Protein AF-0000000083140872 (afdb_homodimer)

Secondary structure (DSSP, 8-state):
-EEEEEE--SEETTTTEE-HHHHHHHHHHHHHHHHH---EEEE-SSHHHHHHHHHHHHHHT--EEE-GGGSPP--EE-GGG-GGGGGT-TT--EETTEEPPEETT---HHHHTT-GGGGSTTGGGGSHHHHTBSHHHHHHHHHHHHHHHHHHTTEEEETTEEEESS----EEEEEE-HHHHHHHHHHHHT--HHHHHHHB-PPTT-EEEEEEEEEETTEEEEEEEEEEE-HHHHHHT-PPP--S---SSTT-TTS--/-EEEEEE--SEETTTTEE-HHHHHHHHHHHHHHHHH---EEEE-SSHHHHHHHHHHHHHHT--EEE-GGGSPP--EE-GGG-GGGGGG-TT--EETTEEPPEETT---HHHHTT-GGGGSTTGGGGSHHHHTBSHHHHHHHHHHHHHHHHHHTTEEEETTEEEESS----EEEEEE-HHHHHHHHHHHHT--HHHHHHHB-PPTT-EEEEEEEEEETTEEEEEEEEEEE-HHHHHHT-PPP--S---SSTT-TTS--

InterPro domains:
  IPR013078 Histidine phosphatase superfamily, clade-1 [PF00300] (3-90)
  IPR013078 Histidine phosphatase superfamily, clade-1 [SM00855] (2-184)
  IPR013078 Histidine phosphatase superfamily, clade-1 [cd07067] (2-72)
  IPR029033 Histidine phosphatase superfamily [G3DSA:3.40.50.1240] (1-236)
  IPR029033 Histidine phosphatase superfamily [SSF53254] (1-232)

Solvent-accessible surface area (backbone atoms only — not comparable to full-atom values): 25346 Å² total; per-residue (Å²): 48,36,39,35,44,27,24,22,24,40,63,28,73,91,74,39,26,53,34,74,67,10,47,54,47,18,48,35,40,21,65,43,40,68,78,61,63,52,60,52,36,31,25,14,74,46,40,24,17,45,60,28,41,44,49,31,27,60,76,62,72,50,69,63,51,74,39,74,77,38,30,63,61,74,35,39,24,44,37,73,81,43,64,75,49,41,70,32,35,78,83,66,52,67,59,97,89,35,58,49,76,37,65,58,75,71,54,41,67,82,38,56,52,75,36,66,41,43,57,28,62,65,46,31,64,70,31,72,64,30,73,39,31,52,38,55,61,52,49,50,53,40,54,51,52,48,42,54,55,39,36,77,55,18,34,35,78,50,91,63,36,23,36,47,78,35,83,39,84,52,31,39,24,40,26,22,31,64,61,33,48,28,44,54,48,16,63,56,54,60,40,18,41,53,42,44,56,60,31,41,23,52,28,50,46,9,36,25,34,34,32,28,31,14,64,44,86,52,38,32,41,52,25,33,42,21,41,25,32,50,38,37,33,60,68,66,74,45,80,75,61,92,41,75,62,48,10,43,32,58,82,44,80,91,38,52,102,48,36,38,36,44,29,24,23,22,39,62,30,72,89,73,40,26,52,34,75,66,10,48,52,47,18,50,34,40,21,66,45,41,68,76,59,63,52,61,53,36,31,25,13,72,45,41,24,18,44,59,27,39,44,50,30,26,61,76,62,72,50,70,61,50,72,38,73,76,38,31,64,59,74,36,39,23,43,38,74,81,44,63,75,51,43,71,30,35,77,81,66,52,67,58,95,89,35,58,49,75,37,64,58,74,70,55,40,66,82,38,54,52,75,37,65,42,42,56,29,63,67,47,31,65,70,30,72,63,30,72,39,31,51,39,56,63,52,50,52,52,40,54,50,54,48,41,54,54,39,35,77,56,19,36,36,76,49,90,63,36,23,38,47,78,35,85,36,85,51,32,37,24,38,26,20,30,66,62,33,49,28,44,54,48,16,62,56,56,61,40,18,43,54,44,44,56,61,30,41,23,54,28,50,46,10,35,26,35,34,32,30,31,14,64,43,85,55,39,32,42,51,25,34,43,22,42,26,33,48,38,35,32,60,69,65,75,44,80,75,61,90,43,75,61,51,9,43,35,59,84,43,79,91,40,52,102

Radius of gyration: 22.13 Å; Cα contacts (8 Å, |Δi|>4): 1176; chains: 2; bounding box: 54×68×55 Å

Structure (mmCIF, N/CA/C/O backbone):
data_AF-0000000083140872-model_v1
#
loop_
_entity.id
_entity.type
_entity.pdbx_description
1 polymer 'Histidine phosphatase superfamily (Branch 1)'
#
loop_
_atom_site.group_PDB
_atom_site.id
_atom_site.type_symbol
_atom_site.label_atom_id
_atom_site.label_alt_id
_atom_site.label_comp_id
_atom_site.label_asym_id
_atom_site.label_entity_id
_atom_site.label_seq_id
_atom_site.pdbx_PDB_ins_code
_atom_site.Cartn_x
_atom_site.Cartn_y
_atom_site.Cartn_z
_atom_site.occupancy
_atom_site.B_iso_or_equiv
_atom_site.auth_seq_id
_atom_site.auth_comp_id
_atom_site.auth_asym_id
_atom_site.auth_atom_id
_atom_site.pdbx_PDB_model_num
ATOM 1 N N . MET A 1 1 ? -18.719 1.009 -2.312 1 97.19 1 MET A N 1
ATOM 2 C CA . MET A 1 1 ? -18.281 2.395 -2.184 1 97.19 1 MET A CA 1
ATOM 3 C C . MET A 1 1 ? -16.828 2.543 -2.592 1 97.19 1 MET A C 1
ATOM 5 O O . MET A 1 1 ? -16.016 1.641 -2.363 1 97.19 1 MET A O 1
ATOM 9 N N . ARG A 1 2 ? -16.547 3.682 -3.213 1 97.88 2 ARG A N 1
ATOM 10 C CA . ARG A 1 2 ? -15.203 4.043 -3.66 1 97.88 2 ARG A CA 1
ATOM 11 C C . ARG A 1 2 ? -14.703 5.293 -2.943 1 97.88 2 ARG A C 1
ATOM 13 O O . ARG A 1 2 ? -15.414 6.297 -2.865 1 97.88 2 ARG A O 1
ATOM 20 N N . ILE A 1 3 ? -13.492 5.184 -2.371 1 98.81 3 ILE A N 1
ATOM 21 C CA . ILE A 1 3 ? -12.867 6.32 -1.702 1 98.81 3 ILE A CA 1
ATOM 22 C C . ILE A 1 3 ? -11.578 6.695 -2.424 1 98.81 3 ILE A C 1
ATOM 24 O O . ILE A 1 3 ? -10.734 5.836 -2.688 1 98.81 3 ILE A O 1
ATOM 28 N N . LEU A 1 4 ? -11.461 7.922 -2.797 1 98.81 4 LEU A N 1
ATOM 29 C CA . LEU A 1 4 ? -10.227 8.477 -3.344 1 98.81 4 LEU A CA 1
ATOM 30 C C . LEU A 1 4 ? -9.539 9.383 -2.328 1 98.81 4 LEU A C 1
ATOM 32 O O . LEU A 1 4 ? -10.141 10.352 -1.849 1 98.81 4 LEU A O 1
ATOM 36 N N . LEU A 1 5 ? -8.383 9.016 -1.91 1 98.88 5 LEU A N 1
ATOM 37 C CA . LEU A 1 5 ? -7.523 9.875 -1.095 1 98.88 5 LEU A CA 1
ATOM 38 C C . LEU A 1 5 ? -6.48 10.57 -1.955 1 98.88 5 LEU A C 1
ATOM 40 O O . LEU A 1 5 ? -5.617 9.922 -2.549 1 98.88 5 LEU A O 1
ATOM 44 N N . ILE A 1 6 ? -6.559 11.891 -2.016 1 98.88 6 ILE A N 1
ATOM 45 C CA . ILE A 1 6 ? -5.645 12.664 -2.857 1 98.88 6 ILE A CA 1
ATOM 46 C C . ILE A 1 6 ? -4.75 13.539 -1.984 1 98.88 6 ILE A C 1
ATOM 48 O O . ILE A 1 6 ? -5.238 14.406 -1.258 1 98.88 6 ILE A O 1
ATOM 52 N N . ARG A 1 7 ? -3.48 13.336 -2.076 1 98.81 7 ARG A N 1
ATOM 53 C CA . ARG A 1 7 ? -2.525 14.172 -1.356 1 98.81 7 ARG A CA 1
ATOM 54 C C . ARG A 1 7 ? -2.383 15.539 -2.02 1 98.81 7 ARG A C 1
ATOM 56 O O . ARG A 1 7 ? -2.441 15.641 -3.246 1 98.81 7 ARG A O 1
ATOM 63 N N . HIS A 1 8 ? -2.143 16.5 -1.268 1 98.88 8 HIS A N 1
ATOM 64 C CA . HIS A 1 8 ? -1.922 17.828 -1.833 1 98.88 8 HIS A CA 1
ATOM 65 C C . HIS A 1 8 ? -0.694 17.844 -2.738 1 98.88 8 HIS A C 1
ATOM 67 O O . HIS A 1 8 ? 0.125 16.922 -2.697 1 98.88 8 HIS A O 1
ATOM 73 N N . GLY A 1 9 ? -0.625 18.922 -3.582 1 98.69 9 GLY A N 1
ATOM 74 C CA . GLY A 1 9 ? 0.541 19.141 -4.426 1 98.69 9 GLY A CA 1
ATOM 75 C C . GLY A 1 9 ? 1.763 19.594 -3.652 1 98.69 9 GLY A C 1
ATOM 76 O O . GLY A 1 9 ? 1.697 19.781 -2.436 1 98.69 9 GLY A O 1
ATOM 77 N N . ASP A 1 10 ? 2.912 19.766 -4.375 1 98.5 10 ASP A N 1
ATOM 78 C CA . ASP A 1 10 ? 4.137 20.234 -3.74 1 98.5 10 ASP A CA 1
ATOM 79 C C . ASP A 1 10 ? 3.883 21.516 -2.951 1 98.5 10 ASP A C 1
ATOM 81 O O . ASP A 1 10 ? 3.432 22.516 -3.51 1 98.5 10 ASP A O 1
ATOM 85 N N . PRO A 1 11 ? 4.18 21.484 -1.686 1 97.88 11 PRO A N 1
ATOM 86 C CA . PRO A 1 11 ? 3.676 22.547 -0.801 1 97.88 11 PRO A CA 1
ATOM 87 C C . PRO A 1 11 ? 4.676 23.672 -0.609 1 97.88 11 PRO A C 1
ATOM 89 O O . PRO A 1 11 ? 5.887 23.438 -0.577 1 97.88 11 PRO A O 1
ATOM 92 N N . ASP A 1 12 ? 4.184 24.844 -0.615 1 97.94 12 ASP A N 1
ATOM 93 C CA . ASP A 1 12 ? 4.789 26 0.039 1 97.94 12 ASP A CA 1
ATOM 94 C C . ASP A 1 12 ? 4.293 26.141 1.477 1 97.94 12 ASP A C 1
ATOM 96 O O . ASP A 1 12 ? 3.273 26.781 1.728 1 97.94 12 ASP A O 1
ATOM 100 N N . TYR A 1 13 ? 5 25.594 2.426 1 94.62 13 TYR A N 1
ATOM 101 C CA . TYR A 1 13 ? 4.539 25.484 3.805 1 94.62 13 TYR A CA 1
ATOM 102 C C . TYR A 1 13 ? 4.438 26.859 4.457 1 94.62 13 TYR A C 1
ATOM 104 O O . TYR A 1 13 ? 3.545 27.094 5.277 1 94.62 13 TYR A O 1
ATOM 112 N N . VAL A 1 14 ? 5.312 27.688 4.113 1 96.38 14 VAL A N 1
ATOM 113 C CA . VAL A 1 14 ? 5.367 29.016 4.719 1 96.38 14 VAL A CA 1
ATOM 114 C C . VAL A 1 14 ? 4.07 29.766 4.434 1 96.38 14 VAL A C 1
ATOM 116 O O . VAL A 1 14 ? 3.516 30.422 5.32 1 96.38 14 VAL A O 1
ATOM 119 N N . ASN A 1 15 ? 3.58 29.594 3.277 1 97.88 15 ASN A N 1
ATOM 120 C CA . ASN A 1 15 ? 2.416 30.375 2.863 1 97.88 15 ASN A CA 1
ATOM 121 C C . ASN A 1 15 ? 1.159 29.516 2.803 1 97.88 15 ASN A C 1
ATOM 123 O O . ASN A 1 15 ? 0.102 29.969 2.373 1 97.88 15 ASN A O 1
ATOM 127 N N . ASP A 1 16 ? 1.277 28.234 3.232 1 97.88 16 ASP A N 1
ATOM 128 C CA . ASP A 1 16 ? 0.172 27.281 3.227 1 97.88 16 ASP A CA 1
ATOM 129 C C . ASP A 1 16 ? -0.521 27.25 1.865 1 97.88 16 ASP A C 1
ATOM 131 O O . ASP A 1 16 ? -1.738 27.422 1.779 1 97.88 16 ASP A O 1
ATOM 135 N N . THR A 1 17 ? 0.218 27.109 0.83 1 98.56 17 THR A N 1
ATOM 136 C CA . THR A 1 17 ? -0.211 27 -0.56 1 98.56 17 THR A CA 1
ATOM 137 C C . THR A 1 17 ? 0.708 26.047 -1.329 1 98.56 17 THR A C 1
ATOM 139 O O . THR A 1 17 ? 1.298 25.141 -0.746 1 98.56 17 THR A O 1
ATOM 142 N N . LEU A 1 18 ? 0.699 26.125 -2.654 1 98.75 18 LEU A N 1
ATOM 143 C CA . LEU A 1 18 ? 1.512 25.234 -3.482 1 98.75 18 LEU A CA 1
ATOM 144 C C . LEU A 1 18 ? 2.703 25.984 -4.07 1 98.75 18 LEU A C 1
ATOM 146 O O . LEU A 1 18 ? 2.627 27.188 -4.309 1 98.75 18 LEU A O 1
ATOM 150 N N . THR A 1 19 ? 3.812 25.328 -4.258 1 98.5 19 THR A N 1
ATOM 151 C CA . THR A 1 19 ? 4.887 25.859 -5.094 1 98.5 19 THR A CA 1
ATOM 152 C C . THR A 1 19 ? 4.457 25.906 -6.555 1 98.5 19 THR A C 1
ATOM 154 O O . THR A 1 19 ? 3.361 25.469 -6.906 1 98.5 19 THR A O 1
ATOM 157 N N . GLU A 1 20 ? 5.289 26.484 -7.406 1 98.38 20 GLU A N 1
ATOM 158 C CA . GLU A 1 20 ? 5.02 26.453 -8.844 1 98.38 20 GLU A CA 1
ATOM 159 C C . GLU A 1 20 ? 4.918 25.016 -9.344 1 98.38 20 GLU A C 1
ATOM 161 O O . GLU A 1 20 ? 4.051 24.703 -10.164 1 98.38 20 GLU A O 1
ATOM 166 N N . LYS A 1 21 ? 5.824 24.203 -8.836 1 98.06 21 LYS A N 1
ATOM 167 C CA . LYS A 1 21 ? 5.766 22.781 -9.164 1 98.06 21 LYS A CA 1
ATOM 168 C C . LYS A 1 21 ? 4.441 22.172 -8.727 1 98.06 21 LYS A C 1
ATOM 170 O O . LYS A 1 21 ? 3.814 21.422 -9.492 1 98.06 21 LYS A O 1
ATOM 175 N N . GLY A 1 22 ? 4.027 22.438 -7.523 1 98.5 22 GLY A N 1
ATOM 176 C CA . GLY A 1 22 ? 2.766 21.938 -7.004 1 98.5 22 GLY A CA 1
ATOM 177 C C . GLY A 1 22 ? 1.57 22.359 -7.84 1 98.5 22 GLY A C 1
ATOM 178 O O . GLY A 1 22 ? 0.633 21.578 -8.023 1 98.5 22 GLY A O 1
ATOM 179 N N . ARG A 1 23 ? 1.63 23.547 -8.352 1 98.62 23 ARG A N 1
ATOM 180 C CA . ARG A 1 23 ? 0.546 24.031 -9.203 1 98.62 23 ARG A CA 1
ATOM 181 C C . ARG A 1 23 ? 0.504 23.266 -10.523 1 98.62 23 ARG A C 1
ATOM 183 O O . ARG A 1 23 ? -0.575 22.969 -11.031 1 98.62 23 ARG A O 1
ATOM 190 N N . ARG A 1 24 ? 1.676 23 -11.078 1 98.44 24 ARG A N 1
ATOM 191 C CA . ARG A 1 24 ? 1.732 22.203 -12.297 1 98.44 24 ARG A CA 1
ATOM 192 C C . ARG A 1 24 ? 1.188 20.797 -12.055 1 98.44 24 ARG A C 1
ATOM 194 O O . ARG A 1 24 ? 0.435 20.266 -12.875 1 98.44 24 ARG A O 1
ATOM 201 N N . GLU A 1 25 ? 1.54 20.203 -10.945 1 98.38 25 GLU A N 1
ATOM 202 C CA . GLU A 1 25 ? 1.06 18.875 -10.586 1 98.38 25 GLU A CA 1
ATOM 203 C C . GLU A 1 25 ? -0.459 18.859 -10.43 1 98.38 25 GLU A C 1
ATOM 205 O O . GLU A 1 25 ? -1.128 17.953 -10.922 1 98.38 25 GLU A O 1
ATOM 210 N N . ALA A 1 26 ? -0.953 19.891 -9.75 1 98.75 26 ALA A N 1
ATOM 211 C CA . ALA A 1 26 ? -2.395 19.984 -9.539 1 98.75 26 ALA A CA 1
ATOM 212 C C . ALA A 1 26 ? -3.137 20.156 -10.859 1 98.75 26 ALA A C 1
ATOM 214 O O . ALA A 1 26 ? -4.227 19.609 -11.039 1 98.75 26 ALA A O 1
ATOM 215 N N . ALA A 1 27 ? -2.551 20.922 -11.758 1 98.69 27 ALA A N 1
ATOM 216 C CA . ALA A 1 27 ? -3.158 21.109 -13.07 1 98.69 27 ALA A CA 1
ATOM 217 C C . ALA A 1 27 ? -3.234 19.797 -13.844 1 98.69 27 ALA A C 1
ATOM 219 O O . ALA A 1 27 ? -4.23 19.531 -14.523 1 98.69 27 ALA A O 1
ATOM 220 N N . LEU A 1 28 ? -2.184 19.047 -13.758 1 97.88 28 LEU A N 1
ATOM 221 C CA . LEU A 1 28 ? -2.176 17.75 -14.414 1 97.88 28 LEU A CA 1
ATOM 222 C C . LEU A 1 28 ? -3.195 16.812 -13.781 1 97.88 28 LEU A C 1
ATOM 224 O O . LEU A 1 28 ? -3.848 16.031 -14.469 1 97.88 28 LEU A O 1
ATOM 228 N N . LEU A 1 29 ? -3.309 16.875 -12.484 1 98.38 29 LEU A N 1
ATOM 229 C CA . LEU A 1 29 ? -4.328 16.094 -11.781 1 98.38 29 LEU A CA 1
ATOM 230 C C . LEU A 1 29 ? -5.723 16.453 -12.273 1 98.38 29 LEU A C 1
ATOM 232 O O . LEU A 1 29 ? -6.586 15.586 -12.414 1 98.38 29 LEU A O 1
ATOM 236 N N . ALA A 1 30 ? -5.934 17.703 -12.516 1 98.56 30 ALA A N 1
ATOM 237 C CA . ALA A 1 30 ? -7.23 18.188 -12.992 1 98.56 30 ALA A CA 1
ATOM 238 C C . ALA A 1 30 ? -7.586 17.562 -14.336 1 98.56 30 ALA A C 1
ATOM 240 O O . ALA A 1 30 ? -8.75 17.25 -14.594 1 98.56 30 ALA A O 1
ATOM 241 N N . LYS A 1 31 ? -6.621 17.422 -15.156 1 96.62 31 LYS A N 1
ATOM 242 C CA . LYS A 1 31 ? -6.875 16.75 -16.438 1 96.62 31 LYS A CA 1
ATOM 243 C C . LYS A 1 31 ? -7.383 15.328 -16.219 1 96.62 31 LYS A C 1
ATOM 245 O O . LYS A 1 31 ? -8.289 14.875 -16.938 1 96.62 31 LYS A O 1
ATOM 250 N N . ARG A 1 32 ? -6.812 14.656 -15.281 1 95.5 32 ARG A N 1
ATOM 251 C CA . ARG A 1 32 ? -7.207 13.281 -14.969 1 95.5 32 ARG A CA 1
ATOM 252 C C . ARG A 1 32 ? -8.555 13.25 -14.266 1 95.5 32 ARG A C 1
ATOM 254 O O . ARG A 1 32 ? -9.328 12.305 -14.445 1 95.5 32 ARG A O 1
ATOM 261 N N . ALA A 1 33 ? -8.812 14.266 -13.492 1 96.75 33 ALA A N 1
ATOM 262 C CA . ALA A 1 33 ? -10.023 14.32 -12.664 1 96.75 33 ALA A CA 1
ATOM 263 C C . ALA A 1 33 ? -11.273 14.125 -13.516 1 96.75 33 ALA A C 1
ATOM 265 O O . ALA A 1 33 ? -12.273 13.578 -13.047 1 96.75 33 ALA A O 1
ATOM 266 N N . VAL A 1 34 ? -11.219 14.484 -14.758 1 93.12 34 VAL A N 1
ATOM 267 C CA . VAL A 1 34 ? -12.359 14.43 -15.672 1 93.12 34 VAL A CA 1
ATOM 268 C C . VAL A 1 34 ? -12.805 12.984 -15.852 1 93.12 34 VAL A C 1
ATOM 270 O O . VAL A 1 34 ? -14.008 12.703 -15.93 1 93.12 34 VAL A O 1
ATOM 273 N N . SER A 1 35 ? -11.891 12.102 -15.828 1 91.12 35 SER A N 1
ATOM 274 C CA . SER A 1 35 ? -12.219 10.703 -16.078 1 91.12 35 SER A CA 1
ATOM 275 C C . SER A 1 35 ? -12.227 9.898 -14.781 1 91.12 35 SER A C 1
ATOM 277 O O . SER A 1 35 ? -12.555 8.711 -14.781 1 91.12 35 SER A O 1
ATOM 279 N N . MET A 1 36 ? -11.898 10.477 -13.664 1 92.56 36 MET A N 1
ATOM 280 C CA . MET A 1 36 ? -11.734 9.781 -12.391 1 92.56 36 MET A CA 1
ATOM 281 C C . MET A 1 36 ? -13.078 9.586 -11.703 1 92.56 36 MET A C 1
ATOM 283 O O . MET A 1 36 ? -13.195 8.781 -10.773 1 92.56 36 MET A O 1
ATOM 287 N N . ASN A 1 37 ? -14.164 10.234 -12.133 1 94.25 37 ASN A N 1
ATOM 288 C CA . ASN A 1 37 ? -15.445 10.164 -11.438 1 94.25 37 ASN A CA 1
ATOM 289 C C . ASN A 1 37 ? -15.289 10.391 -9.938 1 94.25 37 ASN A C 1
ATOM 291 O O . ASN A 1 37 ? -15.578 9.5 -9.141 1 94.25 37 ASN A O 1
ATOM 295 N N . MET A 1 38 ? -15.031 11.586 -9.492 1 97.94 38 MET A N 1
ATOM 296 C CA . MET A 1 38 ? -14.602 11.938 -8.141 1 97.94 38 MET A CA 1
ATOM 297 C C . MET A 1 38 ? -15.766 11.859 -7.164 1 97.94 38 MET A C 1
ATOM 299 O O . MET A 1 38 ? -15.562 11.852 -5.949 1 97.94 38 MET A O 1
ATOM 303 N N . GLY A 1 39 ? -17.016 11.797 -7.645 1 98 39 GLY A N 1
ATOM 304 C CA . GLY A 1 39 ? -18.156 11.781 -6.734 1 98 39 GLY A CA 1
ATOM 305 C C . GLY A 1 39 ? -18.188 12.977 -5.805 1 98 39 GLY A C 1
ATOM 306 O O . GLY A 1 39 ? -17.906 14.102 -6.219 1 98 39 GLY A O 1
ATOM 307 N N . GLU A 1 40 ? -18.688 12.805 -4.582 1 98.44 40 GLU A N 1
ATOM 308 C CA . GLU A 1 40 ? -18.688 13.883 -3.598 1 98.44 40 GLU A CA 1
ATOM 309 C C . GLU A 1 40 ? -17.266 14.203 -3.137 1 98.44 40 GLU A C 1
ATOM 311 O O . GLU A 1 40 ? -16.453 13.297 -2.908 1 98.44 40 GLU A O 1
ATOM 316 N N . CYS A 1 41 ? -17 15.484 -3.064 1 98.88 41 CYS A N 1
ATOM 317 C CA . CYS A 1 41 ? -15.633 15.898 -2.756 1 98.88 41 CYS A CA 1
ATOM 318 C C . CYS A 1 41 ? -15.57 16.594 -1.403 1 98.88 41 CYS A C 1
ATOM 320 O O . CYS A 1 41 ? -16.469 17.359 -1.049 1 98.88 41 CYS A O 1
ATOM 322 N N . TYR A 1 42 ? -14.547 16.297 -0.716 1 98.94 42 TYR A N 1
ATOM 323 C CA . TYR A 1 42 ? -14.188 16.906 0.561 1 98.94 42 TYR A CA 1
ATOM 324 C C . TYR A 1 42 ? -12.719 17.312 0.573 1 98.94 42 TYR A C 1
ATOM 326 O O . TYR A 1 42 ? -11.914 16.781 -0.201 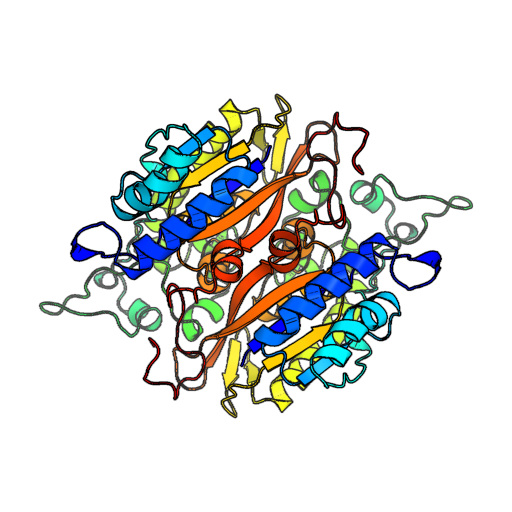1 98.94 42 TYR A O 1
ATOM 334 N N . LYS A 1 43 ? -12.375 18.312 1.429 1 98.88 43 LYS A N 1
ATOM 335 C CA . LYS A 1 43 ? -10.977 18.734 1.428 1 98.88 43 LYS A CA 1
ATOM 336 C C . LYS A 1 43 ? -10.539 19.203 2.814 1 98.88 43 LYS A C 1
ATOM 338 O O . LYS A 1 43 ? -11.375 19.609 3.629 1 98.88 43 LYS A O 1
ATOM 343 N N . SER A 1 44 ? -9.32 19.031 3.072 1 98.88 44 SER A N 1
ATOM 344 C CA . SER A 1 44 ? -8.641 19.594 4.238 1 98.88 44 SER A CA 1
ATOM 345 C C . SER A 1 44 ? -8.82 21.109 4.297 1 98.88 44 SER A C 1
ATOM 347 O O . SER A 1 44 ? -8.875 21.781 3.258 1 98.88 44 SER A O 1
ATOM 349 N N . PRO A 1 45 ? -8.867 21.703 5.559 1 98.75 45 PRO A N 1
ATOM 350 C CA . PRO A 1 45 ? -8.953 23.172 5.688 1 98.75 45 PRO A CA 1
ATOM 351 C C . PRO A 1 45 ? -7.648 23.859 5.312 1 98.75 45 PRO A C 1
ATOM 353 O O . PRO A 1 45 ? -7.613 25.094 5.199 1 98.75 45 PRO A O 1
ATOM 356 N N . LEU A 1 46 ? -6.566 23.188 5.156 1 98.75 46 LEU A N 1
ATOM 357 C CA . LEU A 1 46 ? -5.266 23.797 4.895 1 98.75 46 LEU A CA 1
ATOM 358 C C . LEU A 1 46 ? -5.156 24.25 3.441 1 98.75 46 LEU A C 1
ATOM 360 O O . LEU A 1 46 ? -5.648 23.562 2.537 1 98.75 46 LEU A O 1
ATOM 364 N N . GLY A 1 47 ? -4.449 25.312 3.197 1 98.81 47 GLY A N 1
ATOM 365 C CA . GLY A 1 47 ? -4.387 25.984 1.905 1 98.81 47 GLY A CA 1
ATOM 366 C C . GLY A 1 47 ? -3.811 25.109 0.809 1 98.81 47 GLY A C 1
ATOM 367 O O . GLY A 1 47 ? -4.293 25.125 -0.326 1 98.81 47 GLY A O 1
ATOM 368 N N . ARG A 1 48 ? -2.807 24.359 1.081 1 98.69 48 ARG A N 1
ATOM 369 C CA . ARG A 1 48 ? -2.172 23.516 0.073 1 98.69 48 ARG A CA 1
ATOM 370 C C . ARG A 1 48 ? -3.146 22.469 -0.463 1 98.69 48 ARG A C 1
ATOM 372 O O . ARG A 1 48 ? -3.111 22.125 -1.648 1 98.69 48 ARG A O 1
ATOM 379 N N . ALA A 1 49 ? -4.016 21.922 0.408 1 98.81 49 ALA A N 1
ATOM 380 C CA . ALA A 1 49 ? -5.031 20.984 -0.038 1 98.81 49 ALA A CA 1
ATOM 381 C C . ALA A 1 49 ? -6.125 21.688 -0.839 1 98.81 49 ALA A C 1
ATOM 383 O O . ALA A 1 49 ? -6.57 21.188 -1.87 1 98.81 49 ALA A O 1
ATOM 384 N N . LYS A 1 50 ? -6.531 22.859 -0.378 1 98.88 50 LYS A N 1
ATOM 385 C CA . LYS A 1 50 ? -7.535 23.641 -1.095 1 98.88 50 LYS A CA 1
ATOM 386 C C . LYS A 1 50 ? -7.051 24.016 -2.496 1 98.88 50 LYS A C 1
ATOM 388 O O . LYS A 1 50 ? -7.793 23.859 -3.471 1 98.88 50 LYS A O 1
ATOM 393 N N . ASP A 1 51 ? -5.82 24.422 -2.58 1 98.88 51 ASP A N 1
ATOM 394 C CA . ASP A 1 51 ? -5.242 24.844 -3.852 1 98.88 51 ASP A CA 1
ATOM 395 C C . ASP A 1 51 ? -5.07 23.656 -4.801 1 98.88 51 ASP A C 1
ATOM 397 O O . ASP A 1 51 ? -5.129 23.828 -6.02 1 98.88 51 ASP A O 1
ATOM 401 N N . THR A 1 52 ? -4.844 22.484 -4.262 1 98.94 52 THR A N 1
ATOM 402 C CA . THR A 1 52 ? -4.762 21.281 -5.074 1 98.94 52 THR A CA 1
ATOM 403 C C . THR A 1 52 ? -6.133 20.906 -5.629 1 98.94 52 THR A C 1
ATOM 405 O O . THR A 1 52 ? -6.25 20.484 -6.777 1 98.94 52 THR A O 1
ATOM 408 N N . ALA A 1 53 ? -7.141 21.062 -4.793 1 98.88 53 ALA A N 1
ATOM 409 C CA . ALA A 1 53 ? -8.5 20.656 -5.152 1 98.88 53 ALA A CA 1
ATOM 410 C C . ALA A 1 53 ? -9.094 21.594 -6.195 1 98.88 53 ALA A C 1
ATOM 412 O O . ALA A 1 53 ? -9.898 21.188 -7.027 1 98.88 53 ALA A O 1
ATOM 413 N N . ALA A 1 54 ? -8.688 22.812 -6.176 1 98.88 54 ALA A N 1
ATOM 414 C CA . ALA A 1 54 ? -9.359 23.891 -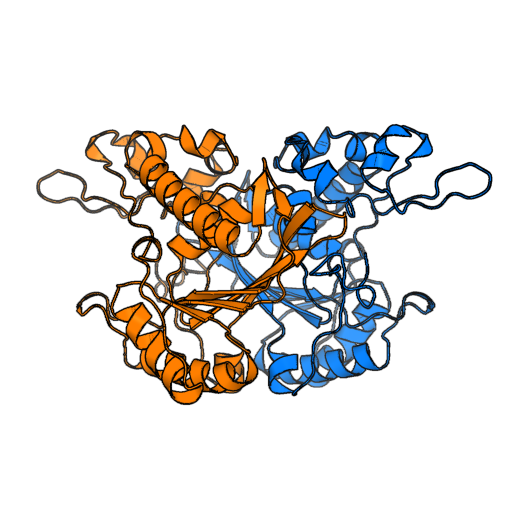6.895 1 98.88 54 ALA A CA 1
ATOM 415 C C . ALA A 1 54 ? -9.438 23.594 -8.391 1 98.88 54 ALA A C 1
ATOM 417 O O . ALA A 1 54 ? -10.523 23.609 -8.977 1 98.88 54 ALA A O 1
ATOM 418 N N . PRO A 1 55 ? -8.289 23.297 -9.078 1 98.88 55 PRO A N 1
ATOM 419 C CA . PRO A 1 55 ? -8.398 23.016 -10.516 1 98.88 55 PRO A CA 1
ATOM 420 C C . PRO A 1 55 ? -9.242 21.781 -10.82 1 98.88 55 PRO A C 1
ATOM 422 O O . PRO A 1 55 ? -9.945 21.75 -11.836 1 98.88 55 PRO A O 1
ATOM 425 N N . CYS A 1 56 ? -9.172 20.734 -10.008 1 98.81 56 CYS A N 1
ATOM 426 C CA . CYS A 1 56 ? -9.984 19.531 -10.203 1 98.81 56 CYS A CA 1
ATOM 427 C C . CYS A 1 56 ? -11.469 19.859 -10.102 1 98.81 56 CYS A C 1
ATOM 429 O O . CYS A 1 56 ? -12.266 19.406 -10.922 1 98.81 56 CYS A O 1
ATOM 431 N N . LEU A 1 57 ? -11.766 20.641 -9.039 1 98.81 57 LEU A N 1
ATOM 432 C CA . LEU A 1 57 ? -13.156 21.031 -8.805 1 98.81 57 LEU A CA 1
ATOM 433 C C . LEU A 1 57 ? -13.68 21.891 -9.945 1 98.81 57 LEU A C 1
ATOM 435 O O . LEU A 1 57 ? -14.812 21.734 -10.391 1 98.81 57 LEU A O 1
ATOM 439 N N . GLU A 1 58 ? -12.891 22.781 -10.398 1 98.62 58 GLU A N 1
ATOM 440 C CA . GLU A 1 58 ? -13.273 23.688 -11.484 1 98.62 58 GLU A CA 1
ATOM 441 C C . GLU A 1 58 ? -13.602 22.906 -12.758 1 98.62 58 GLU A C 1
ATOM 443 O O . GLU A 1 58 ? -14.672 23.078 -13.336 1 98.62 58 GLU A O 1
ATOM 448 N N . VAL A 1 59 ? -12.75 22.016 -13.188 1 98.38 59 VAL A N 1
ATOM 449 C CA . VAL A 1 59 ? -12.898 21.344 -14.469 1 98.38 59 VAL A CA 1
ATOM 450 C C . VAL A 1 59 ? -14.062 20.344 -14.398 1 98.38 59 VAL A C 1
ATOM 452 O O . VAL A 1 59 ? -14.703 20.062 -15.414 1 98.38 59 VAL A O 1
ATOM 455 N N . THR A 1 60 ? -14.367 19.859 -13.188 1 98.19 60 THR A N 1
ATOM 456 C CA . THR A 1 60 ? -15.414 18.859 -13.047 1 98.19 60 THR A CA 1
ATOM 457 C C . THR A 1 60 ? -16.734 19.5 -12.633 1 98.19 60 THR A C 1
ATOM 459 O O . THR A 1 60 ? -17.766 18.828 -12.555 1 98.19 60 THR A O 1
ATOM 462 N N . GLY A 1 61 ? -16.719 20.766 -12.32 1 98.06 61 GLY A N 1
ATOM 463 C CA . GLY A 1 61 ? -17.922 21.469 -11.898 1 98.06 61 GLY A CA 1
ATOM 464 C C . GLY A 1 61 ? -18.406 21.047 -10.523 1 98.06 61 GLY A C 1
ATOM 465 O O . GLY A 1 61 ? -19.594 21.109 -10.234 1 98.06 61 GLY A O 1
ATOM 466 N N . LYS A 1 62 ? -17.484 20.609 -9.711 1 98.06 62 LYS A N 1
ATOM 467 C CA . LYS A 1 62 ? -17.844 20.125 -8.383 1 98.06 62 LYS A CA 1
ATOM 468 C C . LYS A 1 62 ? -17.469 21.125 -7.301 1 98.06 62 LYS A C 1
ATOM 470 O O . LYS A 1 62 ? -16.703 22.062 -7.562 1 98.06 62 LYS A O 1
ATOM 475 N N . THR A 1 63 ? -18.078 20.953 -6.172 1 98.5 63 THR A N 1
ATOM 476 C CA . THR A 1 63 ? -17.703 21.656 -4.953 1 98.5 63 THR A CA 1
ATOM 477 C C . THR A 1 63 ? -17.172 20.672 -3.906 1 98.5 63 THR A C 1
ATOM 479 O O . THR A 1 63 ? -17.359 19.453 -4.043 1 98.5 63 THR A O 1
ATOM 482 N N . ALA A 1 64 ? -16.422 21.203 -2.965 1 98.75 64 ALA A N 1
ATOM 483 C CA . ALA A 1 64 ? -15.906 20.359 -1.893 1 98.75 64 ALA A CA 1
ATOM 484 C C . ALA A 1 64 ? -16.234 20.953 -0.522 1 98.75 64 ALA A C 1
ATOM 486 O O . ALA A 1 64 ? -16.062 22.156 -0.304 1 98.75 64 ALA A O 1
ATOM 487 N N . GLU A 1 65 ? -16.766 20.141 0.323 1 98.75 65 GLU A N 1
ATOM 488 C CA . GLU A 1 65 ? -16.969 20.516 1.717 1 98.75 65 GLU A CA 1
ATOM 489 C C . GLU A 1 65 ? -15.68 20.375 2.521 1 98.75 65 GLU A C 1
ATOM 491 O O . GLU A 1 65 ? -14.922 19.422 2.342 1 98.75 65 GLU A O 1
ATOM 496 N N . ILE A 1 66 ? -15.414 21.375 3.383 1 98.81 66 ILE A N 1
ATOM 497 C CA . ILE A 1 66 ? -14.242 21.297 4.246 1 98.81 66 ILE A CA 1
ATOM 498 C C . ILE A 1 66 ? -14.547 20.438 5.469 1 98.81 66 ILE A C 1
ATOM 500 O O . ILE A 1 66 ? -15.57 20.625 6.133 1 98.81 66 ILE A O 1
ATOM 504 N N . LEU A 1 67 ? -13.773 19.469 5.707 1 98.81 67 LEU A N 1
ATOM 505 C CA . LEU A 1 67 ? -13.805 18.672 6.934 1 98.81 67 LEU A CA 1
ATOM 506 C C . LEU A 1 67 ? -12.562 18.922 7.773 1 98.81 67 LEU A C 1
ATOM 508 O O . LEU A 1 67 ? -11.445 18.656 7.332 1 98.81 67 LEU A O 1
ATOM 512 N N . ASP A 1 68 ? -12.711 19.344 8.992 1 98.5 68 ASP A N 1
ATOM 513 C CA . ASP A 1 68 ? -11.594 19.719 9.852 1 98.5 68 ASP A CA 1
ATOM 514 C C . ASP A 1 68 ? -10.672 18.547 10.117 1 98.5 68 ASP A C 1
ATOM 516 O O . ASP A 1 68 ? -9.453 18.703 10.156 1 98.5 68 ASP A O 1
ATOM 520 N N . TRP A 1 69 ? -11.227 17.359 10.234 1 98.38 69 TRP A N 1
ATOM 521 C CA . TRP A 1 69 ? -10.453 16.203 10.641 1 98.38 69 TRP A CA 1
ATOM 522 C C . TRP A 1 69 ? -9.609 15.672 9.484 1 98.38 69 TRP A C 1
ATOM 524 O O . TRP A 1 69 ? -8.828 14.734 9.656 1 98.38 69 TRP A O 1
ATOM 534 N N . LEU A 1 70 ? -9.688 16.312 8.273 1 98.69 70 LEU A N 1
ATOM 535 C CA . LEU A 1 70 ? -8.875 15.945 7.121 1 98.69 70 LEU A CA 1
ATOM 536 C C . LEU A 1 70 ? -7.559 16.719 7.121 1 98.69 70 LEU A C 1
ATOM 538 O O . LEU A 1 70 ? -6.719 16.531 6.238 1 98.69 70 LEU A O 1
ATOM 542 N N . GLN A 1 71 ? -7.363 17.609 8.078 1 98.31 71 GLN A N 1
ATOM 543 C CA . GLN A 1 71 ? -6.09 18.328 8.141 1 98.31 71 GLN A CA 1
ATOM 544 C C . GLN A 1 71 ? -4.922 17.344 8.273 1 98.31 71 GLN A C 1
ATOM 546 O O . GLN A 1 71 ? -5.121 16.172 8.562 1 98.31 71 GLN A O 1
ATOM 551 N N . GLU A 1 72 ? -3.707 17.844 8.039 1 97.56 72 GLU A N 1
ATOM 552 C CA . GLU A 1 72 ? -2.535 17 8.25 1 97.56 72 GLU A CA 1
ATOM 553 C C . GLU A 1 72 ? -2.475 16.5 9.695 1 97.56 72 GLU A C 1
ATOM 555 O O . GLU A 1 72 ? -2.797 17.234 10.625 1 97.56 72 GLU A O 1
ATOM 560 N N . PHE A 1 73 ? -2.121 15.211 9.82 1 96.94 73 PHE A N 1
ATOM 561 C CA . PHE A 1 73 ? -2.115 14.594 11.141 1 96.94 73 PHE A CA 1
ATOM 562 C C . PHE A 1 73 ? -1.213 15.375 12.094 1 96.94 73 PHE A C 1
ATOM 564 O O . PHE A 1 73 ? 0.008 15.391 11.93 1 96.94 73 PHE A O 1
ATOM 571 N N . PRO A 1 74 ? -1.712 15.938 13.109 1 96 74 PRO A N 1
ATOM 572 C CA . PRO A 1 74 ? -0.977 16.984 13.812 1 96 74 PRO A CA 1
ATOM 573 C C . PRO A 1 74 ? -0.252 16.469 15.055 1 96 74 PRO A C 1
ATOM 575 O O . PRO A 1 74 ? 0.362 17.25 15.789 1 96 74 PRO A O 1
ATOM 578 N N . ALA A 1 75 ? -0.285 15.211 15.281 1 97 75 ALA A N 1
ATOM 579 C CA . ALA A 1 75 ? 0.284 14.688 16.516 1 97 75 ALA A CA 1
ATOM 580 C C . ALA A 1 75 ? 1.771 15.016 16.625 1 97 75 ALA A C 1
ATOM 582 O O . ALA A 1 75 ? 2.529 14.797 15.672 1 97 75 ALA A O 1
ATOM 583 N N . GLN A 1 76 ? 2.156 15.523 17.766 1 96.44 76 GLN A N 1
ATOM 584 C CA . GLN A 1 76 ? 3.541 15.914 18.016 1 96.44 76 GLN A CA 1
ATOM 585 C C . GLN A 1 76 ? 4.07 15.258 19.281 1 96.44 76 GLN A C 1
ATOM 587 O O . GLN A 1 76 ? 3.34 15.102 20.266 1 96.44 76 GLN A O 1
ATOM 592 N N . VAL A 1 77 ? 5.297 14.914 19.219 1 97.25 77 VAL A N 1
ATOM 593 C CA . VAL A 1 77 ? 5.957 14.32 20.391 1 97.25 77 VAL A CA 1
ATOM 594 C C . VAL A 1 77 ? 6.836 15.367 21.062 1 97.25 77 VAL A C 1
ATOM 596 O O . VAL A 1 77 ? 7.461 16.188 20.406 1 97.25 77 VAL A O 1
ATOM 599 N N . ASP A 1 78 ? 6.73 15.352 22.391 1 96.38 78 ASP A N 1
ATOM 600 C CA . ASP A 1 78 ? 7.598 16.172 23.219 1 96.38 78 ASP A CA 1
ATOM 601 C C . ASP A 1 78 ? 8.75 15.359 23.797 1 96.38 78 ASP A C 1
ATOM 603 O O . ASP A 1 78 ? 8.594 14.695 24.828 1 96.38 78 ASP A O 1
ATOM 607 N N . LEU A 1 79 ? 9.898 15.523 23.266 1 97.12 79 LEU A N 1
ATOM 608 C CA . LEU A 1 79 ? 11.055 14.719 23.656 1 97.12 79 LEU A CA 1
ATOM 609 C C . LEU A 1 79 ? 11.602 15.156 25 1 97.12 79 LEU A C 1
ATOM 611 O O . LEU A 1 79 ? 12.406 14.445 25.609 1 97.12 79 LEU A O 1
ATOM 615 N N . ASN A 1 80 ? 11.211 16.344 25.469 1 97.38 80 ASN A N 1
ATOM 616 C CA . ASN A 1 80 ? 11.656 16.797 26.781 1 97.38 80 ASN A CA 1
ATOM 617 C C . ASN A 1 80 ? 11.07 15.93 27.906 1 97.38 80 ASN A C 1
ATOM 619 O O . ASN A 1 80 ? 11.625 15.867 29 1 97.38 80 ASN A O 1
ATOM 623 N N . LYS A 1 81 ? 10.039 15.281 27.656 1 96.38 81 LYS A N 1
ATOM 624 C CA . LYS A 1 81 ? 9.406 14.375 28.609 1 96.38 81 LYS A CA 1
ATOM 625 C C . LYS A 1 81 ? 10.156 13.047 28.688 1 96.38 81 LYS A C 1
ATOM 627 O O . LYS A 1 81 ? 10.078 12.344 29.703 1 96.38 81 LYS A O 1
ATOM 632 N N . ASN A 1 82 ? 10.805 12.617 27.656 1 97.06 82 ASN A N 1
ATOM 633 C CA . ASN A 1 82 ? 11.641 11.43 27.547 1 97.06 82 ASN A CA 1
ATOM 634 C C . ASN A 1 82 ? 12.797 11.648 26.578 1 97.06 82 ASN A C 1
ATOM 636 O O . ASN A 1 82 ? 12.719 11.258 25.406 1 97.06 82 ASN A O 1
ATOM 640 N N . PRO A 1 83 ? 13.828 12.117 27.062 1 96.12 83 PRO A N 1
ATOM 641 C CA . PRO A 1 83 ? 14.945 12.516 26.203 1 96.12 83 PRO A CA 1
ATOM 642 C C . PRO A 1 83 ? 15.547 11.344 25.438 1 96.12 83 PRO A C 1
ATOM 644 O O . PRO A 1 83 ? 16.203 11.539 24.406 1 96.12 83 PRO A O 1
ATOM 647 N N . GLU A 1 84 ? 15.305 10.148 25.844 1 95.88 84 GLU A N 1
ATOM 648 C CA . GLU A 1 84 ? 15.82 8.969 25.156 1 95.88 84 GLU A CA 1
ATOM 649 C C . GLU A 1 84 ? 15.203 8.828 23.766 1 95.88 84 GLU A C 1
ATOM 651 O O . GLU A 1 84 ? 15.766 8.156 22.891 1 95.88 84 GLU A O 1
ATOM 656 N N . LEU A 1 85 ? 14.109 9.5 23.5 1 96.81 85 LEU A N 1
ATOM 657 C CA . LEU A 1 85 ? 13.414 9.438 22.219 1 96.81 85 LEU A CA 1
ATOM 658 C C . LEU A 1 85 ? 14.211 10.156 21.141 1 96.81 85 LEU A C 1
ATOM 660 O O . LEU A 1 85 ? 13.891 10.031 19.953 1 96.81 85 LEU A O 1
ATOM 664 N N . GLU A 1 86 ? 15.219 10.867 21.594 1 96.5 86 GLU A N 1
ATOM 665 C CA . GLU A 1 86 ? 16.094 11.5 20.609 1 96.5 86 GLU A CA 1
ATOM 666 C C . GLU A 1 86 ? 16.672 10.469 19.641 1 96.5 86 GLU A C 1
ATOM 668 O O . GLU A 1 86 ? 16.922 10.781 18.484 1 96.5 86 GLU A O 1
ATOM 673 N N . LYS A 1 87 ? 16.781 9.219 20.094 1 95.88 87 LYS A N 1
ATOM 674 C CA . LYS A 1 87 ? 17.266 8.133 19.266 1 95.88 87 LYS A CA 1
ATOM 675 C C . LYS A 1 87 ? 16.344 7.895 18.062 1 95.88 87 LYS A C 1
ATOM 677 O O . LYS A 1 87 ? 16.797 7.449 17.016 1 95.88 87 LYS A O 1
ATOM 682 N N . ALA A 1 88 ? 15.055 8.195 18.203 1 96.44 88 ALA A N 1
ATOM 683 C CA . ALA A 1 88 ? 14.055 8.016 17.156 1 96.44 88 ALA A CA 1
ATOM 684 C C . ALA A 1 88 ? 14.055 9.195 16.188 1 96.44 88 ALA A C 1
ATOM 686 O O . ALA A 1 88 ? 13.633 9.07 15.039 1 96.44 88 ALA A O 1
ATOM 687 N N . TYR A 1 89 ? 14.539 10.297 16.688 1 95.88 89 TYR A N 1
ATOM 688 C CA . TYR A 1 89 ? 14.508 11.547 15.938 1 95.88 89 TYR A CA 1
ATOM 689 C C . TYR A 1 89 ? 15.867 12.234 15.961 1 95.88 89 TYR A C 1
ATOM 691 O O . TYR A 1 89 ? 16 13.344 16.484 1 95.88 89 TYR A O 1
ATOM 699 N N . PRO A 1 90 ? 16.875 11.711 15.352 1 91.06 90 PRO A N 1
ATOM 700 C CA . PRO A 1 90 ? 18.234 12.211 15.5 1 91.06 90 PRO A CA 1
ATOM 701 C C . PRO A 1 90 ? 18.406 13.625 14.945 1 91.06 90 PRO A C 1
ATOM 703 O O . PRO A 1 90 ? 19.391 14.305 15.281 1 91.06 90 PRO A O 1
ATOM 706 N N . ASP A 1 91 ? 17.5 14.117 14.133 1 89.88 91 ASP A N 1
ATOM 707 C CA . ASP A 1 91 ? 17.609 15.445 13.539 1 89.88 91 ASP A CA 1
ATOM 708 C C . ASP A 1 91 ? 16.812 16.469 14.328 1 89.88 91 ASP A C 1
ATOM 710 O O . ASP A 1 91 ? 16.625 17.609 13.883 1 89.88 91 ASP A O 1
ATOM 714 N N . VAL A 1 92 ? 16.359 16.094 15.516 1 94.75 92 VAL A N 1
ATOM 715 C CA . VAL A 1 92 ? 15.539 17 16.312 1 94.75 92 VAL A CA 1
ATOM 716 C C . VAL A 1 92 ? 16.344 18.234 16.703 1 94.75 92 VAL A C 1
ATOM 718 O O . VAL A 1 92 ? 17.547 18.125 17.016 1 94.75 92 VAL A O 1
ATOM 721 N N . LYS A 1 93 ? 15.727 19.422 16.625 1 95.25 93 LYS A N 1
ATOM 722 C CA . LYS A 1 93 ? 16.391 20.672 16.953 1 95.25 93 LYS A CA 1
ATOM 723 C C . LYS A 1 93 ? 16.109 21.078 18.406 1 95.25 93 LYS A C 1
ATOM 725 O O . LYS A 1 93 ? 15.148 20.609 19 1 95.25 93 LYS A O 1
ATOM 730 N N . LYS A 1 94 ? 17.016 21.875 18.891 1 96.12 94 LYS A N 1
ATOM 731 C CA . LYS A 1 94 ? 16.859 22.438 20.234 1 96.12 94 LYS A CA 1
ATOM 732 C C . LYS A 1 94 ? 16.891 23.953 20.203 1 96.12 94 LYS A C 1
ATOM 734 O O . LYS A 1 94 ? 17.562 24.562 19.359 1 96.12 94 LYS A O 1
ATOM 739 N N . GLU A 1 95 ? 16.078 24.484 20.984 1 95.88 95 GLU A N 1
ATOM 740 C CA . GLU A 1 95 ? 16.078 25.906 21.281 1 95.88 95 GLU A CA 1
ATOM 741 C C . GLU A 1 95 ? 16.094 26.172 22.781 1 95.88 95 GLU A C 1
ATOM 743 O O . GLU A 1 95 ? 15.219 25.688 23.516 1 95.88 95 GLU A O 1
ATOM 748 N N . GLY A 1 96 ? 17.125 26.938 23.266 1 95.06 96 GLY A N 1
ATOM 749 C CA . GLY A 1 96 ? 17.234 27.234 24.688 1 95.06 96 GLY A CA 1
ATOM 750 C C . GLY A 1 96 ? 17.438 26 25.531 1 95.06 96 GLY A C 1
ATOM 751 O O . GLY A 1 96 ? 16.891 25.906 26.641 1 95.06 96 GLY A O 1
ATOM 752 N N . GLY A 1 97 ? 18 24.938 24.938 1 93.44 97 GLY A N 1
ATOM 753 C CA . GLY A 1 97 ? 18.281 23.734 25.688 1 93.44 97 GLY A CA 1
ATOM 754 C C . GLY A 1 97 ? 17.141 22.734 25.703 1 93.44 97 GLY A C 1
ATOM 755 O O . GLY A 1 97 ? 17.266 21.641 26.234 1 93.44 97 GLY A O 1
ATOM 756 N N . TYR A 1 98 ? 16.094 23.172 25.109 1 96.44 98 TYR A N 1
ATOM 757 C CA . TYR A 1 98 ? 14.922 22.297 25.094 1 96.44 98 TYR A CA 1
ATOM 758 C C . TYR A 1 98 ? 14.641 21.797 23.672 1 96.44 98 TYR A C 1
ATOM 760 O O . TYR A 1 98 ? 14.773 22.562 22.703 1 96.44 98 TYR A O 1
ATOM 768 N N . PHE A 1 99 ? 14.281 20.484 23.641 1 97 99 PHE A N 1
ATOM 769 C CA . PHE A 1 99 ? 13.906 19.938 22.344 1 97 99 PHE A CA 1
ATOM 770 C C . PHE A 1 99 ? 12.664 20.641 21.812 1 97 99 PHE A C 1
ATOM 772 O O . PHE A 1 99 ? 11.711 20.891 22.547 1 97 99 PHE A O 1
ATOM 779 N N . LEU A 1 100 ? 12.727 20.984 20.531 1 96.69 100 LEU A N 1
ATOM 780 C CA . LEU A 1 100 ? 11.516 21.453 19.859 1 96.69 100 LEU A CA 1
ATOM 781 C C . LEU A 1 100 ? 10.57 20.281 19.578 1 96.69 100 LEU A C 1
ATOM 783 O O . LEU A 1 100 ? 11.008 19.141 19.406 1 96.69 100 LEU A O 1
ATOM 787 N N . PRO A 1 101 ? 9.305 20.578 19.516 1 94.5 101 PRO A N 1
ATOM 788 C CA . PRO A 1 101 ? 8.367 19.5 19.172 1 94.5 101 PRO A CA 1
ATOM 789 C C . PRO A 1 101 ? 8.648 18.906 17.797 1 94.5 101 PRO A C 1
ATOM 791 O O . PRO A 1 101 ? 9.164 19.578 16.906 1 94.5 101 PRO A O 1
ATOM 794 N N . ARG A 1 102 ? 8.328 17.609 17.688 1 95.25 102 ARG A N 1
ATOM 795 C CA . ARG A 1 102 ? 8.523 16.875 16.453 1 95.25 102 ARG A CA 1
ATOM 796 C C . ARG A 1 102 ? 7.262 16.125 16.047 1 95.25 102 ARG A C 1
ATOM 798 O O . ARG A 1 102 ? 6.496 15.68 16.906 1 95.25 102 ARG A O 1
ATOM 805 N N . ILE A 1 103 ? 7.07 16.047 14.695 1 93.62 103 ILE A N 1
ATOM 806 C CA . ILE A 1 103 ? 6.016 15.164 14.195 1 93.62 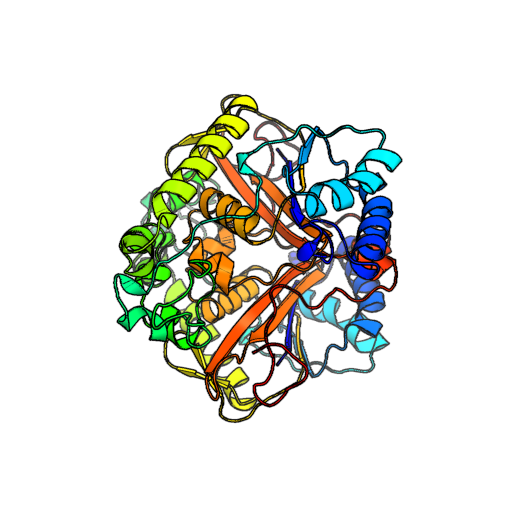103 ILE A CA 1
ATOM 807 C C . ILE A 1 103 ? 6.207 13.758 14.766 1 93.62 103 ILE A C 1
ATOM 809 O O . ILE A 1 103 ? 7.305 13.203 14.695 1 93.62 103 ILE A O 1
ATOM 813 N N . ALA A 1 104 ? 5.18 13.148 15.328 1 94.38 104 ALA A N 1
ATOM 814 C CA . ALA A 1 104 ? 5.293 11.922 16.109 1 94.38 104 ALA A CA 1
ATOM 815 C C . ALA A 1 104 ? 5.699 10.742 15.227 1 94.38 104 ALA A C 1
ATOM 817 O O . ALA A 1 104 ? 6.441 9.859 15.664 1 94.38 104 ALA A O 1
ATOM 818 N N . TRP A 1 105 ? 5.297 10.758 13.992 1 91.12 105 TRP A N 1
ATOM 819 C CA . TRP A 1 105 ? 5.375 9.531 13.203 1 91.12 105 TRP A CA 1
ATOM 820 C C . TRP A 1 105 ? 6.625 9.531 12.328 1 91.12 105 TRP A C 1
ATOM 822 O O . TRP A 1 105 ? 6.902 8.547 11.633 1 91.12 105 TRP A O 1
ATOM 832 N N . ASP A 1 106 ? 7.402 10.594 12.297 1 91.69 106 ASP A N 1
ATOM 833 C CA . ASP A 1 106 ? 8.578 10.703 11.438 1 91.69 106 ASP A CA 1
ATOM 834 C C . ASP A 1 106 ? 9.82 10.172 12.141 1 91.69 106 ASP A C 1
ATOM 836 O O . ASP A 1 106 ? 10.742 10.93 12.453 1 91.69 106 ASP A O 1
ATOM 840 N N . MET A 1 107 ? 9.914 8.914 12.32 1 95 107 MET A N 1
ATOM 841 C CA . MET A 1 107 ? 11 8.242 13.031 1 95 107 MET A CA 1
ATOM 842 C C . MET A 1 107 ? 12.016 7.672 12.055 1 95 107 MET A C 1
ATOM 844 O O . MET A 1 107 ? 11.695 7.418 10.891 1 95 107 MET A O 1
ATOM 848 N N . VAL A 1 108 ? 13.195 7.48 12.531 1 94.81 108 VAL A N 1
ATOM 849 C CA . VAL A 1 108 ? 14.203 6.828 11.703 1 94.81 108 VAL A CA 1
ATOM 850 C C . VAL A 1 108 ? 13.977 5.316 11.703 1 94.81 108 VAL A C 1
ATOM 852 O O . VAL A 1 108 ? 13.562 4.746 12.711 1 94.81 108 VAL A O 1
ATOM 855 N N . PRO A 1 109 ? 14.273 4.68 10.578 1 91.44 109 PRO A N 1
ATOM 856 C CA . PRO A 1 109 ? 14.039 3.238 10.453 1 91.44 109 PRO A CA 1
ATOM 857 C C . PRO A 1 109 ? 14.82 2.426 11.484 1 91.44 109 PRO A C 1
ATOM 859 O O . PRO A 1 109 ? 14.312 1.422 12 1 91.44 109 PRO A O 1
ATOM 862 N N . GLY A 1 110 ? 16.016 2.846 11.82 1 91.81 110 GLY A N 1
ATOM 863 C CA . GLY A 1 110 ? 16.828 2.094 12.758 1 91.81 110 GLY A CA 1
ATOM 864 C C . GLY A 1 110 ? 16.219 1.977 14.133 1 91.81 110 GLY A C 1
ATOM 865 O O . GLY A 1 110 ? 16.453 1.005 14.852 1 91.81 110 GLY A O 1
ATOM 866 N N . TYR A 1 111 ? 15.352 2.91 14.445 1 94.88 111 TYR A N 1
ATOM 867 C CA . TYR A 1 111 ? 14.734 2.902 15.766 1 94.88 111 TYR A CA 1
ATOM 868 C C . TYR A 1 111 ? 13.43 2.121 15.758 1 94.88 111 TYR A C 1
ATOM 870 O O . TYR A 1 111 ? 13.281 1.137 16.484 1 94.88 111 TYR A O 1
ATOM 878 N N . TRP A 1 112 ? 12.438 2.545 14.93 1 94.31 112 TRP A N 1
ATOM 879 C CA . TRP A 1 112 ? 11.102 1.976 15.055 1 94.31 112 TRP A CA 1
ATOM 880 C C . TRP A 1 112 ? 11.109 0.49 14.711 1 94.31 112 TRP A C 1
ATOM 882 O O . TRP A 1 112 ? 10.328 -0.285 15.258 1 94.31 112 TRP A O 1
ATOM 892 N N . THR A 1 113 ? 12.07 0.01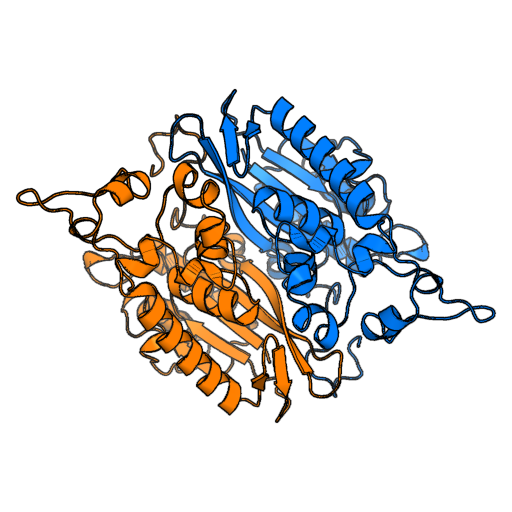1 13.828 1 93.19 113 THR A N 1
ATOM 893 C CA . THR A 1 113 ? 12.109 -1.388 13.422 1 93.19 113 THR A CA 1
ATOM 894 C C . THR A 1 113 ? 12.602 -2.275 14.555 1 93.19 113 THR A C 1
ATOM 896 O O . THR A 1 113 ? 12.422 -3.496 14.523 1 93.19 113 THR A O 1
ATOM 899 N N . GLU A 1 114 ? 13.289 -1.704 15.508 1 94.25 114 GLU A N 1
ATOM 900 C CA . GLU A 1 114 ? 13.805 -2.463 16.641 1 94.25 114 GLU A CA 1
ATOM 901 C C . GLU A 1 114 ? 12.789 -2.525 17.781 1 94.25 114 GLU A C 1
ATOM 903 O O . GLU A 1 114 ? 13.031 -3.176 18.797 1 94.25 114 GLU A O 1
ATOM 908 N N . HIS A 1 115 ? 11.703 -1.872 17.625 1 95.88 115 HIS A N 1
ATOM 909 C CA . HIS A 1 115 ? 10.625 -1.861 18.609 1 95.88 115 HIS A CA 1
ATOM 910 C C . HIS A 1 115 ? 9.328 -2.398 18 1 95.88 115 HIS A C 1
ATOM 912 O O . HIS A 1 115 ? 8.539 -1.638 17.438 1 95.88 115 HIS A O 1
ATOM 918 N N . GLU A 1 116 ? 9.062 -3.592 18.281 1 94.19 116 GLU A N 1
ATOM 919 C CA . GLU A 1 116 ? 8 -4.336 17.609 1 94.19 116 GLU A CA 1
ATOM 920 C C . GLU A 1 116 ? 6.637 -3.713 17.875 1 94.19 116 GLU A C 1
ATOM 922 O O . GLU A 1 116 ? 5.73 -3.816 17.047 1 94.19 116 GLU A O 1
ATOM 927 N N . ALA A 1 117 ? 6.543 -3.086 19 1 96.56 117 ALA A N 1
ATOM 928 C CA . ALA A 1 117 ? 5.262 -2.508 19.391 1 96.56 117 ALA A CA 1
ATOM 929 C C . ALA A 1 117 ? 4.77 -1.509 18.344 1 96.56 117 ALA A C 1
ATOM 931 O O . ALA A 1 117 ? 3.564 -1.377 18.125 1 96.56 117 ALA A O 1
ATOM 932 N N . TYR A 1 118 ? 5.68 -0.79 17.672 1 96.62 118 TYR A N 1
ATOM 933 C CA . TYR A 1 118 ? 5.301 0.204 16.672 1 96.62 118 TYR A CA 1
ATOM 934 C C . TYR A 1 118 ? 4.613 -0.452 15.484 1 96.62 118 TYR A C 1
ATOM 936 O O . TYR A 1 118 ? 3.801 0.178 14.805 1 96.62 118 TYR A O 1
ATOM 944 N N . MET A 1 119 ? 4.824 -1.731 15.273 1 95.06 119 MET A N 1
ATOM 945 C CA . MET A 1 119 ? 4.34 -2.434 14.086 1 95.06 119 MET A CA 1
ATOM 946 C C . MET A 1 119 ? 3.018 -3.137 14.375 1 95.06 119 MET A C 1
ATOM 948 O O . MET A 1 119 ? 2.365 -3.639 13.461 1 95.06 119 MET A O 1
ATOM 952 N N . ASP A 1 120 ? 2.65 -3.098 15.609 1 96.06 120 ASP A N 1
ATOM 953 C CA . ASP A 1 120 ? 1.468 -3.846 16.031 1 96.06 120 ASP A CA 1
ATOM 954 C C . ASP A 1 120 ? 0.231 -2.949 16.047 1 96.06 120 ASP A C 1
ATOM 956 O O . ASP A 1 120 ? 0.283 -1.817 16.531 1 96.06 120 ASP A O 1
ATOM 960 N N . LYS A 1 121 ? -0.865 -3.502 15.562 1 94.81 121 LYS A N 1
ATOM 961 C CA . LYS A 1 121 ? -2.08 -2.719 15.359 1 94.81 121 LYS A CA 1
ATOM 962 C C . LYS A 1 121 ? -2.615 -2.18 16.688 1 94.81 121 LYS A C 1
ATOM 964 O O . LYS A 1 121 ? -3.326 -1.173 16.703 1 94.81 121 LYS A O 1
ATOM 969 N N . ASN A 1 122 ? -2.307 -2.871 17.75 1 95.88 122 ASN A N 1
ATOM 970 C CA . ASN A 1 122 ? -2.838 -2.471 19.047 1 95.88 122 ASN A CA 1
ATOM 971 C C . ASN A 1 122 ? -1.761 -1.833 19.922 1 95.88 122 ASN A C 1
ATOM 973 O O . ASN A 1 122 ? -1.95 -0.733 20.438 1 95.88 122 ASN A O 1
ATOM 977 N N . THR A 1 123 ? -0.568 -2.395 19.953 1 97.25 123 THR A N 1
ATOM 978 C CA . THR A 1 123 ? 0.407 -2.039 20.969 1 97.25 123 THR A CA 1
ATOM 979 C C . THR A 1 123 ? 1.162 -0.771 20.594 1 97.25 123 THR A C 1
ATOM 981 O O . THR A 1 123 ? 1.861 -0.181 21.406 1 97.25 123 THR A O 1
ATOM 984 N N . TRP A 1 124 ? 1.004 -0.32 19.328 1 97.81 124 TRP A N 1
ATOM 985 C CA . TRP A 1 124 ? 1.604 0.967 18.984 1 97.81 124 TRP A CA 1
ATOM 986 C C . TRP A 1 124 ? 1.099 2.062 19.922 1 97.81 124 TRP A C 1
ATOM 988 O O . TRP A 1 124 ? 1.806 3.039 20.188 1 97.81 124 TRP A O 1
ATOM 998 N N . ARG A 1 125 ? -0.068 1.938 20.5 1 98.31 125 ARG A N 1
ATOM 999 C CA . ARG A 1 125 ? -0.723 2.898 21.375 1 98.31 125 ARG A CA 1
ATOM 1000 C C . ARG A 1 125 ? -0.003 2.992 22.719 1 98.31 125 ARG A C 1
ATOM 1002 O O . ARG A 1 125 ? -0.231 3.93 23.484 1 98.31 125 ARG A O 1
ATOM 1009 N N . GLU A 1 126 ? 0.854 1.999 22.969 1 98 126 GLU A N 1
ATOM 1010 C CA . GLU A 1 126 ? 1.531 1.921 24.266 1 98 126 GLU A CA 1
ATOM 1011 C C . GLU A 1 126 ? 3.02 2.23 24.125 1 98 126 GLU A C 1
ATOM 1013 O O . GLU A 1 126 ? 3.785 2.061 25.078 1 98 126 GLU A O 1
ATOM 1018 N N . THR A 1 127 ? 3.418 2.623 22.969 1 97.69 127 THR A N 1
ATOM 1019 C CA . THR A 1 127 ? 4.824 2.916 22.719 1 97.69 127 THR A CA 1
ATOM 1020 C C . THR A 1 127 ? 5.254 4.188 23.438 1 97.69 127 THR A C 1
ATOM 1022 O O . THR A 1 127 ? 4.41 4.965 23.891 1 97.69 127 THR A O 1
ATOM 1025 N N . GLU A 1 128 ? 6.539 4.414 23.531 1 97.31 128 GLU A N 1
ATOM 1026 C CA . GLU A 1 128 ? 7.074 5.602 24.188 1 97.31 128 GLU A CA 1
ATOM 1027 C C . GLU A 1 128 ? 6.648 6.875 23.469 1 97.31 128 GLU A C 1
ATOM 1029 O O . GLU A 1 128 ? 6.355 7.887 24.109 1 97.31 128 GLU A O 1
ATOM 1034 N N . VAL A 1 129 ? 6.586 6.832 22.188 1 97.81 129 VAL A N 1
ATOM 1035 C CA . VAL A 1 129 ? 6.16 8.008 21.438 1 97.81 129 VAL A CA 1
ATOM 1036 C C . VAL A 1 129 ? 4.695 8.312 21.734 1 97.81 129 VAL A C 1
ATOM 1038 O O . VAL A 1 129 ? 4.32 9.469 21.922 1 97.81 129 VAL A O 1
ATOM 1041 N N . ALA A 1 130 ? 3.893 7.262 21.781 1 97.56 130 ALA A N 1
ATOM 1042 C CA . ALA A 1 130 ? 2.482 7.445 22.125 1 97.56 130 ALA A CA 1
ATOM 1043 C C . ALA A 1 130 ? 2.32 8.055 23.516 1 97.56 130 ALA A C 1
ATOM 1045 O O . ALA A 1 130 ? 1.551 9 23.703 1 97.56 130 ALA A O 1
ATOM 1046 N N . LYS A 1 131 ? 3.105 7.605 24.469 1 97.44 131 LYS A N 1
ATOM 1047 C CA . LYS A 1 131 ? 3.006 8.047 25.859 1 97.44 131 LYS A CA 1
ATOM 1048 C C . LYS A 1 131 ? 3.459 9.492 26 1 97.44 131 LYS A C 1
ATOM 1050 O O . LYS A 1 131 ? 3.068 10.18 26.953 1 97.44 131 LYS A O 1
ATOM 1055 N N . ASN A 1 132 ? 4.277 9.953 25.141 1 97.56 132 ASN A N 1
ATOM 1056 C CA . ASN A 1 132 ? 4.855 11.289 25.266 1 97.56 132 ASN A CA 1
ATOM 1057 C C . ASN A 1 132 ? 4.344 12.227 24.172 1 97.56 132 ASN A C 1
ATOM 1059 O O . ASN A 1 132 ? 5.043 13.156 23.766 1 97.56 132 ASN A O 1
ATOM 1063 N N . SER A 1 133 ? 3.191 11.984 23.609 1 97.25 133 SER A N 1
ATOM 1064 C CA . SER A 1 133 ? 2.551 12.797 22.578 1 97.25 133 SER A CA 1
ATOM 1065 C C . SER A 1 133 ? 1.031 12.758 22.719 1 97.25 133 SER A C 1
ATOM 1067 O O . SER A 1 133 ? 0.499 12.133 23.625 1 97.25 133 SER A O 1
ATOM 1069 N N . ASP A 1 134 ? 0.326 13.484 21.969 1 97.25 134 ASP A N 1
ATOM 1070 C CA . ASP A 1 134 ? -1.128 13.422 21.859 1 97.25 134 ASP A CA 1
ATOM 1071 C C . ASP A 1 134 ? -1.55 12.492 20.719 1 97.25 134 ASP A C 1
ATOM 1073 O O . ASP A 1 134 ? -2.668 12.594 20.203 1 97.25 134 ASP A O 1
ATOM 1077 N N . LEU A 1 135 ? -0.686 11.609 20.328 1 98.06 135 LEU A N 1
ATOM 1078 C CA . LEU A 1 135 ? -0.834 10.742 19.156 1 98.06 135 LEU A CA 1
ATOM 1079 C C . LEU A 1 135 ? -2.119 9.93 19.25 1 98.06 135 LEU A C 1
ATOM 1081 O O . LEU A 1 135 ? -2.924 9.922 18.312 1 98.06 135 LEU A O 1
ATOM 1085 N N . VAL A 1 136 ? -2.355 9.234 20.344 1 98.5 136 VAL A N 1
ATOM 1086 C CA . VAL A 1 136 ? -3.475 8.312 20.484 1 98.5 136 VAL A CA 1
ATOM 1087 C C . VAL A 1 136 ? -4.789 9.086 20.469 1 98.5 136 VAL A C 1
ATOM 1089 O O . VAL A 1 136 ? -5.742 8.695 19.797 1 98.5 136 VAL A O 1
ATOM 1092 N N . GLU A 1 137 ? -4.797 10.203 21.172 1 98.19 137 GLU A N 1
ATOM 1093 C CA . GLU A 1 137 ? -5.996 11.031 21.234 1 98.19 137 GLU A CA 1
ATOM 1094 C C . GLU A 1 137 ? -6.371 11.562 19.844 1 98.19 137 GLU A C 1
ATOM 1096 O O . GLU A 1 137 ? -7.535 11.5 19.438 1 98.19 137 GLU A O 1
ATOM 1101 N N . VAL A 1 138 ? -5.41 12.086 19.141 1 98.38 138 VAL A N 1
ATOM 1102 C CA . VAL A 1 138 ? -5.652 12.641 17.812 1 98.38 138 VAL A CA 1
ATOM 1103 C C . VAL A 1 138 ? -6.074 11.531 16.859 1 98.38 138 VAL A C 1
ATOM 1105 O O . VAL A 1 138 ? -7.012 11.703 16.078 1 98.38 138 VAL A O 1
ATOM 1108 N N . TYR A 1 139 ? -5.422 10.391 16.891 1 98.69 139 TYR A N 1
ATOM 1109 C CA . TYR A 1 139 ? -5.773 9.242 16.062 1 98.69 139 TYR A CA 1
ATOM 1110 C C . TYR A 1 139 ? -7.223 8.828 16.297 1 98.69 139 TYR A C 1
ATOM 1112 O O . TYR A 1 139 ? -7.984 8.664 15.344 1 98.69 139 TYR A O 1
ATOM 1120 N N . ASP A 1 140 ? -7.57 8.719 17.578 1 98.81 140 ASP A N 1
ATOM 1121 C CA . ASP A 1 140 ? -8.914 8.273 17.922 1 98.81 140 ASP A CA 1
ATOM 1122 C C . ASP A 1 140 ? -9.969 9.258 17.422 1 98.81 140 ASP A C 1
ATOM 1124 O O . ASP A 1 140 ? -11.016 8.852 16.922 1 98.81 140 ASP A O 1
ATOM 1128 N N . HIS A 1 141 ? -9.648 10.508 17.562 1 98.75 141 HIS A N 1
ATOM 1129 C CA . HIS A 1 141 ? -10.57 11.516 17.062 1 98.75 141 HIS A CA 1
ATOM 1130 C C . HIS A 1 141 ? -10.797 11.367 15.562 1 98.75 141 HIS A C 1
ATOM 1132 O O . HIS A 1 141 ? -11.938 11.367 15.102 1 98.75 141 HIS A O 1
ATOM 1138 N N . VAL A 1 142 ? -9.766 11.18 14.797 1 98.81 142 VAL A N 1
ATOM 1139 C CA . VAL A 1 142 ? -9.828 11.086 13.344 1 98.81 142 VAL A CA 1
ATOM 1140 C C . VAL A 1 142 ? -10.625 9.852 12.938 1 98.81 142 VAL A C 1
ATOM 1142 O O . VAL A 1 142 ? -11.531 9.938 12.109 1 98.81 142 VAL A O 1
ATOM 1145 N N . ILE A 1 143 ? -10.328 8.688 13.539 1 98.69 143 ILE A N 1
ATOM 1146 C CA . ILE A 1 143 ? -10.977 7.465 13.078 1 98.69 143 ILE A CA 1
ATOM 1147 C C . ILE A 1 143 ? -12.438 7.465 13.516 1 98.69 143 ILE A C 1
ATOM 1149 O O . ILE A 1 143 ? -13.297 6.895 12.836 1 98.69 143 ILE A O 1
ATOM 1153 N N . GLU A 1 144 ? -12.734 8.148 14.625 1 98.81 144 GLU A N 1
ATOM 1154 C CA . GLU A 1 144 ? -14.133 8.289 15.031 1 98.81 144 GLU A CA 1
ATOM 1155 C C . GLU A 1 144 ? -14.922 9.117 14.016 1 98.81 144 GLU A C 1
ATOM 1157 O O . GLU A 1 144 ? -16.031 8.75 13.633 1 98.81 144 GLU A O 1
ATOM 1162 N N . GLU A 1 145 ? -14.352 10.219 13.625 1 98.88 145 GLU A N 1
ATOM 1163 C CA . GLU A 1 145 ? -14.984 11.062 12.617 1 98.88 145 GLU A CA 1
ATOM 1164 C C . GLU A 1 145 ? -15.133 10.312 11.289 1 98.88 145 GLU A C 1
ATOM 1166 O O . GLU A 1 145 ? -16.172 10.406 10.633 1 98.88 145 GLU A O 1
ATOM 1171 N N . PHE A 1 146 ? -14.156 9.578 10.938 1 98.88 146 PHE A N 1
ATOM 1172 C CA . PHE A 1 146 ? -14.141 8.805 9.703 1 98.88 146 PHE A CA 1
ATOM 1173 C C . PHE A 1 146 ? -15.211 7.727 9.727 1 98.88 146 PHE A C 1
ATOM 1175 O O . PHE A 1 146 ? -15.938 7.543 8.742 1 98.88 146 PHE A O 1
ATOM 1182 N N . ASP A 1 147 ? -15.297 7.031 10.82 1 98.88 147 ASP A N 1
ATOM 1183 C CA . ASP A 1 147 ? -16.312 6 10.961 1 98.88 147 ASP A CA 1
ATOM 1184 C C . ASP A 1 147 ? -17.719 6.605 10.914 1 98.88 147 ASP A C 1
ATOM 1186 O O . ASP A 1 147 ? -18.641 6.016 10.344 1 98.88 147 ASP A O 1
ATOM 1190 N N . ARG A 1 148 ? -17.891 7.773 11.602 1 98.81 148 ARG A N 1
ATOM 1191 C CA . ARG A 1 148 ? -19.172 8.461 11.516 1 98.81 148 ARG A CA 1
ATOM 1192 C C . ARG A 1 148 ? -19.516 8.812 10.078 1 98.81 148 ARG A C 1
ATOM 1194 O O . ARG A 1 148 ? -20.656 8.625 9.641 1 98.81 148 ARG A O 1
ATOM 1201 N N . PHE A 1 149 ? -18.562 9.289 9.375 1 98.75 149 PHE A N 1
ATOM 1202 C CA . PHE A 1 149 ? -18.734 9.633 7.965 1 98.75 149 PHE A CA 1
ATOM 1203 C C . PHE A 1 149 ? -19.172 8.414 7.164 1 98.75 149 PHE A C 1
ATOM 1205 O O . PHE A 1 149 ? -20.141 8.477 6.402 1 98.75 149 PHE A O 1
ATOM 1212 N N . LEU A 1 150 ? -18.453 7.266 7.266 1 98.69 150 LEU A N 1
ATOM 1213 C CA . LEU A 1 150 ? -18.75 6.043 6.523 1 98.69 150 LEU A CA 1
ATOM 1214 C C . LEU A 1 150 ? -20.125 5.5 6.891 1 98.69 150 LEU A C 1
ATOM 1216 O O . LEU A 1 150 ? -20.828 4.957 6.039 1 98.69 150 LEU A O 1
ATOM 1220 N N . ALA A 1 151 ? -20.438 5.676 8.18 1 98.75 151 ALA A N 1
ATOM 1221 C CA . ALA A 1 151 ? -21.734 5.219 8.633 1 98.75 151 ALA A CA 1
ATOM 1222 C C . ALA A 1 151 ? -22.859 5.949 7.898 1 98.75 151 ALA A C 1
ATOM 1224 O O . ALA A 1 151 ? -23.891 5.352 7.578 1 98.75 151 ALA A O 1
ATOM 1225 N N . GLU A 1 152 ? -22.656 7.215 7.664 1 98 152 GLU A N 1
ATOM 1226 C CA . GLU A 1 152 ? -23.641 8 6.922 1 98 152 GLU A CA 1
ATOM 1227 C C . GLU A 1 152 ? -23.812 7.469 5.504 1 98 152 GLU A C 1
ATOM 1229 O O . GLU A 1 152 ? -24.828 7.758 4.848 1 98 152 GLU A O 1
ATOM 1234 N N . HIS A 1 153 ? -22.875 6.707 5.051 1 97.69 153 HIS A N 1
ATOM 1235 C CA . HIS A 1 153 ? -22.938 6.152 3.705 1 97.69 153 HIS A CA 1
ATOM 1236 C C . HIS A 1 153 ? -23.281 4.664 3.738 1 97.69 153 HIS A C 1
ATOM 1238 O O . HIS A 1 153 ? -23.141 3.969 2.729 1 97.69 153 HIS A O 1
ATOM 1244 N N . GLY A 1 154 ? -23.562 4.129 4.887 1 98.12 154 GLY A N 1
ATOM 1245 C CA . GLY A 1 154 ? -24.109 2.789 4.98 1 98.12 154 GLY A CA 1
ATOM 1246 C C . GLY A 1 154 ? -23.125 1.771 5.523 1 98.12 154 GLY A C 1
ATOM 1247 O O . GLY A 1 154 ? -23.438 0.581 5.605 1 98.12 154 GLY A O 1
ATOM 1248 N N . TYR A 1 155 ? -21.984 2.207 5.902 1 98.69 155 TYR A N 1
ATOM 1249 C CA . TYR A 1 155 ? -20.953 1.303 6.391 1 98.69 155 TYR A CA 1
ATOM 1250 C C . TYR A 1 155 ? -20.609 1.604 7.844 1 98.69 155 TYR A C 1
ATOM 1252 O O . TYR A 1 155 ? -19.953 2.611 8.141 1 98.69 155 TYR A O 1
ATOM 1260 N N . VAL A 1 156 ? -21 0.666 8.711 1 98.81 156 VAL A N 1
ATOM 1261 C CA . VAL A 1 156 ? -20.828 0.85 10.148 1 98.81 156 VAL A CA 1
ATOM 1262 C C . VAL A 1 156 ? -19.703 -0.047 10.656 1 98.81 156 VAL A C 1
ATOM 1264 O O . VAL A 1 156 ? -19.75 -1.267 10.477 1 98.81 156 VAL A O 1
ATOM 1267 N N . ARG A 1 157 ? -18.734 0.556 11.297 1 98.44 157 ARG A N 1
ATOM 1268 C CA . ARG A 1 157 ? -17.609 -0.205 11.82 1 98.44 157 ARG A CA 1
ATOM 1269 C C . ARG A 1 157 ? -18.078 -1.299 12.773 1 98.44 157 ARG A C 1
ATOM 1271 O O . ARG A 1 157 ? -18.891 -1.045 13.664 1 98.44 157 ARG A O 1
ATOM 1278 N N . GLU A 1 158 ? -17.656 -2.479 12.578 1 97.06 158 GLU A N 1
ATOM 1279 C CA . GLU A 1 158 ? -17.875 -3.635 13.438 1 97.06 158 GLU A CA 1
ATOM 1280 C C . GLU A 1 158 ? -16.609 -4.477 13.57 1 97.06 158 GLU A C 1
ATOM 1282 O O . GLU A 1 158 ? -16.344 -5.344 12.734 1 97.06 158 GLU A O 1
ATOM 1287 N N . GLY A 1 159 ? -15.852 -4.266 14.727 1 94.44 159 GLY A N 1
ATOM 1288 C CA . GLY A 1 159 ? -14.555 -4.918 14.852 1 94.44 159 GLY A CA 1
ATOM 1289 C C . GLY A 1 159 ? -13.57 -4.488 13.781 1 94.44 159 GLY A C 1
ATOM 1290 O O . GLY A 1 159 ? -13.281 -3.297 13.633 1 94.44 159 GLY A O 1
ATOM 1291 N N . ALA A 1 160 ? -13.133 -5.465 13.016 1 95.56 160 ALA A N 1
ATOM 1292 C CA . ALA A 1 160 ? -12.086 -5.199 12.031 1 95.56 160 ALA A CA 1
ATOM 1293 C C . ALA A 1 160 ? -12.656 -5.141 10.617 1 95.56 160 ALA A C 1
ATOM 1295 O O . ALA A 1 160 ? -11.914 -5.172 9.633 1 95.56 160 ALA A O 1
ATOM 1296 N N . HIS A 1 161 ? -13.977 -5.172 10.539 1 96.81 161 HIS A N 1
ATOM 1297 C CA . HIS A 1 161 ? -14.688 -4.992 9.281 1 96.81 161 HIS A CA 1
ATOM 1298 C C . HIS A 1 161 ? -15.859 -4.039 9.438 1 96.81 161 HIS A C 1
ATOM 1300 O O . HIS A 1 161 ? -16 -3.377 10.469 1 96.81 161 HIS A O 1
ATOM 1306 N N . TYR A 1 162 ? -16.609 -3.832 8.359 1 98.25 162 TYR A N 1
ATOM 1307 C CA . TYR A 1 162 ? -17.781 -2.951 8.406 1 98.25 162 TYR A CA 1
ATOM 1308 C C . TYR A 1 162 ? -19.062 -3.732 8.164 1 98.25 162 TYR A C 1
ATOM 1310 O O . TYR A 1 162 ? -19.125 -4.574 7.27 1 98.25 162 TYR A O 1
ATOM 1318 N N . ARG A 1 163 ? -20 -3.516 9.008 1 98.19 163 ARG A N 1
ATOM 1319 C CA . ARG A 1 163 ? -21.359 -3.971 8.727 1 98.19 163 ARG A CA 1
ATOM 1320 C C . ARG A 1 163 ? -22.016 -3.09 7.676 1 98.19 163 ARG A C 1
ATOM 1322 O O . ARG A 1 163 ? -21.984 -1.86 7.773 1 98.19 163 ARG A O 1
ATOM 1329 N N . VAL A 1 164 ? -22.625 -3.711 6.676 1 98.38 164 VAL A N 1
ATOM 1330 C CA . VAL A 1 164 ? -23.281 -2.98 5.598 1 98.38 164 VAL A CA 1
ATOM 1331 C C . VAL A 1 164 ? -24.734 -2.729 5.953 1 98.38 164 VAL A C 1
ATOM 1333 O O . VAL A 1 164 ? -25.562 -3.648 5.918 1 98.38 164 VAL A O 1
ATOM 1336 N N . GLU A 1 165 ? -25.078 -1.559 6.266 1 98.25 165 GLU A N 1
ATOM 1337 C CA . GLU A 1 165 ? -26.469 -1.181 6.5 1 98.25 165 GLU A CA 1
ATOM 1338 C C . GLU A 1 165 ? -27.172 -0.813 5.195 1 98.25 165 GLU A C 1
ATOM 1340 O O . GLU A 1 165 ? -28.344 -1.106 5.016 1 98.25 165 GLU A O 1
ATOM 1345 N N . LYS A 1 166 ? -26.453 -0.197 4.406 1 97.31 166 LYS A N 1
ATOM 1346 C CA . LYS A 1 166 ? -26.891 0.179 3.066 1 97.31 166 LYS A CA 1
ATOM 1347 C C . LYS A 1 166 ? -25.734 0.116 2.07 1 97.31 166 LYS A C 1
ATOM 1349 O O . LYS A 1 166 ? -24.719 0.79 2.246 1 97.31 166 LYS A O 1
ATOM 1354 N N . GLU A 1 167 ? -25.938 -0.718 1.089 1 96.56 167 GLU A N 1
ATOM 1355 C CA . GLU A 1 167 ? -24.922 -0.768 0.038 1 96.56 167 GLU A CA 1
ATOM 1356 C C . GLU A 1 167 ? -24.781 0.583 -0.658 1 96.56 167 GLU A C 1
ATOM 1358 O O . GLU A 1 167 ? -25.766 1.316 -0.805 1 96.56 167 GLU A O 1
ATOM 1363 N N . SER A 1 168 ? -23.609 0.86 -0.984 1 96.38 168 SER A N 1
ATOM 1364 C CA . SER A 1 168 ? -23.359 2.129 -1.662 1 96.38 168 SER A CA 1
ATOM 1365 C C . SER A 1 168 ? -22.375 1.955 -2.82 1 96.38 168 SER A C 1
ATOM 1367 O O . SER A 1 168 ? -21.391 1.22 -2.705 1 96.38 168 SER A O 1
ATOM 1369 N N . ASP A 1 169 ? -22.672 2.529 -3.967 1 94.62 169 ASP A N 1
ATOM 1370 C CA . ASP A 1 169 ? -21.75 2.602 -5.098 1 94.62 169 ASP A CA 1
ATOM 1371 C C . ASP A 1 169 ? -21.188 4.012 -5.258 1 94.62 169 ASP A C 1
ATOM 1373 O O . ASP A 1 169 ? -20.609 4.34 -6.297 1 94.62 169 ASP A O 1
ATOM 1377 N N . GLU A 1 170 ? -21.359 4.777 -4.246 1 96.81 170 GLU A N 1
ATOM 1378 C CA . GLU A 1 170 ? -20.922 6.172 -4.273 1 96.81 170 GLU A CA 1
ATOM 1379 C C . GLU A 1 170 ? -19.406 6.273 -4.262 1 96.81 170 GLU A C 1
ATOM 1381 O O . GLU A 1 170 ? -18.719 5.367 -3.777 1 96.81 170 GLU A O 1
ATOM 1386 N N . THR A 1 171 ? -18.922 7.316 -4.906 1 98.19 171 THR A N 1
ATOM 1387 C CA . THR A 1 171 ? -17.516 7.699 -4.789 1 98.19 171 THR A CA 1
ATOM 1388 C C . THR A 1 171 ? -17.359 8.938 -3.914 1 98.19 171 THR A C 1
ATOM 1390 O O . THR A 1 171 ? -18.125 9.898 -4.047 1 98.19 171 THR A O 1
ATOM 1393 N N . VAL A 1 172 ? -16.531 8.867 -2.992 1 98.62 172 VAL A N 1
ATOM 1394 C CA . VAL A 1 172 ? -16.156 10.039 -2.205 1 98.62 172 VAL A CA 1
ATOM 1395 C C . VAL A 1 172 ? -14.664 10.336 -2.389 1 98.62 172 VAL A C 1
ATOM 1397 O O . VAL A 1 172 ? -13.844 9.414 -2.432 1 98.62 172 VAL A O 1
ATOM 1400 N N . THR A 1 173 ? -14.312 11.625 -2.58 1 98.88 173 THR A N 1
ATOM 1401 C CA . THR A 1 173 ? -12.93 12.055 -2.771 1 98.88 173 THR A CA 1
ATOM 1402 C C . THR A 1 173 ? -12.492 12.984 -1.639 1 98.88 173 THR A C 1
ATOM 1404 O O . THR A 1 173 ? -13.18 13.953 -1.324 1 98.88 173 THR A O 1
ATOM 1407 N N . PHE A 1 174 ? -11.43 12.633 -1.009 1 98.94 174 PHE A N 1
ATOM 1408 C CA . PHE A 1 174 ? -10.82 13.469 0.014 1 98.94 174 PHE A CA 1
ATOM 1409 C C . PHE A 1 174 ? -9.531 14.102 -0.503 1 98.94 174 PHE A C 1
ATOM 1411 O O . PHE A 1 174 ? -8.57 13.398 -0.82 1 98.94 174 PHE A O 1
ATOM 1418 N N . PHE A 1 175 ? -9.492 15.445 -0.648 1 98.94 175 PHE A N 1
ATOM 1419 C CA . PHE A 1 175 ? -8.234 16.156 -0.832 1 98.94 175 PHE A CA 1
ATOM 1420 C C . PHE A 1 175 ? -7.574 16.438 0.511 1 98.94 175 PHE A C 1
ATOM 1422 O O . PHE A 1 175 ? -8.078 17.234 1.308 1 98.94 175 PHE A O 1
ATOM 1429 N N . CYS A 1 176 ? -6.457 15.812 0.748 1 98.75 176 CYS A N 1
ATOM 1430 C CA . CYS A 1 176 ? -5.879 15.867 2.086 1 98.75 176 CYS A CA 1
ATOM 1431 C C . CYS A 1 176 ? -4.367 15.688 2.035 1 98.75 176 CYS A C 1
ATOM 1433 O O . CYS A 1 176 ? -3.689 16.312 1.219 1 98.75 176 CYS A O 1
ATOM 1435 N N . HIS A 1 177 ? -3.824 14.922 2.969 1 98.69 177 HIS A N 1
ATOM 1436 C CA . HIS A 1 177 ? -2.383 14.914 3.184 1 98.69 177 HIS A CA 1
ATOM 1437 C C . HIS A 1 177 ? -1.859 13.484 3.352 1 98.69 177 HIS A C 1
ATOM 1439 O O . HIS A 1 177 ? -2.639 12.531 3.34 1 98.69 177 HIS A O 1
ATOM 1445 N N . PHE A 1 178 ? -0.516 13.367 3.355 1 98.12 178 PHE A N 1
ATOM 1446 C CA . PHE A 1 178 ? 0.127 12.062 3.457 1 98.12 178 PHE A CA 1
ATOM 1447 C C . PHE A 1 178 ? -0.169 11.414 4.805 1 98.12 178 PHE A C 1
ATOM 1449 O O . PHE A 1 178 ? -0.704 10.305 4.863 1 98.12 178 PHE A O 1
ATOM 1456 N N . GLY A 1 179 ? 0.146 12.117 5.918 1 98 179 GLY A N 1
ATOM 1457 C CA . GLY A 1 179 ? -0.006 11.547 7.25 1 98 179 GLY A CA 1
ATOM 1458 C C . GLY A 1 179 ? -1.422 11.094 7.547 1 98 179 GLY A C 1
ATOM 1459 O O . GLY A 1 179 ? -1.629 9.992 8.062 1 98 179 GLY A O 1
ATOM 1460 N N . ILE A 1 180 ? -2.428 11.938 7.238 1 98.69 180 ILE A N 1
ATOM 1461 C CA . ILE A 1 180 ? -3.82 11.625 7.539 1 98.69 180 ILE A CA 1
ATOM 1462 C C . ILE A 1 180 ? -4.293 10.469 6.656 1 98.69 180 ILE A C 1
ATOM 1464 O O . ILE A 1 180 ? -5.086 9.633 7.094 1 98.69 180 ILE A O 1
ATOM 1468 N N . SER A 1 181 ? -3.826 10.383 5.391 1 98.69 181 SER A N 1
ATOM 1469 C CA . SER A 1 181 ? -4.176 9.266 4.527 1 98.69 181 SER A CA 1
ATOM 1470 C C . SER A 1 181 ? -3.721 7.938 5.133 1 98.69 181 SER A C 1
ATOM 1472 O O . SER A 1 181 ? -4.457 6.949 5.102 1 98.69 181 SER A O 1
ATOM 1474 N N . CYS A 1 182 ? -2.51 7.938 5.703 1 98.56 182 CYS A N 1
ATOM 1475 C CA . CYS A 1 182 ? -1.992 6.73 6.34 1 98.56 182 CYS A CA 1
ATOM 1476 C C . CYS A 1 182 ? -2.824 6.355 7.559 1 98.56 182 CYS A C 1
ATOM 1478 O O . CYS A 1 182 ? -3.021 5.176 7.844 1 98.56 182 CYS A O 1
ATOM 1480 N N . VAL A 1 183 ? -3.316 7.348 8.258 1 98.75 183 VAL A N 1
ATOM 1481 C CA . VAL A 1 183 ? -4.176 7.094 9.406 1 98.75 183 VAL A CA 1
ATOM 1482 C C . VAL A 1 183 ? -5.473 6.43 8.945 1 98.75 183 VAL A C 1
ATOM 1484 O O . VAL A 1 183 ? -5.875 5.398 9.492 1 98.75 183 VAL A O 1
ATOM 1487 N N . LEU A 1 184 ? -6.09 6.984 7.941 1 98.88 184 LEU A N 1
ATOM 1488 C CA . LEU A 1 184 ? -7.352 6.445 7.438 1 98.88 184 LEU A CA 1
ATOM 1489 C C . LEU A 1 184 ? -7.168 5.023 6.922 1 98.88 184 LEU A C 1
ATOM 1491 O O . LEU A 1 184 ? -7.961 4.137 7.242 1 98.88 184 LEU A O 1
ATOM 1495 N N . LEU A 1 185 ? -6.125 4.816 6.191 1 98.75 185 LEU A N 1
ATOM 1496 C CA . LEU A 1 185 ? -5.84 3.492 5.648 1 98.75 185 LEU A CA 1
ATOM 1497 C C . LEU A 1 185 ? -5.523 2.504 6.766 1 98.75 185 LEU A C 1
ATOM 1499 O O . LEU A 1 185 ? -5.926 1.341 6.703 1 98.75 185 LEU A O 1
ATOM 1503 N N . SER A 1 186 ? -4.734 2.963 7.773 1 98.5 186 SER A N 1
ATOM 1504 C CA . SER A 1 186 ? -4.41 2.082 8.891 1 98.5 186 SER A CA 1
ATOM 1505 C C . SER A 1 186 ? -5.668 1.578 9.586 1 98.5 186 SER A C 1
ATOM 1507 O O . SER A 1 186 ? -5.738 0.416 9.992 1 98.5 186 SER A O 1
ATOM 1509 N N . HIS A 1 187 ? -6.617 2.463 9.711 1 98.56 187 HIS A N 1
ATOM 1510 C CA . HIS A 1 187 ? -7.887 2.105 10.336 1 98.56 187 HIS A CA 1
ATOM 1511 C C . HIS A 1 187 ? -8.695 1.163 9.445 1 98.56 187 HIS A C 1
ATOM 1513 O O . HIS A 1 187 ? -9.203 0.145 9.922 1 98.56 187 HIS A O 1
ATOM 1519 N N . LEU A 1 188 ? -8.766 1.444 8.188 1 98.38 188 LEU A N 1
ATOM 1520 C CA . LEU A 1 188 ? -9.492 0.591 7.25 1 98.38 188 LEU A CA 1
ATOM 1521 C C . LEU A 1 188 ? -8.891 -0.81 7.211 1 98.38 188 LEU A C 1
ATOM 1523 O O . LEU A 1 188 ? -9.617 -1.803 7.164 1 98.38 188 LEU A O 1
ATOM 1527 N N . TRP A 1 189 ? -7.57 -0.876 7.246 1 97.25 189 TRP A N 1
ATOM 1528 C CA . TRP A 1 189 ? -6.855 -2.111 6.949 1 97.25 189 TRP A CA 1
ATOM 1529 C C . TRP A 1 189 ? -6.426 -2.814 8.234 1 97.25 189 TRP A C 1
ATOM 1531 O O . TRP A 1 189 ? -5.816 -3.887 8.188 1 97.25 189 TRP A O 1
ATOM 1541 N N . ASN A 1 190 ? -6.738 -2.27 9.367 1 96.31 190 ASN A N 1
ATOM 1542 C CA . ASN A 1 190 ? -6.422 -2.848 10.664 1 96.31 190 ASN A CA 1
ATOM 1543 C C . ASN A 1 190 ? -4.926 -3.105 10.812 1 96.31 190 ASN A C 1
ATOM 1545 O O . ASN A 1 190 ? -4.516 -4.203 11.195 1 96.31 190 ASN A O 1
ATOM 1549 N N . VAL A 1 191 ? -4.129 -2.076 10.523 1 96.62 191 VAL A N 1
ATOM 1550 C CA . VAL A 1 191 ? -2.68 -2.123 10.695 1 96.62 191 VAL A CA 1
ATOM 1551 C C . VAL A 1 191 ? -2.205 -0.876 11.438 1 96.62 191 VAL A C 1
ATOM 1553 O O . VAL A 1 191 ? -2.906 0.137 11.469 1 96.62 191 VAL A O 1
ATOM 1556 N N . SER A 1 192 ? -1.022 -0.963 12.102 1 97.38 192 SER A N 1
ATOM 1557 C CA . SER A 1 192 ? -0.427 0.184 12.773 1 97.38 192 SER A CA 1
ATOM 1558 C C . SER A 1 192 ? -0.224 1.35 11.812 1 97.38 192 SER A C 1
ATOM 1560 O O . SER A 1 192 ? 0.255 1.159 10.695 1 97.38 192 SER A O 1
ATOM 1562 N N . PRO A 1 193 ? -0.601 2.562 12.227 1 98.12 193 PRO A N 1
ATOM 1563 C CA . PRO A 1 193 ? -0.302 3.699 11.352 1 98.12 193 PRO A CA 1
ATOM 1564 C C . PRO A 1 193 ? 1.195 3.887 11.117 1 98.12 193 PRO A C 1
ATOM 1566 O O . PRO A 1 193 ? 1.601 4.418 10.086 1 98.12 193 PRO A O 1
ATOM 1569 N N . PHE A 1 194 ? 2.049 3.416 12.07 1 97.56 194 PHE A N 1
ATOM 1570 C CA . PHE A 1 194 ? 3.494 3.518 11.906 1 97.56 194 PHE A CA 1
ATOM 1571 C C . PHE A 1 194 ? 3.969 2.691 10.719 1 97.56 194 PHE A C 1
ATOM 1573 O O . PHE A 1 194 ? 4.891 3.092 10.008 1 97.56 194 PHE A O 1
ATOM 1580 N N . VAL A 1 195 ? 3.307 1.576 10.508 1 97.12 195 VAL A N 1
ATOM 1581 C CA . VAL A 1 195 ? 3.656 0.734 9.367 1 97.12 195 VAL A CA 1
ATOM 1582 C C . VAL A 1 195 ? 3.453 1.512 8.07 1 97.12 195 VAL A C 1
ATOM 1584 O O . VAL A 1 195 ? 4.348 1.567 7.223 1 97.12 195 VAL A O 1
ATOM 1587 N N . LEU A 1 196 ? 2.346 2.154 7.945 1 97.62 196 LEU A N 1
ATOM 1588 C CA . LEU A 1 196 ? 2.031 2.844 6.699 1 97.62 196 LEU A CA 1
ATOM 1589 C C . LEU A 1 196 ? 2.85 4.125 6.562 1 97.62 196 LEU A C 1
ATOM 1591 O O . LEU A 1 196 ? 3.305 4.461 5.469 1 97.62 196 LEU A O 1
ATOM 1595 N N . TRP A 1 197 ? 3.115 4.816 7.695 1 97.31 197 TRP A N 1
ATOM 1596 C CA . TRP A 1 197 ? 3.941 6.02 7.672 1 97.31 197 TRP A CA 1
ATOM 1597 C C . TRP A 1 197 ? 5.359 5.699 7.215 1 97.31 197 TRP A C 1
ATOM 1599 O O . TRP A 1 197 ? 6.027 6.539 6.609 1 97.31 197 TRP A O 1
ATOM 1609 N N . HIS A 1 198 ? 5.785 4.492 7.445 1 96.38 198 HIS A N 1
ATOM 1610 C CA . HIS A 1 198 ? 7.191 4.184 7.207 1 96.38 198 HIS A CA 1
ATOM 1611 C C . HIS A 1 198 ? 7.363 3.297 5.98 1 96.38 198 HIS A C 1
ATOM 1613 O O . HIS A 1 198 ? 8.461 3.197 5.426 1 96.38 198 HIS A O 1
ATOM 1619 N N . CYS A 1 199 ? 6.289 2.666 5.484 1 96.88 199 CYS A N 1
ATOM 1620 C CA . CYS A 1 199 ? 6.406 1.76 4.352 1 96.88 199 CYS A CA 1
ATOM 1621 C C . CYS A 1 199 ? 5.996 2.451 3.055 1 96.88 199 CYS A C 1
ATOM 1623 O O . CYS A 1 199 ? 6.32 1.979 1.965 1 96.88 199 CYS A O 1
ATOM 1625 N N . LEU A 1 200 ? 5.289 3.58 3.186 1 97.44 200 LEU A N 1
ATOM 1626 C CA . LEU A 1 200 ? 4.805 4.281 2.002 1 97.44 200 LEU A CA 1
ATOM 1627 C C . LEU A 1 200 ? 5.484 5.641 1.857 1 97.44 200 LEU A C 1
ATOM 1629 O O . LEU A 1 200 ? 5.906 6.234 2.85 1 97.44 200 LEU A O 1
ATOM 1633 N N . ALA A 1 201 ? 5.688 6.09 0.665 1 96.12 201 ALA A N 1
ATOM 1634 C CA . ALA A 1 201 ? 6.074 7.445 0.289 1 96.12 201 ALA A CA 1
ATOM 1635 C C . ALA A 1 201 ? 5.195 7.977 -0.84 1 96.12 201 ALA A C 1
ATOM 1637 O O . ALA A 1 201 ? 5.602 7.969 -2.006 1 96.12 201 ALA A O 1
ATOM 1638 N N . LEU A 1 202 ? 3.992 8.414 -0.492 1 96.5 202 LEU A N 1
ATOM 1639 C CA . LEU A 1 202 ? 3.031 8.883 -1.485 1 96.5 202 LEU A CA 1
ATOM 1640 C C . LEU A 1 202 ? 3.414 10.266 -1.996 1 96.5 202 LEU A C 1
ATOM 1642 O O . LEU A 1 202 ? 3.541 11.211 -1.212 1 96.5 202 LEU A O 1
ATOM 1646 N N . ALA A 1 203 ? 3.59 10.43 -3.256 1 97.38 203 ALA A N 1
ATOM 1647 C CA . ALA A 1 203 ? 4.012 11.695 -3.852 1 97.38 203 ALA A CA 1
ATOM 1648 C C . ALA A 1 203 ? 2.902 12.742 -3.771 1 97.38 203 ALA A C 1
ATOM 1650 O O . ALA A 1 203 ? 1.725 12.398 -3.65 1 97.38 203 ALA A O 1
ATOM 1651 N N . PRO A 1 204 ? 3.299 14.016 -3.871 1 98.31 204 PRO A N 1
ATOM 1652 C CA . PRO A 1 204 ? 2.283 15.055 -4.02 1 98.31 204 PRO A CA 1
ATOM 1653 C C . PRO A 1 204 ? 1.372 14.828 -5.223 1 98.31 204 PRO A C 1
ATOM 1655 O O . PRO A 1 204 ? 1.837 14.391 -6.281 1 98.31 204 PRO A O 1
ATOM 1658 N N . THR A 1 205 ? 0.083 15.039 -5.039 1 98.44 205 THR A N 1
ATOM 1659 C CA . THR A 1 205 ? -1.033 14.906 -5.969 1 98.44 205 THR A CA 1
ATOM 1660 C C . THR A 1 205 ? -1.345 13.43 -6.23 1 98.44 205 THR A C 1
ATOM 1662 O O . THR A 1 205 ? -2.17 13.109 -7.09 1 98.44 205 THR A O 1
ATOM 1665 N N . SER A 1 206 ? -0.663 12.539 -5.523 1 97.75 206 SER A N 1
ATOM 1666 C CA . SER A 1 206 ? -0.941 11.125 -5.742 1 97.75 206 SER A CA 1
ATOM 1667 C C . SER A 1 206 ? -2.365 10.773 -5.328 1 97.75 206 SER A C 1
ATOM 1669 O O . SER A 1 206 ? -2.945 11.422 -4.461 1 97.75 206 SER A O 1
ATOM 1671 N N . VAL A 1 207 ? -2.912 9.773 -5.996 1 98 207 VAL A N 1
ATOM 1672 C CA . VAL A 1 207 ? -4.273 9.297 -5.758 1 98 207 VAL A CA 1
ATOM 1673 C C . VAL A 1 207 ? -4.234 7.875 -5.203 1 98 207 VAL A C 1
ATOM 1675 O O . VAL A 1 207 ? -3.633 6.98 -5.805 1 98 207 VAL A O 1
ATOM 1678 N N . THR A 1 208 ? -4.781 7.688 -4.035 1 98.5 208 THR A N 1
ATOM 1679 C CA . THR A 1 208 ? -5.02 6.367 -3.465 1 98.5 208 THR A CA 1
ATOM 1680 C C . THR A 1 208 ? -6.5 6 -3.559 1 98.5 208 THR A C 1
ATOM 1682 O O . THR A 1 208 ? -7.367 6.789 -3.178 1 98.5 208 THR A O 1
ATOM 1685 N N . GLU A 1 209 ? -6.742 4.844 -4.176 1 97.62 209 GLU A N 1
ATOM 1686 C CA . GLU A 1 209 ? -8.102 4.371 -4.426 1 97.62 209 GLU A CA 1
ATOM 1687 C C . GLU A 1 209 ? -8.414 3.121 -3.607 1 97.62 209 GLU A C 1
ATOM 1689 O O . GLU A 1 209 ? -7.723 2.107 -3.73 1 97.62 209 GLU A O 1
ATOM 1694 N N . VAL A 1 210 ? -9.43 3.213 -2.711 1 98.12 210 VAL A N 1
ATOM 1695 C CA . VAL A 1 210 ? -9.906 2.09 -1.911 1 98.12 210 VAL A CA 1
ATOM 1696 C C . VAL A 1 210 ? -11.375 1.812 -2.238 1 98.12 210 VAL A C 1
ATOM 1698 O O . VAL A 1 210 ? -12.164 2.742 -2.418 1 98.12 210 VAL A O 1
ATOM 1701 N N . VAL A 1 211 ? -11.719 0.544 -2.326 1 97.56 211 VAL A N 1
ATOM 1702 C CA . VAL A 1 211 ? -13.078 0.163 -2.689 1 97.56 211 VAL A CA 1
ATOM 1703 C C . VAL A 1 211 ? -13.578 -0.94 -1.757 1 97.56 211 VAL A C 1
ATOM 1705 O O . VAL A 1 211 ? -12.781 -1.727 -1.238 1 97.56 211 VAL A O 1
ATOM 1708 N N . THR A 1 212 ? -14.859 -1.009 -1.568 1 97.88 212 THR A N 1
ATOM 1709 C CA . THR A 1 212 ? -15.453 -2.057 -0.744 1 97.88 212 THR A CA 1
ATOM 1710 C C . THR A 1 212 ? -15.344 -3.414 -1.433 1 97.88 212 THR A C 1
ATOM 1712 O O . THR A 1 212 ? -15.406 -3.5 -2.66 1 97.88 212 THR A O 1
ATOM 1715 N N . GLU A 1 213 ? -15.109 -4.344 -0.703 1 96.56 213 GLU A N 1
ATOM 1716 C CA . GLU A 1 213 ? -15.305 -5.754 -1.017 1 96.56 213 GLU A CA 1
ATOM 1717 C C . GLU A 1 213 ? -16.406 -6.363 -0.156 1 96.56 213 GLU A C 1
ATOM 1719 O O . GLU A 1 213 ? -16.328 -6.344 1.074 1 96.56 213 GLU A O 1
ATOM 1724 N N . GLU A 1 214 ? -17.484 -6.84 -0.791 1 96.31 214 GLU A N 1
ATOM 1725 C CA . GLU A 1 214 ? -18.609 -7.414 -0.073 1 96.31 214 GLU A CA 1
ATOM 1726 C C . GLU A 1 214 ? -18.875 -8.852 -0.521 1 96.31 214 GLU A C 1
ATOM 1728 O O . GLU A 1 214 ? -19.969 -9.164 -0.989 1 96.31 214 GLU A O 1
ATOM 1733 N N . ARG A 1 215 ? -17.922 -9.719 -0.24 1 93 215 ARG A N 1
ATOM 1734 C CA . ARG A 1 215 ? -18.016 -11.117 -0.662 1 93 215 ARG A CA 1
ATOM 1735 C C . ARG A 1 215 ? -19.062 -11.859 0.153 1 93 215 ARG A C 1
ATOM 1737 O O . ARG A 1 215 ? -19.547 -12.922 -0.261 1 93 215 ARG A O 1
ATOM 1744 N N . GLU A 1 216 ? -19.344 -11.398 1.339 1 93.25 216 GLU A N 1
ATOM 1745 C CA . GLU A 1 216 ? -20.375 -11.914 2.24 1 93.25 216 GLU A CA 1
ATOM 1746 C C . GLU A 1 216 ? -21.453 -10.867 2.502 1 93.25 216 GLU A C 1
ATOM 1748 O O . GLU A 1 216 ? -21.141 -9.703 2.762 1 93.25 216 GLU A O 1
ATOM 1753 N N . GLN A 1 217 ? -22.672 -11.367 2.414 1 94.06 217 GLN A N 1
ATOM 1754 C CA . GLN A 1 217 ? -23.766 -10.422 2.609 1 94.06 217 GLN A CA 1
ATOM 1755 C C . GLN A 1 217 ? -23.656 -9.727 3.963 1 94.06 217 GLN A C 1
ATOM 1757 O O . GLN A 1 217 ? -23.469 -10.375 4.992 1 94.06 217 GLN A O 1
ATOM 1762 N N . GLY A 1 218 ? -23.688 -8.453 3.953 1 95.94 218 GLY A N 1
ATOM 1763 C CA . GLY A 1 218 ? -23.734 -7.66 5.172 1 95.94 218 GLY A CA 1
ATOM 1764 C C . GLY A 1 218 ? -22.359 -7.328 5.711 1 95.94 218 GLY A C 1
ATOM 1765 O O . GLY A 1 218 ? -22.234 -6.617 6.711 1 95.94 218 GLY A O 1
ATOM 1766 N N . THR A 1 219 ? -21.312 -7.832 5.102 1 96.25 219 THR A N 1
ATOM 1767 C CA . THR A 1 219 ? -19.953 -7.598 5.547 1 96.25 219 THR A CA 1
ATOM 1768 C C . THR A 1 219 ? -19.141 -6.906 4.457 1 96.25 219 THR A C 1
ATOM 1770 O O . THR A 1 219 ? -19.125 -7.352 3.307 1 96.25 219 THR A O 1
ATOM 1773 N N . ALA A 1 220 ? -18.516 -5.832 4.836 1 97.56 220 ALA A N 1
ATOM 1774 C CA . ALA A 1 220 ? -17.672 -5.121 3.881 1 97.56 220 ALA A CA 1
ATOM 1775 C C . ALA A 1 220 ? -16.25 -4.941 4.426 1 97.56 220 ALA A C 1
ATOM 1777 O O . ALA A 1 220 ? -16.062 -4.793 5.633 1 97.56 220 ALA A O 1
ATOM 1778 N N . TYR A 1 221 ? -15.352 -5.094 3.59 1 97.5 221 TYR A N 1
ATOM 1779 C CA . TYR A 1 221 ? -13.961 -4.73 3.818 1 97.5 221 TYR A CA 1
ATOM 1780 C C . TYR A 1 221 ? -13.438 -3.832 2.699 1 97.5 221 TYR A C 1
ATOM 1782 O O . TYR A 1 221 ? -13.961 -3.863 1.581 1 97.5 221 TYR A O 1
ATOM 1790 N N . PHE A 1 222 ? -12.516 -2.936 3 1 97.88 222 PHE A N 1
ATOM 1791 C CA . PHE A 1 222 ? -12 -2.006 2 1 97.88 222 PHE A CA 1
ATOM 1792 C C . PHE A 1 222 ? -10.648 -2.475 1.473 1 97.88 222 PHE A C 1
ATOM 1794 O O . PHE A 1 222 ? -9.75 -2.795 2.252 1 97.88 222 PHE A O 1
ATOM 1801 N N . ARG A 1 223 ? -10.484 -2.484 0.183 1 96.81 223 ARG A N 1
ATOM 1802 C CA . ARG A 1 223 ? -9.227 -2.883 -0.45 1 96.81 223 ARG A CA 1
ATOM 1803 C C . ARG A 1 223 ? -8.625 -1.728 -1.242 1 96.81 223 ARG A C 1
ATOM 1805 O O . ARG A 1 223 ? -9.344 -0.969 -1.893 1 96.81 223 ARG A O 1
ATOM 1812 N N . GLY A 1 224 ? -7.324 -1.667 -1.181 1 97.5 224 GLY A N 1
ATOM 1813 C CA . GLY A 1 224 ? -6.609 -0.693 -1.988 1 97.5 224 GLY A CA 1
ATOM 1814 C C . GLY A 1 224 ? -6.336 -1.175 -3.4 1 97.5 224 GLY A C 1
ATOM 1815 O O . GLY A 1 224 ? -5.621 -2.162 -3.598 1 97.5 224 GLY A O 1
ATOM 1816 N N . LEU A 1 225 ? -6.891 -0.488 -4.426 1 95.88 225 LEU A N 1
ATOM 1817 C CA . LEU A 1 225 ? -6.676 -0.836 -5.828 1 95.88 225 LEU A CA 1
ATOM 1818 C C . LEU A 1 225 ? -5.426 -0.151 -6.371 1 95.88 225 LEU A C 1
ATOM 1820 O O . LEU A 1 225 ? -4.758 -0.683 -7.262 1 95.88 225 LEU A O 1
ATOM 1824 N N . LYS A 1 226 ? -5.219 1.022 -5.852 1 94.88 226 LYS A N 1
ATOM 1825 C CA . LYS A 1 226 ? -4.047 1.847 -6.145 1 94.88 226 LYS A CA 1
ATOM 1826 C C . LYS A 1 226 ? -3.621 2.65 -4.922 1 94.88 226 LYS A C 1
ATOM 1828 O O . LYS A 1 226 ? -4.453 3.287 -4.27 1 94.88 226 LYS A O 1
ATOM 1833 N N . VAL A 1 227 ? -2.35 2.592 -4.648 1 98.06 227 VAL A N 1
ATOM 1834 C CA . VAL A 1 227 ? -1.807 3.373 -3.545 1 98.06 227 VAL A CA 1
ATOM 1835 C C . VAL A 1 227 ? -0.663 4.25 -4.043 1 98.06 227 VAL A C 1
ATOM 1837 O O . VAL A 1 227 ? 0.392 3.746 -4.434 1 98.06 227 VAL A O 1
ATOM 1840 N N . GLY A 1 228 ? -0.92 5.578 -4.102 1 97.06 228 GLY A N 1
ATOM 1841 C CA . GLY A 1 228 ? 0.103 6.508 -4.551 1 97.06 228 GLY A CA 1
ATOM 1842 C C . GLY A 1 228 ? 0.166 6.648 -6.059 1 97.06 228 GLY A C 1
ATOM 1843 O O . GLY A 1 228 ? 1.244 6.836 -6.625 1 97.06 228 GLY A O 1
ATOM 1844 N N . ASP A 1 229 ? -0.964 6.555 -6.727 1 95.5 229 ASP A N 1
ATOM 1845 C CA . ASP A 1 229 ? -1.051 6.637 -8.18 1 95.5 229 ASP A CA 1
ATOM 1846 C C . ASP A 1 229 ? -0.748 8.047 -8.672 1 95.5 229 ASP A C 1
ATOM 1848 O O . ASP A 1 229 ? -1.355 9.016 -8.211 1 95.5 229 ASP A O 1
ATOM 1852 N N . ILE A 1 230 ? 0.242 8.172 -9.578 1 95.12 230 ILE A N 1
ATOM 1853 C CA . ILE A 1 230 ? 0.614 9.469 -10.141 1 95.12 230 ILE A CA 1
ATOM 1854 C C . ILE A 1 230 ? 0.532 9.406 -11.672 1 95.12 230 ILE A C 1
ATOM 1856 O O . ILE A 1 230 ? 1.385 9.969 -12.359 1 95.12 230 ILE A O 1
ATOM 1860 N N . SER A 1 231 ? -0.477 8.688 -12.172 1 94.5 231 SER A N 1
ATOM 1861 C CA . SER A 1 231 ? -0.654 8.469 -13.602 1 94.5 231 SER A CA 1
ATOM 1862 C C . SER A 1 231 ? -0.737 9.789 -14.359 1 94.5 231 SER A C 1
ATOM 1864 O O . SER A 1 231 ? -0.271 9.898 -15.492 1 94.5 231 SER A O 1
ATOM 1866 N N . HIS A 1 232 ? -1.342 10.758 -13.711 1 95.31 232 HIS A N 1
ATOM 1867 C CA . HIS A 1 232 ? -1.491 12.062 -14.352 1 95.31 232 HIS A CA 1
ATOM 1868 C C . HIS A 1 232 ? -0.135 12.711 -14.594 1 95.31 232 HIS A C 1
ATOM 1870 O O . HIS A 1 232 ? 0.056 13.406 -15.602 1 95.31 232 HIS A O 1
ATOM 1876 N N . LEU A 1 233 ? 0.787 12.523 -13.688 1 94.69 233 LEU A N 1
ATOM 1877 C CA . LEU A 1 233 ? 2.121 13.078 -13.891 1 94.69 233 LEU A CA 1
ATOM 1878 C C . LEU A 1 233 ? 2.836 12.375 -15.039 1 94.69 233 LEU A C 1
ATOM 1880 O O . LEU A 1 233 ? 3.461 13.023 -15.883 1 94.69 233 LEU A O 1
ATOM 1884 N N . TYR A 1 234 ? 2.678 11.047 -15.062 1 91.31 234 TYR A N 1
ATOM 1885 C CA . TYR A 1 234 ? 3.236 10.281 -16.172 1 91.31 234 TYR A CA 1
ATOM 1886 C C . TYR A 1 234 ? 2.646 10.727 -17.5 1 91.31 234 TYR A C 1
ATOM 1888 O O . TYR A 1 234 ? 3.379 10.969 -18.453 1 91.31 234 TYR A O 1
ATOM 1896 N N . ALA A 1 235 ? 1.36 10.828 -17.562 1 90.62 235 ALA A N 1
ATOM 1897 C CA . ALA A 1 235 ? 0.674 11.219 -18.797 1 90.62 235 ALA A CA 1
ATOM 1898 C C . ALA A 1 235 ? 1.085 12.625 -19.234 1 90.62 235 ALA A C 1
ATOM 1900 O O . ALA A 1 235 ? 1.145 12.914 -20.438 1 90.62 235 ALA A O 1
ATOM 1901 N N . GLY A 1 236 ? 1.396 13.484 -18.281 1 92.38 236 GLY A N 1
ATOM 1902 C CA . GLY A 1 236 ? 1.741 14.867 -18.562 1 92.38 236 GLY A CA 1
ATOM 1903 C C . GLY A 1 236 ? 3.23 15.086 -18.75 1 92.38 236 GLY A C 1
ATOM 1904 O O . GLY A 1 236 ? 3.67 16.203 -19.031 1 92.38 236 GLY A O 1
ATOM 1905 N N . GLY A 1 237 ? 4.039 14.008 -18.562 1 91.5 237 GLY A N 1
ATOM 1906 C CA . GLY A 1 237 ? 5.48 14.141 -18.703 1 91.5 237 GLY A CA 1
ATOM 1907 C C . GLY A 1 237 ? 6.133 14.906 -17.578 1 91.5 237 GLY A C 1
ATOM 1908 O O . GLY A 1 237 ? 7.098 15.648 -17.797 1 91.5 237 GLY A O 1
ATOM 1909 N N . GLU A 1 238 ? 5.555 14.891 -16.406 1 93.94 238 GLU A N 1
ATOM 1910 C CA . GLU A 1 238 ? 6.055 15.586 -15.234 1 93.94 238 GLU A CA 1
ATOM 1911 C C . GLU A 1 238 ? 6.578 14.609 -14.188 1 93.94 238 GLU A C 1
ATOM 1913 O O . GLU A 1 238 ? 5.883 13.664 -13.812 1 93.94 238 GLU A O 1
ATOM 1918 N N . GLU A 1 239 ? 7.824 14.781 -13.727 1 93.19 239 GLU A N 1
ATOM 1919 C CA . GLU A 1 239 ? 8.352 13.969 -12.633 1 93.19 239 GLU A CA 1
ATOM 1920 C C . GLU A 1 239 ? 7.719 14.359 -11.305 1 93.19 239 GLU A C 1
ATOM 1922 O O . GLU A 1 239 ? 7.473 15.539 -11.047 1 93.19 239 GLU A O 1
ATOM 1927 N N . PRO A 1 240 ? 7.488 13.375 -10.508 1 94.38 240 PRO A N 1
ATOM 1928 C CA . PRO A 1 240 ? 6.93 13.734 -9.203 1 94.38 240 PRO A CA 1
ATOM 1929 C C . PRO A 1 240 ? 7.902 14.531 -8.344 1 94.38 240 PRO A C 1
ATOM 1931 O O . PRO A 1 240 ? 9.117 14.336 -8.43 1 94.38 240 PRO A O 1
ATOM 1934 N N . SER A 1 241 ? 7.367 15.445 -7.523 1 95.12 241 SER A N 1
ATOM 1935 C CA . SER A 1 241 ? 8.172 16.109 -6.512 1 95.12 241 SER A CA 1
ATOM 1936 C C . SER A 1 241 ? 8.766 15.117 -5.52 1 95.12 241 SER A C 1
ATOM 1938 O O . SER A 1 241 ? 8.203 14.039 -5.309 1 95.12 241 SER A O 1
ATOM 1940 N N . PHE A 1 242 ? 9.938 15.477 -4.992 1 92.25 242 PHE A N 1
ATOM 1941 C CA . PHE A 1 242 ? 10.625 14.641 -4.02 1 92.25 242 PHE A CA 1
ATOM 1942 C C . PHE A 1 242 ? 10.109 14.914 -2.609 1 92.25 242 PHE A C 1
ATOM 1944 O O . PHE A 1 242 ? 10.688 15.711 -1.875 1 92.25 242 PHE A O 1
ATOM 1951 N N . ALA A 1 243 ? 8.977 14.367 -2.307 1 88.94 243 ALA A N 1
ATOM 1952 C CA . ALA A 1 243 ? 8.359 14.531 -0.995 1 88.94 243 ALA A CA 1
ATOM 1953 C C . ALA A 1 243 ? 8.039 13.18 -0.36 1 88.94 243 ALA A C 1
ATOM 1955 O O . ALA A 1 243 ? 7.781 12.203 -1.065 1 88.94 243 ALA A O 1
ATOM 1956 N N . ALA A 1 244 ? 8.031 13.117 0.994 1 86.25 244 ALA A N 1
ATOM 1957 C CA . ALA A 1 244 ? 7.781 11.914 1.781 1 86.25 244 ALA A CA 1
ATOM 1958 C C . ALA A 1 244 ? 8.898 10.891 1.581 1 86.25 244 ALA A C 1
ATOM 1960 O O . ALA A 1 244 ? 8.758 9.727 1.972 1 86.25 244 ALA A O 1
ATOM 1961 N N . ARG A 1 245 ? 9.969 11.352 0.882 1 91.44 245 ARG A N 1
ATOM 1962 C CA . ARG A 1 245 ? 11.102 10.484 0.561 1 91.44 245 ARG A CA 1
ATOM 1963 C C . ARG A 1 245 ? 12.367 10.945 1.275 1 91.44 245 ARG A C 1
ATOM 1965 O O . ARG A 1 245 ? 12.445 12.094 1.724 1 91.44 245 ARG A O 1
ATOM 1972 N N . PHE A 1 246 ? 13.234 10 1.406 1 93.5 246 PHE A N 1
ATOM 1973 C CA . PHE A 1 246 ? 14.578 10.234 1.911 1 93.5 246 PHE A CA 1
ATOM 1974 C C . PHE A 1 246 ? 15.625 9.648 0.965 1 93.5 246 PHE A C 1
ATOM 1976 O O . PHE A 1 246 ? 15.273 9.039 -0.046 1 93.5 246 PHE A O 1
ATOM 1983 N N . CYS A 1 247 ? 16.875 9.891 1.314 1 95 247 CYS A N 1
ATOM 1984 C CA . CYS A 1 247 ? 17.953 9.477 0.418 1 95 247 CYS A CA 1
ATOM 1985 C C . CYS A 1 247 ? 17.906 7.977 0.168 1 95 247 CYS A C 1
ATOM 1987 O O . CYS A 1 247 ? 17.781 7.188 1.108 1 95 247 CYS A O 1
ATOM 1989 N N . GLU A 1 248 ? 18.016 7.613 -1.118 1 95.5 248 GLU A N 1
ATOM 1990 C CA . GLU A 1 248 ? 17.984 6.207 -1.51 1 95.5 248 GLU A CA 1
ATOM 1991 C C . GLU A 1 248 ? 19.297 5.516 -1.181 1 95.5 248 GLU A C 1
ATOM 1993 O O . GLU A 1 248 ? 19.328 4.312 -0.903 1 95.5 248 GLU A O 1
ATOM 1998 N N . THR A 1 249 ? 20.375 6.27 -1.303 1 96.81 249 THR A N 1
ATOM 1999 C CA . THR A 1 249 ? 21.672 5.879 -0.791 1 96.81 249 THR A CA 1
ATOM 2000 C C . THR A 1 249 ? 22.219 6.926 0.185 1 96.81 249 THR A C 1
ATOM 2002 O O . THR A 1 249 ? 21.969 8.125 0.013 1 96.81 249 THR A O 1
ATOM 2005 N N . TYR A 1 250 ? 22.891 6.445 1.152 1 96.31 250 TYR A N 1
ATOM 2006 C CA . TYR A 1 250 ? 23.375 7.375 2.168 1 96.31 250 TYR A CA 1
ATOM 2007 C C . TYR A 1 250 ? 24.328 8.406 1.562 1 96.31 250 TYR A C 1
ATOM 2009 O O . TYR A 1 250 ? 24.328 9.57 1.969 1 96.31 250 TYR A O 1
ATOM 2017 N N . SER A 1 251 ? 25.047 8.023 0.581 1 96.12 251 SER A N 1
ATOM 2018 C CA . SER A 1 251 ? 26.062 8.898 -0.01 1 96.12 251 SER A CA 1
ATOM 2019 C C . SER A 1 251 ? 25.422 9.977 -0.877 1 96.12 251 SER A C 1
ATOM 2021 O O . SER A 1 251 ? 26.094 10.938 -1.27 1 96.12 251 SER A O 1
ATOM 2023 N N . ASN A 1 252 ? 24.156 9.82 -1.239 1 95.25 252 ASN A N 1
ATOM 2024 C CA . ASN A 1 252 ? 23.469 10.836 -2.035 1 95.25 252 ASN A CA 1
ATOM 2025 C C . ASN A 1 252 ? 23.141 12.07 -1.203 1 95.25 252 ASN A C 1
ATOM 2027 O O . ASN A 1 252 ? 22.078 12.148 -0.594 1 95.25 252 ASN A O 1
ATOM 2031 N N . LYS A 1 253 ? 23.969 13.094 -1.264 1 93.06 253 LYS A N 1
ATOM 2032 C CA . LYS A 1 253 ? 23.844 14.289 -0.433 1 93.06 253 LYS A CA 1
ATOM 2033 C C . LYS A 1 253 ? 22.844 15.273 -1.032 1 93.06 253 LYS A C 1
ATOM 2035 O O . LYS A 1 253 ? 22.453 16.25 -0.38 1 93.06 253 LYS A O 1
ATOM 2040 N N . GLU A 1 254 ? 22.328 14.977 -2.266 1 92.44 254 GLU A N 1
ATOM 2041 C CA . GLU A 1 254 ? 21.328 15.828 -2.916 1 92.44 254 GLU A CA 1
ATOM 2042 C C . GLU A 1 254 ? 19.922 15.523 -2.41 1 92.44 254 GLU A C 1
ATOM 2044 O O . GLU A 1 254 ? 19 16.297 -2.656 1 92.44 254 GLU A O 1
ATOM 2049 N N . GLN A 1 255 ? 19.828 14.391 -1.767 1 92.62 255 GLN A N 1
ATOM 2050 C CA . GLN A 1 255 ? 18.547 13.984 -1.218 1 92.62 255 GLN A CA 1
ATOM 2051 C C . GLN A 1 255 ? 18.531 14.109 0.303 1 92.62 255 GLN A C 1
ATOM 2053 O O . GLN A 1 255 ? 19.562 13.992 0.952 1 92.62 255 GLN A O 1
ATOM 2058 N N . ARG A 1 256 ? 17.312 14.344 0.77 1 89.19 256 ARG A N 1
ATOM 2059 C CA . ARG A 1 256 ? 17.109 14.57 2.197 1 89.19 256 ARG A CA 1
ATOM 2060 C C . ARG A 1 256 ? 17.453 13.32 3.004 1 89.19 256 ARG A C 1
ATOM 2062 O O . ARG A 1 256 ? 17.062 12.211 2.627 1 89.19 256 ARG A O 1
ATOM 2069 N N . HIS A 1 257 ? 18.219 13.562 4.07 1 89.81 257 HIS A N 1
ATOM 2070 C CA . HIS A 1 257 ? 18.516 12.5 5.02 1 89.81 257 HIS A CA 1
ATOM 2071 C C . HIS A 1 257 ? 17.531 12.516 6.191 1 89.81 257 HIS A C 1
ATOM 2073 O O . HIS A 1 257 ? 17.016 13.57 6.559 1 89.81 257 HIS A O 1
ATOM 2079 N N . MET B 1 1 ? 18.703 1.48 -3.99 1 97.19 1 MET B N 1
ATOM 2080 C CA . MET B 1 1 ? 18.234 0.466 -4.922 1 97.19 1 MET B CA 1
ATOM 2081 C C . MET B 1 1 ? 16.734 0.63 -5.18 1 97.19 1 MET B C 1
ATOM 2083 O O . MET B 1 1 ? 15.984 1.021 -4.285 1 97.19 1 MET B O 1
ATOM 2087 N N . ARG B 1 2 ? 16.359 0.339 -6.426 1 97.81 2 ARG B N 1
ATOM 2088 C CA . ARG B 1 2 ? 14.977 0.393 -6.875 1 97.81 2 ARG B CA 1
ATOM 2089 C C . ARG B 1 2 ? 14.484 -0.982 -7.32 1 97.81 2 ARG B C 1
ATOM 2091 O O . ARG B 1 2 ? 15.172 -1.668 -8.086 1 97.81 2 ARG B O 1
ATOM 2098 N N . ILE B 1 3 ? 13.328 -1.392 -6.777 1 98.81 3 ILE B N 1
ATOM 2099 C CA . ILE B 1 3 ? 12.719 -2.66 -7.156 1 98.81 3 ILE B CA 1
ATOM 2100 C C . ILE B 1 3 ? 11.359 -2.404 -7.805 1 98.81 3 ILE B C 1
ATOM 2102 O O . ILE B 1 3 ? 10.531 -1.678 -7.25 1 98.81 3 ILE B O 1
ATOM 2106 N N . LEU B 1 4 ? 11.164 -2.92 -8.969 1 98.81 4 LEU B N 1
ATOM 2107 C CA . LEU B 1 4 ? 9.867 -2.914 -9.641 1 98.81 4 LEU B CA 1
ATOM 2108 C C . LEU B 1 4 ? 9.242 -4.301 -9.625 1 98.81 4 LEU B C 1
ATOM 2110 O O . LEU B 1 4 ? 9.844 -5.27 -10.102 1 98.81 4 LEU B O 1
ATOM 2114 N N . LEU B 1 5 ? 8.125 -4.418 -8.969 1 98.88 5 LEU B N 1
ATOM 2115 C CA . LEU B 1 5 ? 7.312 -5.625 -9.023 1 98.88 5 LEU B CA 1
ATOM 2116 C C . LEU B 1 5 ? 6.172 -5.465 -10.031 1 98.88 5 LEU B C 1
ATOM 2118 O O . LEU B 1 5 ? 5.293 -4.621 -9.852 1 98.88 5 LEU B O 1
ATOM 2122 N N . ILE B 1 6 ? 6.188 -6.277 -11.078 1 98.88 6 ILE B N 1
ATOM 2123 C CA . ILE B 1 6 ? 5.18 -6.168 -12.125 1 98.88 6 ILE B CA 1
ATOM 2124 C C . ILE B 1 6 ? 4.328 -7.434 -12.156 1 98.88 6 ILE B C 1
ATOM 2126 O O . ILE B 1 6 ? 4.84 -8.531 -12.391 1 98.88 6 ILE B O 1
ATOM 2130 N N . ARG B 1 7 ? 3.064 -7.285 -11.945 1 98.81 7 ARG B N 1
ATOM 2131 C CA . ARG B 1 7 ? 2.139 -8.406 -12.039 1 98.81 7 ARG B CA 1
ATOM 2132 C C . ARG B 1 7 ? 1.892 -8.797 -13.5 1 98.81 7 ARG B C 1
ATOM 2134 O O . ARG B 1 7 ? 1.842 -7.93 -14.375 1 98.81 7 ARG B O 1
ATOM 2141 N N . HIS B 1 8 ? 1.674 -9.992 -13.734 1 98.88 8 HIS B N 1
ATOM 2142 C CA . HIS B 1 8 ? 1.357 -10.438 -15.086 1 98.88 8 HIS B CA 1
ATOM 2143 C C . HIS B 1 8 ? 0.062 -9.805 -15.586 1 98.88 8 HIS B C 1
ATOM 2145 O O . HIS B 1 8 ? -0.716 -9.266 -14.789 1 98.88 8 HIS B O 1
ATOM 2151 N N . GLY B 1 9 ? -0.117 -9.867 -16.938 1 98.69 9 GLY B N 1
ATOM 2152 C CA . GLY B 1 9 ? -1.355 -9.414 -17.547 1 98.69 9 GLY B CA 1
ATOM 2153 C C . GLY B 1 9 ? -2.523 -10.344 -17.297 1 98.69 9 GLY B C 1
ATOM 2154 O O . GLY B 1 9 ? -2.365 -11.391 -16.672 1 98.69 9 GLY B O 1
ATOM 2155 N N . ASP B 1 10 ? -3.74 -9.945 -17.797 1 98.5 10 ASP B N 1
ATOM 2156 C CA . ASP B 1 10 ? -4.926 -10.781 -17.641 1 98.5 10 ASP B CA 1
ATOM 2157 C C . ASP B 1 10 ? -4.66 -12.203 -18.141 1 98.5 10 ASP B C 1
ATOM 2159 O O . ASP B 1 10 ? -4.293 -12.406 -19.297 1 98.5 10 ASP B O 1
ATOM 2163 N N . PRO B 1 11 ? -4.855 -13.156 -17.281 1 97.81 11 PRO B N 1
ATOM 2164 C CA . PRO B 1 11 ? -4.324 -14.492 -17.547 1 97.81 11 PRO B CA 1
ATOM 2165 C C . PRO B 1 11 ? -5.348 -15.414 -18.203 1 97.81 11 PRO B C 1
ATOM 2167 O O . PRO B 1 11 ? -6.543 -15.336 -17.906 1 97.81 11 PRO B O 1
ATOM 2170 N N . ASP B 1 12 ? -4.902 -16.156 -19.141 1 97.88 12 ASP B N 1
ATOM 2171 C CA . ASP B 1 12 ? -5.492 -17.422 -19.562 1 97.88 12 ASP B CA 1
ATOM 2172 C C . ASP B 1 12 ? -4.887 -18.578 -18.781 1 97.88 12 ASP B C 1
ATOM 2174 O O . ASP B 1 12 ? -3.883 -19.156 -19.203 1 97.88 12 ASP B O 1
ATOM 2178 N N . TYR B 1 13 ? -5.48 -18.984 -17.688 1 94.56 13 TYR B N 1
ATOM 2179 C CA . TYR B 1 13 ? -4.906 -19.938 -16.75 1 94.56 13 TYR B CA 1
ATOM 2180 C C . TYR B 1 13 ? -4.805 -21.312 -17.391 1 94.56 13 TYR B C 1
ATOM 2182 O O . TYR B 1 13 ? -3.855 -22.062 -17.125 1 94.56 13 TYR B O 1
ATOM 2190 N N . VAL B 1 14 ? -5.742 -21.625 -18.156 1 96.31 14 VAL B N 1
ATOM 2191 C CA . VAL B 1 14 ? -5.801 -22.938 -18.781 1 96.31 14 VAL B CA 1
ATOM 2192 C C . VAL B 1 14 ? -4.562 -23.172 -19.641 1 96.31 14 VAL B C 1
ATOM 2194 O O . VAL B 1 14 ? -3.963 -24.25 -19.609 1 96.31 14 VAL B O 1
ATOM 2197 N N . ASN B 1 15 ? -4.16 -22.156 -20.297 1 97.94 15 ASN B N 1
ATOM 2198 C CA . ASN B 1 15 ? -3.066 -22.297 -21.25 1 97.94 15 ASN B CA 1
ATOM 2199 C C . ASN B 1 15 ? -1.784 -21.656 -20.734 1 97.94 15 ASN B C 1
ATOM 2201 O O . ASN B 1 15 ? -0.787 -21.578 -21.453 1 97.94 15 ASN B O 1
ATOM 2205 N N . ASP B 1 16 ? -1.809 -21.156 -19.469 1 97.88 16 ASP B N 1
ATOM 2206 C CA . ASP B 1 16 ? -0.669 -20.5 -18.844 1 97.88 16 ASP B CA 1
ATOM 2207 C C . ASP B 1 16 ? -0.092 -19.422 -19.75 1 97.88 16 ASP B C 1
ATOM 2209 O O . ASP B 1 16 ? 1.106 -19.422 -20.047 1 97.88 16 ASP B O 1
ATOM 2213 N N . THR B 1 17 ? -0.905 -18.578 -20.266 1 98.56 17 THR B N 1
ATOM 2214 C CA . THR B 1 17 ? -0.589 -17.422 -21.094 1 98.56 17 THR B CA 1
ATOM 2215 C C . THR B 1 17 ? -1.531 -16.266 -20.797 1 98.56 17 THR B C 1
ATOM 2217 O O . THR B 1 17 ? -2.031 -16.141 -19.688 1 98.56 17 THR B O 1
ATOM 2220 N N . LEU B 1 18 ? -1.642 -15.297 -21.703 1 98.75 18 LEU B N 1
ATOM 2221 C CA . LEU B 1 18 ? -2.486 -14.125 -21.5 1 98.75 18 LEU B CA 1
ATOM 2222 C C . LEU B 1 18 ? -3.75 -14.203 -22.344 1 98.75 18 LEU B C 1
ATOM 2224 O O . LEU B 1 18 ? -3.74 -14.805 -23.422 1 98.75 18 LEU B O 1
ATOM 2228 N N . THR B 1 19 ? -4.84 -13.672 -21.875 1 98.5 19 THR B N 1
ATOM 2229 C CA . THR B 1 19 ? -5.996 -13.422 -22.734 1 98.5 19 THR B CA 1
ATOM 2230 C C . THR B 1 19 ? -5.688 -12.328 -23.75 1 98.5 19 THR B C 1
ATOM 2232 O O . THR B 1 19 ? -4.609 -11.734 -23.719 1 98.5 19 THR B O 1
ATOM 2235 N N . GLU B 1 20 ? -6.617 -12.086 -24.672 1 98.31 20 GLU B N 1
ATOM 2236 C CA . GLU B 1 20 ? -6.469 -10.961 -25.594 1 98.31 20 GLU B CA 1
ATOM 2237 C C . GLU B 1 20 ? -6.355 -9.641 -24.828 1 98.31 20 GLU B C 1
ATOM 2239 O O . GLU B 1 20 ? -5.551 -8.781 -25.188 1 98.31 20 GLU B O 1
ATOM 2244 N N . LYS B 1 21 ? -7.176 -9.539 -23.797 1 98 21 LYS B N 1
ATOM 2245 C CA . LYS B 1 21 ? -7.098 -8.367 -22.938 1 98 21 LYS B CA 1
ATOM 2246 C C . LYS B 1 21 ? -5.715 -8.25 -22.297 1 98 21 LYS B C 1
ATOM 2248 O O . LYS B 1 21 ? -5.129 -7.168 -22.281 1 98 21 LYS B O 1
ATOM 2253 N N . GLY B 1 22 ? -5.215 -9.328 -21.766 1 98.5 22 GLY B N 1
ATOM 2254 C CA . GLY B 1 22 ? -3.898 -9.352 -21.156 1 98.5 22 GLY B CA 1
ATOM 2255 C C . GLY B 1 22 ? -2.791 -8.93 -22.109 1 98.5 22 GLY B C 1
ATOM 2256 O O . GLY B 1 22 ? -1.843 -8.258 -21.703 1 98.5 22 GLY B O 1
ATOM 2257 N N . ARG B 1 23 ? -2.93 -9.312 -23.344 1 98.62 23 ARG B N 1
ATOM 2258 C CA . ARG B 1 23 ? -1.939 -8.945 -24.344 1 98.62 23 ARG B CA 1
ATOM 2259 C C . ARG B 1 2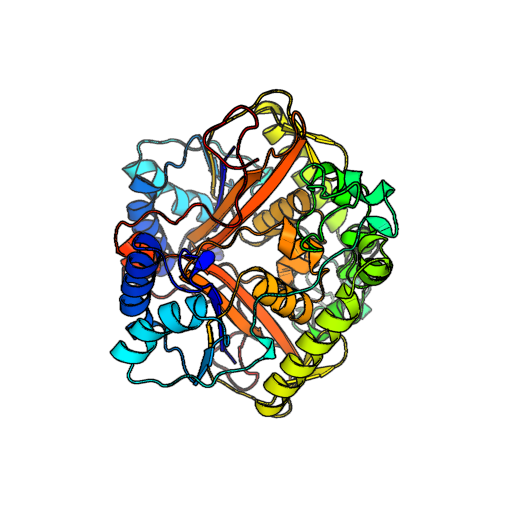3 ? -1.978 -7.445 -24.625 1 98.62 23 ARG B C 1
ATOM 2261 O O . ARG B 1 23 ? -0.933 -6.816 -24.812 1 98.62 23 ARG B O 1
ATOM 2268 N N . ARG B 1 24 ? -3.184 -6.898 -24.672 1 98.44 24 ARG B N 1
ATOM 2269 C CA . ARG B 1 24 ? -3.311 -5.453 -24.844 1 98.44 24 ARG B CA 1
ATOM 2270 C C . ARG B 1 24 ? -2.693 -4.707 -23.656 1 98.44 24 ARG B C 1
ATOM 2272 O O . ARG B 1 24 ? -1.995 -3.709 -23.844 1 98.44 24 ARG B O 1
ATOM 2279 N N . GLU B 1 25 ? -2.93 -5.18 -22.469 1 98.38 25 GLU B N 1
ATOM 2280 C CA . GLU B 1 25 ? -2.371 -4.574 -21.266 1 98.38 25 GLU B CA 1
ATOM 2281 C C . GLU B 1 25 ? -0.845 -4.621 -21.281 1 98.38 25 GLU B C 1
ATOM 2283 O O . GLU B 1 25 ? -0.185 -3.629 -20.953 1 98.38 25 GLU B O 1
ATOM 2288 N N . ALA B 1 26 ? -0.341 -5.777 -21.672 1 98.75 26 ALA B N 1
ATOM 2289 C CA . ALA B 1 26 ? 1.108 -5.949 -21.719 1 98.75 26 ALA B CA 1
ATOM 2290 C C . ALA B 1 26 ? 1.732 -5.031 -22.766 1 98.75 26 ALA B C 1
ATOM 2292 O O . ALA B 1 26 ? 2.826 -4.5 -22.562 1 98.75 26 ALA B O 1
ATOM 2293 N N . ALA B 1 27 ? 1.05 -4.863 -23.875 1 98.69 27 ALA B N 1
ATOM 2294 C CA . ALA B 1 27 ? 1.538 -3.975 -24.922 1 98.69 27 ALA B CA 1
ATOM 2295 C C . ALA B 1 27 ? 1.602 -2.531 -24.422 1 98.69 27 ALA B C 1
ATOM 2297 O O . ALA B 1 27 ? 2.547 -1.802 -24.75 1 98.69 27 ALA B O 1
ATOM 2298 N N . LEU B 1 28 ? 0.59 -2.141 -23.719 1 97.94 28 LEU B N 1
ATOM 2299 C CA . LEU B 1 28 ? 0.58 -0.797 -23.141 1 97.94 28 LEU B CA 1
ATOM 2300 C C . LEU B 1 28 ? 1.684 -0.639 -22.109 1 97.94 28 LEU B C 1
ATOM 2302 O O . LEU B 1 28 ? 2.307 0.422 -22.016 1 97.94 28 LEU B O 1
ATOM 2306 N N . LEU B 1 29 ? 1.9 -1.657 -21.328 1 98.38 29 LEU B N 1
ATOM 2307 C CA . LEU B 1 29 ? 3.002 -1.646 -20.375 1 98.38 29 LEU B CA 1
ATOM 2308 C C . LEU B 1 29 ? 4.336 -1.454 -21.078 1 98.38 29 LEU B C 1
ATOM 2310 O O . LEU B 1 29 ? 5.219 -0.752 -20.578 1 98.38 29 LEU B O 1
ATOM 2314 N N . ALA B 1 30 ? 4.48 -2.068 -22.203 1 98.62 30 ALA B N 1
ATOM 2315 C CA . ALA B 1 30 ? 5.711 -1.97 -22.984 1 98.62 30 ALA B CA 1
ATOM 2316 C C . ALA B 1 30 ? 5.98 -0.529 -23.406 1 98.62 30 ALA B C 1
ATOM 2318 O O . ALA B 1 30 ? 7.133 -0.088 -23.438 1 98.62 30 ALA B O 1
ATOM 2319 N N . LYS B 1 31 ? 4.953 0.152 -23.75 1 96.69 31 LYS B N 1
ATOM 2320 C CA . LYS B 1 31 ? 5.125 1.561 -24.094 1 96.69 31 LYS B CA 1
ATOM 2321 C C . LYS B 1 31 ? 5.703 2.344 -22.906 1 96.69 31 LYS B C 1
ATOM 2323 O O . LYS B 1 31 ? 6.559 3.213 -23.094 1 96.69 31 LYS B O 1
ATOM 2328 N N . ARG B 1 32 ? 5.238 2.043 -21.734 1 95.5 32 ARG B N 1
ATOM 2329 C CA . ARG B 1 32 ? 5.711 2.715 -20.531 1 95.5 32 ARG B CA 1
ATOM 2330 C C . ARG B 1 32 ? 7.113 2.254 -20.156 1 95.5 32 ARG B C 1
ATOM 2332 O O . ARG B 1 32 ? 7.902 3.027 -19.609 1 95.5 32 ARG B O 1
ATOM 2339 N N . ALA B 1 33 ? 7.398 1.011 -20.469 1 96.81 33 ALA B N 1
ATOM 2340 C CA . ALA B 1 33 ? 8.664 0.393 -20.078 1 96.81 33 ALA B CA 1
ATOM 2341 C C . ALA B 1 33 ? 9.852 1.215 -20.578 1 96.81 33 ALA B C 1
ATOM 2343 O O . ALA B 1 33 ? 10.906 1.252 -19.922 1 96.81 33 ALA B O 1
ATOM 2344 N N . VAL B 1 34 ? 9.688 1.927 -21.641 1 93.19 34 VAL B N 1
ATOM 2345 C CA . VAL B 1 34 ? 10.742 2.703 -22.266 1 93.19 34 VAL B CA 1
ATOM 2346 C C . VAL B 1 34 ? 11.234 3.791 -21.312 1 93.19 34 VAL B C 1
ATOM 2348 O O . VAL B 1 34 ? 12.43 4.078 -21.25 1 93.19 34 VAL B O 1
ATOM 2351 N N . SER B 1 35 ? 10.352 4.305 -20.562 1 91.31 35 SER B N 1
ATOM 2352 C CA . SER B 1 35 ? 10.703 5.414 -19.672 1 91.31 35 SER B CA 1
ATOM 2353 C C . SER B 1 35 ? 10.852 4.941 -18.234 1 91.31 35 SER B C 1
ATOM 2355 O O . SER B 1 35 ? 11.234 5.723 -17.359 1 91.31 35 SER B O 1
ATOM 2357 N N . MET B 1 36 ? 10.602 3.703 -17.938 1 92.69 36 MET B N 1
ATOM 2358 C CA . MET B 1 36 ? 10.57 3.176 -16.562 1 92.69 36 MET B CA 1
ATOM 2359 C C . MET B 1 36 ? 11.977 2.83 -16.094 1 92.69 36 MET B C 1
ATOM 2361 O O . MET B 1 36 ? 12.195 2.639 -14.891 1 92.69 36 MET B O 1
ATOM 2365 N N . ASN B 1 37 ? 12.992 2.781 -16.953 1 94.31 37 ASN B N 1
ATOM 2366 C CA . ASN B 1 37 ? 14.328 2.352 -16.562 1 94.31 37 ASN B CA 1
ATOM 2367 C C . ASN B 1 37 ? 14.289 1.058 -15.75 1 94.31 37 ASN B C 1
ATOM 2369 O O . ASN B 1 37 ? 14.688 1.037 -14.586 1 94.31 37 ASN B O 1
ATOM 2373 N N . MET B 1 38 ? 14.016 -0.062 -16.344 1 97.88 38 MET B N 1
ATOM 2374 C CA . MET B 1 38 ? 13.688 -1.333 -15.711 1 97.88 38 MET B CA 1
ATOM 2375 C C . MET B 1 38 ? 14.93 -1.985 -15.117 1 97.88 38 MET B C 1
ATOM 2377 O O . MET B 1 38 ? 14.828 -2.906 -14.305 1 97.88 38 MET B O 1
ATOM 2381 N N . GLY B 1 39 ? 16.141 -1.535 -15.492 1 98 39 GLY B N 1
ATOM 2382 C CA . GLY B 1 39 ? 17.344 -2.174 -14.984 1 98 39 GLY B CA 1
ATOM 2383 C C . GLY B 1 39 ? 17.422 -3.656 -15.305 1 98 39 GLY B C 1
ATOM 2384 O O . GLY B 1 39 ? 17.062 -4.078 -16.406 1 98 39 GLY B O 1
ATOM 2385 N N . GLU B 1 40 ? 18.031 -4.457 -14.438 1 98.44 40 GLU B N 1
ATOM 2386 C CA . GLU B 1 40 ? 18.062 -5.906 -14.617 1 98.44 40 GLU B CA 1
ATOM 2387 C C . GLU B 1 40 ? 16.672 -6.52 -14.445 1 98.44 40 GLU B C 1
ATOM 2389 O O . GLU B 1 40 ? 15.938 -6.141 -13.539 1 98.44 40 GLU B O 1
ATOM 2394 N N . CYS B 1 41 ? 16.375 -7.41 -15.352 1 98.88 41 CYS B N 1
ATOM 2395 C CA . CYS B 1 41 ? 15.016 -7.965 -15.352 1 98.88 41 CYS B CA 1
ATOM 2396 C C . CYS B 1 41 ? 15.039 -9.445 -15.008 1 98.88 41 CYS B C 1
ATOM 2398 O O . CYS B 1 41 ? 15.938 -10.18 -15.438 1 98.88 41 CYS B O 1
ATOM 2400 N N . TYR B 1 42 ? 14.086 -9.812 -14.258 1 98.94 42 TYR B N 1
ATOM 2401 C CA . TYR B 1 42 ? 13.805 -11.188 -13.867 1 98.94 42 TYR B CA 1
ATOM 2402 C C . TYR B 1 42 ? 12.328 -11.523 -14.047 1 98.94 42 TYR B C 1
ATOM 2404 O O . TYR B 1 42 ? 11.484 -10.625 -14.078 1 98.94 42 TYR B O 1
ATOM 2412 N N . LYS B 1 43 ? 12.023 -12.828 -14.234 1 98.88 43 LYS B N 1
ATOM 2413 C CA . LYS B 1 43 ? 10.617 -13.156 -14.445 1 98.88 43 LYS B CA 1
ATOM 2414 C C . LYS B 1 43 ? 10.281 -14.531 -13.867 1 98.88 43 LYS B C 1
ATOM 2416 O O . LYS B 1 43 ? 11.164 -15.383 -13.727 1 98.88 43 LYS B O 1
ATOM 2421 N N . SER B 1 44 ? 9.086 -14.656 -13.477 1 98.88 44 SER B N 1
ATOM 2422 C CA . SER B 1 44 ? 8.492 -15.938 -13.102 1 98.88 44 SER B CA 1
ATOM 2423 C C . SER B 1 44 ? 8.617 -16.953 -14.227 1 98.88 44 SER B C 1
ATOM 2425 O O . SER B 1 44 ? 8.562 -16.594 -15.406 1 98.88 44 SER B O 1
ATOM 2427 N N . PRO B 1 45 ? 8.75 -18.312 -13.875 1 98.75 45 PRO B N 1
ATOM 2428 C CA . PRO B 1 45 ? 8.789 -19.344 -14.906 1 98.75 45 PRO B CA 1
ATOM 2429 C C . PRO B 1 45 ? 7.426 -19.562 -15.562 1 98.75 45 PRO B C 1
ATOM 2431 O O . PRO B 1 45 ? 7.332 -20.281 -16.562 1 98.75 45 PRO B O 1
ATOM 2434 N N . LEU B 1 46 ? 6.355 -19.047 -15.055 1 98.75 46 LEU B N 1
ATOM 2435 C CA . LEU B 1 46 ? 5.016 -19.281 -15.578 1 98.75 46 LEU B CA 1
ATOM 2436 C C . LEU B 1 46 ? 4.77 -18.484 -16.844 1 98.75 46 LEU B C 1
ATOM 2438 O O . LEU B 1 46 ? 5.211 -17.328 -16.953 1 98.75 46 LEU B O 1
ATOM 2442 N N . GLY B 1 47 ? 4.004 -19.016 -17.75 1 98.81 47 GLY B N 1
ATOM 2443 C CA . GLY B 1 47 ? 3.812 -18.469 -19.094 1 98.81 47 GLY B CA 1
ATOM 2444 C C . GLY B 1 47 ? 3.18 -17.094 -19.078 1 98.81 47 GLY B C 1
ATOM 2445 O O . GLY B 1 47 ? 3.564 -16.219 -19.859 1 98.81 47 GLY B O 1
ATOM 2446 N N . ARG B 1 48 ? 2.229 -16.844 -18.25 1 98.69 48 ARG B N 1
ATOM 2447 C CA . ARG B 1 48 ? 1.545 -15.555 -18.203 1 98.69 48 ARG B CA 1
ATOM 2448 C C . ARG B 1 48 ? 2.512 -14.438 -17.844 1 98.69 48 ARG B C 1
ATOM 2450 O O . ARG B 1 48 ? 2.391 -13.32 -18.344 1 98.69 48 ARG B O 1
ATOM 2457 N N . ALA B 1 49 ? 3.471 -14.719 -16.938 1 98.81 49 ALA B N 1
ATOM 2458 C CA . ALA B 1 49 ? 4.484 -13.727 -16.594 1 98.81 49 ALA B CA 1
ATOM 2459 C C . ALA B 1 49 ? 5.477 -13.531 -17.734 1 98.81 49 ALA B C 1
ATOM 2461 O O . ALA B 1 49 ? 5.859 -12.406 -18.047 1 98.81 49 ALA B O 1
ATOM 2462 N N . LYS B 1 50 ? 5.875 -14.625 -18.359 1 98.88 50 LYS B N 1
ATOM 2463 C CA . LYS B 1 50 ? 6.785 -14.547 -19.5 1 98.88 50 LYS B CA 1
ATOM 2464 C C . LYS B 1 50 ? 6.176 -13.734 -20.641 1 98.88 50 LYS B C 1
ATOM 2466 O O . LYS B 1 50 ? 6.84 -12.875 -21.219 1 98.88 50 LYS B O 1
ATOM 2471 N N . ASP B 1 51 ? 4.926 -13.992 -20.906 1 98.88 51 ASP B N 1
ATOM 2472 C CA . ASP B 1 51 ? 4.227 -13.32 -22 1 98.88 51 ASP B CA 1
ATOM 2473 C C . ASP B 1 51 ? 4.027 -11.836 -21.688 1 98.88 51 ASP B C 1
ATOM 2475 O O . ASP B 1 51 ? 3.979 -11.008 -22.609 1 98.88 51 ASP B O 1
ATOM 2479 N N . THR B 1 52 ? 3.896 -11.5 -20.438 1 98.94 52 THR B N 1
ATOM 2480 C CA . THR B 1 52 ? 3.793 -10.102 -20.031 1 98.94 52 THR B CA 1
ATOM 2481 C C . THR B 1 52 ? 5.129 -9.383 -20.219 1 98.94 52 THR B C 1
ATOM 2483 O O . THR B 1 52 ? 5.164 -8.227 -20.641 1 98.94 52 THR B O 1
ATOM 2486 N N . ALA B 1 53 ? 6.195 -10.078 -19.891 1 98.88 53 ALA B N 1
ATOM 2487 C CA . ALA B 1 53 ? 7.535 -9.492 -19.922 1 98.88 53 ALA B CA 1
ATOM 2488 C C . ALA B 1 53 ? 8.008 -9.289 -21.359 1 98.88 53 ALA B C 1
ATOM 2490 O O . ALA B 1 53 ? 8.758 -8.359 -21.656 1 98.88 53 ALA B O 1
ATOM 2491 N N . ALA B 1 54 ? 7.547 -10.102 -22.234 1 98.88 54 ALA B N 1
ATOM 2492 C CA . ALA B 1 54 ? 8.117 -10.227 -23.578 1 98.88 54 ALA B CA 1
ATOM 2493 C C . ALA B 1 54 ? 8.086 -8.891 -24.312 1 98.88 54 ALA B C 1
ATOM 2495 O O . ALA B 1 54 ? 9.109 -8.414 -24.797 1 98.88 54 ALA B O 1
ATOM 2496 N N . PRO B 1 55 ? 6.895 -8.219 -24.438 1 98.88 55 PRO B N 1
ATOM 2497 C CA . PRO B 1 55 ? 6.895 -6.949 -25.156 1 98.88 55 PRO B CA 1
ATOM 2498 C C . PRO B 1 55 ? 7.758 -5.883 -24.484 1 98.88 55 PRO B C 1
ATOM 2500 O O . PRO B 1 55 ? 8.375 -5.059 -25.172 1 98.88 55 PRO B O 1
ATOM 2503 N N . CYS B 1 56 ? 7.789 -5.816 -23.172 1 98.81 56 CYS B N 1
ATOM 2504 C CA . CYS B 1 56 ? 8.633 -4.863 -22.453 1 98.81 56 CYS B CA 1
ATOM 2505 C C . CYS B 1 56 ? 10.102 -5.094 -22.75 1 98.81 56 CYS B C 1
ATOM 2507 O O . CYS B 1 56 ? 10.844 -4.145 -23 1 98.81 56 CYS B O 1
ATOM 2509 N N . LEU B 1 57 ? 10.461 -6.398 -22.688 1 98.81 57 LEU B N 1
ATOM 2510 C CA . LEU B 1 57 ? 11.852 -6.766 -22.938 1 98.81 57 LEU B CA 1
ATOM 2511 C C . LEU B 1 57 ? 12.242 -6.449 -24.391 1 98.81 57 LEU B C 1
ATOM 2513 O O . LEU B 1 57 ? 13.344 -5.957 -24.641 1 98.81 57 LEU B O 1
ATOM 2517 N N . GLU B 1 58 ? 11.391 -6.711 -25.281 1 98.62 58 GLU B N 1
ATOM 2518 C CA . GLU B 1 58 ? 11.648 -6.449 -26.703 1 98.62 58 GLU B CA 1
ATOM 2519 C C . GLU B 1 58 ? 11.898 -4.969 -26.953 1 98.62 58 GLU B C 1
ATOM 2521 O O . GLU B 1 58 ? 12.914 -4.598 -27.547 1 98.62 58 GLU B O 1
ATOM 2526 N N . VAL B 1 59 ? 11.039 -4.098 -26.484 1 98.38 59 VAL B N 1
ATOM 2527 C CA . VAL B 1 59 ? 11.109 -2.678 -26.812 1 98.38 59 VAL B CA 1
ATOM 2528 C C . VAL B 1 59 ? 12.305 -2.045 -26.109 1 98.38 59 VAL B C 1
ATOM 2530 O O . VAL B 1 59 ? 12.875 -1.064 -26.594 1 98.38 59 VAL B O 1
ATOM 2533 N N . THR B 1 60 ? 12.734 -2.635 -24.984 1 98.12 60 THR B N 1
ATOM 2534 C CA . THR B 1 60 ? 13.828 -2.045 -24.219 1 98.12 60 THR B CA 1
ATOM 2535 C C . THR B 1 60 ? 15.148 -2.729 -24.531 1 98.12 60 THR B C 1
ATOM 2537 O O . THR B 1 60 ? 16.203 -2.309 -24.062 1 98.12 60 THR B O 1
ATOM 2540 N N . GLY B 1 61 ? 15.117 -3.779 -25.297 1 98.06 61 GLY B N 1
ATOM 2541 C CA . GLY B 1 61 ? 16.328 -4.516 -25.656 1 98.06 61 GLY B CA 1
ATOM 2542 C C . GLY B 1 61 ? 16.938 -5.266 -24.5 1 98.06 61 GLY B C 1
ATOM 2543 O O . GLY B 1 61 ? 18.141 -5.484 -24.453 1 98.06 61 GLY B O 1
ATOM 2544 N N . LYS B 1 62 ? 16.109 -5.637 -23.547 1 98.06 62 LYS B N 1
ATOM 2545 C CA . LYS B 1 62 ? 16.594 -6.316 -22.359 1 98.06 62 LYS B CA 1
ATOM 2546 C C . LYS B 1 62 ? 16.266 -7.809 -22.391 1 98.06 62 LYS B C 1
ATOM 2548 O O . LYS B 1 62 ? 15.461 -8.25 -23.219 1 98.06 62 LYS B O 1
ATOM 2553 N N . THR B 1 63 ? 17 -8.531 -21.594 1 98.5 63 THR B N 1
ATOM 2554 C CA . THR B 1 63 ? 16.688 -9.93 -21.312 1 98.5 63 THR B CA 1
ATOM 2555 C C . THR B 1 63 ? 16.281 -10.109 -19.859 1 98.5 63 THR B C 1
ATOM 2557 O O . THR B 1 63 ? 16.484 -9.219 -19.031 1 98.5 63 THR B O 1
ATOM 2560 N N . ALA B 1 64 ? 15.609 -11.203 -19.594 1 98.69 64 ALA B N 1
ATOM 2561 C CA . ALA B 1 64 ? 15.211 -11.5 -18.219 1 98.69 64 ALA B CA 1
ATOM 2562 C C . ALA B 1 64 ? 15.625 -12.906 -17.828 1 98.69 64 ALA B C 1
ATOM 2564 O O . ALA B 1 64 ? 15.438 -13.859 -18.594 1 98.69 64 ALA B O 1
ATOM 2565 N N . GLU B 1 65 ? 16.234 -13.008 -16.703 1 98.75 65 GLU B N 1
ATOM 2566 C CA . GLU B 1 65 ? 16.547 -14.305 -16.109 1 98.75 65 GLU B CA 1
ATOM 2567 C C . GLU B 1 65 ? 15.328 -14.875 -15.383 1 98.75 65 GLU B C 1
ATOM 2569 O O . GLU B 1 65 ? 14.602 -14.148 -14.711 1 98.75 65 GLU B O 1
ATOM 2574 N N . ILE B 1 66 ? 15.102 -16.188 -15.562 1 98.81 66 ILE B N 1
ATOM 2575 C CA . ILE B 1 66 ? 14.008 -16.844 -14.859 1 98.81 66 ILE B CA 1
ATOM 2576 C C . ILE B 1 66 ? 14.445 -17.203 -13.438 1 98.81 66 ILE B C 1
ATOM 2578 O O . ILE B 1 66 ? 15.508 -17.781 -13.242 1 98.81 66 ILE B O 1
ATOM 2582 N N . LEU B 1 67 ? 13.734 -16.781 -12.469 1 98.81 67 LEU B N 1
ATOM 2583 C CA . LEU B 1 67 ? 13.898 -17.203 -11.086 1 98.81 67 LEU B CA 1
ATOM 2584 C C . LEU B 1 67 ? 12.719 -18.062 -10.633 1 98.81 67 LEU B C 1
ATOM 2586 O O . LEU B 1 67 ? 11.578 -17.578 -10.609 1 98.81 67 LEU B O 1
ATOM 2590 N N . ASP B 1 68 ? 12.945 -19.25 -10.172 1 98.56 68 ASP B N 1
ATOM 2591 C CA . ASP B 1 68 ? 11.898 -20.188 -9.828 1 98.56 68 ASP B CA 1
ATOM 2592 C C . ASP B 1 68 ? 11.047 -19.672 -8.672 1 98.56 68 ASP B C 1
ATOM 2594 O O . ASP B 1 68 ? 9.82 -19.844 -8.664 1 98.56 68 ASP B O 1
ATOM 2598 N N . TRP B 1 69 ? 11.648 -18.984 -7.754 1 98.38 69 TRP B N 1
ATOM 2599 C CA . TRP B 1 69 ? 10.961 -18.562 -6.539 1 98.38 69 TRP B CA 1
ATOM 2600 C C . TRP B 1 69 ? 10.047 -17.375 -6.809 1 98.38 69 TRP B C 1
ATOM 2602 O O . TRP B 1 69 ? 9.312 -16.922 -5.922 1 98.38 69 TRP B O 1
ATOM 2612 N N . LEU B 1 70 ? 9.992 -16.859 -8.078 1 98.69 70 LEU B N 1
ATOM 2613 C CA . LEU B 1 70 ? 9.094 -15.781 -8.477 1 98.69 70 LEU B CA 1
ATOM 2614 C C . LEU B 1 70 ? 7.754 -16.328 -8.953 1 98.69 70 LEU B C 1
ATOM 2616 O O . LEU B 1 70 ? 6.852 -15.57 -9.297 1 98.69 70 LEU B O 1
ATOM 2620 N N . GLN B 1 71 ? 7.609 -17.641 -9 1 98.38 71 GLN B N 1
ATOM 2621 C CA . GLN B 1 71 ? 6.316 -18.203 -9.383 1 98.38 71 GLN B CA 1
ATOM 2622 C C . GLN B 1 71 ? 5.207 -17.703 -8.461 1 98.38 71 GLN B C 1
ATOM 2624 O O . GLN B 1 71 ? 5.48 -17.156 -7.391 1 98.38 71 GLN B O 1
ATOM 2629 N N . GLU B 1 72 ? 3.951 -17.891 -8.898 1 97.62 72 GLU B N 1
ATOM 2630 C CA . GLU B 1 72 ? 2.84 -17.547 -8.023 1 97.62 72 GLU B CA 1
ATOM 2631 C C . GLU B 1 72 ? 2.918 -18.312 -6.707 1 97.62 72 GLU B C 1
ATOM 2633 O O . GLU B 1 72 ? 3.281 -19.5 -6.691 1 97.62 72 GLU B O 1
ATOM 2638 N N . PHE B 1 73 ? 2.631 -17.578 -5.605 1 97.19 73 PHE B N 1
ATOM 2639 C CA . PHE B 1 73 ? 2.752 -18.188 -4.285 1 97.19 73 PHE B CA 1
ATOM 2640 C C . PHE B 1 73 ? 1.89 -19.438 -4.184 1 97.19 73 PHE B C 1
ATOM 2642 O O . PHE B 1 73 ? 0.66 -19.359 -4.203 1 97.19 73 PHE B O 1
ATOM 2649 N N . PRO B 1 74 ? 2.428 -20.562 -3.994 1 96.19 74 PRO B N 1
ATOM 2650 C CA . PRO B 1 74 ? 1.702 -21.812 -4.277 1 96.19 74 PRO B CA 1
ATOM 2651 C C . PRO B 1 74 ? 1.103 -22.438 -3.021 1 96.19 74 PRO B C 1
ATOM 2653 O O . PRO B 1 74 ? 0.515 -23.516 -3.092 1 96.19 74 PRO B O 1
ATOM 2656 N N . ALA B 1 75 ? 1.21 -21.812 -1.933 1 97.19 75 ALA B N 1
ATOM 2657 C CA . ALA B 1 75 ? 0.775 -22.438 -0.686 1 97.19 75 ALA B CA 1
ATOM 2658 C C . ALA B 1 75 ? -0.71 -22.781 -0.735 1 97.19 75 ALA B C 1
ATOM 2660 O O . ALA B 1 75 ? -1.538 -21.938 -1.097 1 97.19 75 ALA B O 1
ATOM 2661 N N . GLN B 1 76 ? -1.015 -24 -0.371 1 96.5 76 GLN B N 1
ATOM 2662 C CA . GLN B 1 76 ? -2.387 -24.484 -0.377 1 96.5 76 GLN B CA 1
ATOM 2663 C C . GLN B 1 76 ? -2.775 -25.047 0.988 1 96.5 76 GLN B C 1
ATOM 2665 O O . GLN B 1 76 ? -1.951 -25.672 1.669 1 96.5 76 GLN B O 1
ATOM 2670 N N . VAL B 1 77 ? -3.992 -24.844 1.314 1 97.38 77 VAL B N 1
ATOM 2671 C CA . VAL B 1 77 ? -4.52 -25.375 2.57 1 97.38 77 VAL B CA 1
ATOM 2672 C C . VAL B 1 77 ? -5.379 -26.594 2.295 1 97.38 77 VAL B C 1
ATOM 2674 O O . VAL B 1 77 ? -6.098 -26.656 1.292 1 97.38 77 VAL B O 1
ATOM 2677 N N . ASP B 1 78 ? -5.156 -27.594 3.154 1 96.5 78 ASP B N 1
ATOM 2678 C CA . ASP B 1 78 ? -5.977 -28.797 3.139 1 96.5 78 ASP B CA 1
ATOM 2679 C C . ASP B 1 78 ? -7.043 -28.75 4.23 1 96.5 78 ASP B C 1
ATOM 2681 O O . ASP B 1 78 ? -6.777 -29.094 5.383 1 96.5 78 ASP B O 1
ATOM 2685 N N . LEU B 1 79 ? -8.242 -28.5 3.855 1 97.19 79 LEU B N 1
ATOM 2686 C CA . LEU B 1 79 ? -9.328 -28.312 4.812 1 97.19 79 LEU B CA 1
ATOM 2687 C C . LEU B 1 79 ? -9.773 -29.656 5.402 1 97.19 79 LEU B C 1
ATOM 2689 O O . LEU B 1 79 ? -10.5 -29.688 6.395 1 97.19 79 LEU B O 1
ATOM 2693 N N . ASN B 1 80 ? -9.391 -30.766 4.762 1 97.38 80 ASN B N 1
ATOM 2694 C CA . ASN B 1 80 ? -9.727 -32.062 5.309 1 97.38 80 ASN B CA 1
ATOM 2695 C C . ASN B 1 80 ? -9.016 -32.344 6.629 1 97.38 80 ASN B C 1
ATOM 2697 O O . ASN B 1 80 ? -9.469 -33.156 7.434 1 97.38 80 ASN B O 1
ATOM 2701 N N . LYS B 1 81 ? -7.977 -31.688 6.871 1 96.38 81 LYS B N 1
ATOM 2702 C CA . LYS B 1 81 ? -7.23 -31.797 8.125 1 96.38 81 LYS B CA 1
ATOM 2703 C C . LYS B 1 8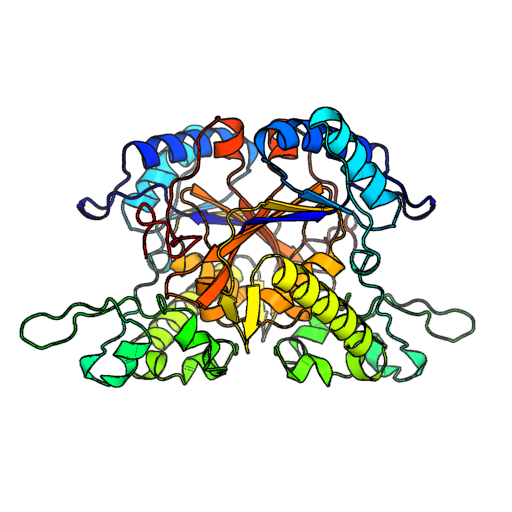1 ? -7.918 -31.031 9.242 1 96.38 81 LYS B C 1
ATOM 2705 O O . LYS B 1 81 ? -7.723 -31.344 10.422 1 96.38 81 LYS B O 1
ATOM 2710 N N . ASN B 1 82 ? -8.625 -30 8.969 1 97.06 82 ASN B N 1
ATOM 2711 C CA . ASN B 1 82 ? -9.43 -29.172 9.867 1 97.06 82 ASN B CA 1
ATOM 2712 C C . ASN B 1 82 ? -10.672 -28.625 9.18 1 97.06 82 ASN B C 1
ATOM 2714 O O . ASN B 1 82 ? -10.68 -27.484 8.711 1 97.06 82 ASN B O 1
ATOM 2718 N N . PRO B 1 83 ? -11.68 -29.344 9.234 1 96.12 83 PRO B N 1
ATOM 2719 C CA . PRO B 1 83 ? -12.883 -29 8.469 1 96.12 83 PRO B CA 1
ATOM 2720 C C . PRO B 1 83 ? -13.5 -27.672 8.914 1 96.12 83 PRO B C 1
ATOM 2722 O O . PRO B 1 83 ? -14.25 -27.047 8.156 1 96.12 83 PRO B O 1
ATOM 2725 N N . GLU B 1 84 ? -13.18 -27.188 10.062 1 95.94 84 GLU B N 1
ATOM 2726 C CA . GLU B 1 84 ? -13.703 -25.922 10.555 1 95.94 84 GLU B CA 1
ATOM 2727 C C . GLU B 1 84 ? -13.203 -24.75 9.711 1 95.94 84 GLU B C 1
ATOM 2729 O O . GLU B 1 84 ? -13.805 -23.672 9.719 1 95.94 84 GLU B O 1
ATOM 2734 N N . LEU B 1 85 ? -12.156 -24.953 8.938 1 96.88 85 LEU B N 1
ATOM 2735 C CA . LEU B 1 85 ? -11.57 -23.906 8.102 1 96.88 85 LEU B CA 1
ATOM 2736 C C . LEU B 1 85 ? -12.477 -23.578 6.918 1 96.88 85 LEU B C 1
ATOM 2738 O O . LEU B 1 85 ? -12.258 -22.594 6.215 1 96.88 85 LEU B O 1
ATOM 2742 N N . GLU B 1 86 ? -13.477 -24.438 6.754 1 96.5 86 GLU B N 1
ATOM 2743 C CA . GLU B 1 86 ? -14.461 -24.125 5.715 1 96.5 86 GLU B CA 1
ATOM 2744 C C . GLU B 1 86 ? -15.078 -22.75 5.922 1 96.5 86 GLU B C 1
ATOM 2746 O O . GLU B 1 86 ? -15.445 -22.078 4.957 1 96.5 86 GLU B O 1
ATOM 2751 N N . LYS B 1 87 ? -15.094 -22.281 7.176 1 95.94 87 LYS B N 1
ATOM 2752 C CA . LYS B 1 87 ? -15.617 -20.969 7.496 1 95.94 87 LYS B CA 1
ATOM 2753 C C . LYS B 1 87 ? -14.789 -19.875 6.832 1 95.94 87 LYS B C 1
ATOM 2755 O O . LYS B 1 87 ? -15.305 -18.797 6.52 1 95.94 87 LYS B O 1
ATOM 2760 N N . ALA B 1 88 ? -13.5 -20.109 6.586 1 96.38 88 ALA B N 1
ATOM 2761 C CA . ALA B 1 88 ? -12.586 -19.172 5.957 1 96.38 88 ALA B CA 1
ATOM 2762 C C . ALA B 1 88 ? -12.711 -19.203 4.438 1 96.38 88 ALA B C 1
ATOM 2764 O O . ALA B 1 88 ? -12.383 -18.234 3.754 1 96.38 88 ALA B O 1
ATOM 2765 N N . TYR B 1 89 ? -13.211 -20.312 3.957 1 95.88 89 TYR B N 1
ATOM 2766 C CA . TYR B 1 89 ? -13.297 -20.547 2.521 1 95.88 89 TYR B CA 1
ATOM 2767 C C . TYR B 1 89 ? -14.68 -21.062 2.137 1 95.88 89 TYR B C 1
ATOM 2769 O O . TYR B 1 89 ? -14.812 -22.188 1.643 1 95.88 89 TYR B O 1
ATOM 2777 N N . PRO B 1 90 ? -15.695 -20.297 2.223 1 90.94 90 PRO B N 1
ATOM 2778 C CA . PRO B 1 90 ? -17.062 -20.766 2.059 1 90.94 90 PRO B CA 1
ATOM 2779 C C . PRO B 1 90 ? -17.359 -21.281 0.646 1 90.94 90 PRO B C 1
ATOM 2781 O O . PRO B 1 90 ? -18.328 -22 0.432 1 90.94 90 PRO B O 1
ATOM 2784 N N . ASP B 1 91 ? -16.547 -20.953 -0.333 1 89.75 91 ASP B N 1
ATOM 2785 C CA . ASP B 1 91 ? -16.766 -21.375 -1.713 1 89.75 91 ASP B CA 1
ATOM 2786 C C . ASP B 1 91 ? -15.938 -22.609 -2.047 1 89.75 91 ASP B C 1
ATOM 2788 O O . ASP B 1 91 ? -15.852 -23 -3.211 1 89.75 91 ASP B O 1
ATOM 2792 N N . VAL B 1 92 ? -15.383 -23.25 -1.035 1 94.81 92 VAL B N 1
ATOM 2793 C CA . VAL B 1 92 ? -14.531 -24.422 -1.274 1 94.81 92 VAL B CA 1
ATOM 2794 C C . VAL B 1 92 ? -15.359 -25.547 -1.886 1 94.81 92 VAL B C 1
ATOM 2796 O O . VAL B 1 92 ? -16.516 -25.75 -1.511 1 94.81 92 VAL B O 1
ATOM 2799 N N . LYS B 1 93 ? -14.797 -26.219 -2.891 1 95.31 93 LYS B N 1
ATOM 2800 C CA . LYS B 1 93 ? -15.484 -27.312 -3.572 1 95.31 93 LYS B CA 1
ATOM 2801 C C . LYS B 1 93 ? -15.094 -28.656 -2.975 1 95.31 93 LYS B C 1
ATOM 2803 O O . LYS B 1 93 ? -14.055 -28.781 -2.322 1 95.31 93 LYS B O 1
ATOM 2808 N N . LYS B 1 94 ? -15.977 -29.594 -3.182 1 96.12 94 LYS B N 1
ATOM 2809 C CA . LYS B 1 94 ? -15.734 -30.969 -2.752 1 96.12 94 LYS B CA 1
ATOM 2810 C C . LYS B 1 94 ? -15.82 -31.938 -3.926 1 96.12 94 LYS B C 1
ATOM 2812 O O . LYS B 1 94 ? -16.594 -31.719 -4.863 1 96.12 94 LYS B O 1
ATOM 2817 N N . GLU B 1 95 ? -14.953 -32.844 -3.893 1 95.81 95 GLU B N 1
ATOM 2818 C CA . GLU B 1 95 ? -14.992 -33.969 -4.793 1 95.81 95 GLU B CA 1
ATOM 2819 C C . GLU B 1 95 ? -14.883 -35.281 -4.02 1 95.81 95 GLU B C 1
ATOM 2821 O O . GLU B 1 95 ? -13.93 -35.5 -3.264 1 95.81 95 GLU B O 1
ATOM 2826 N N . GLY B 1 96 ? -15.898 -36.188 -4.215 1 95.06 96 GLY B N 1
ATOM 2827 C CA . GLY B 1 96 ? -15.906 -37.469 -3.516 1 95.06 96 GLY B CA 1
ATOM 2828 C C . GLY B 1 96 ? -15.977 -37.344 -2.008 1 95.06 96 GLY B C 1
ATOM 2829 O O . GLY B 1 96 ? -15.328 -38.094 -1.275 1 95.06 96 GLY B O 1
ATOM 2830 N N . GLY B 1 97 ? -16.531 -36.219 -1.53 1 93.38 97 GLY B N 1
ATOM 2831 C CA . GLY B 1 97 ? -16.719 -36.031 -0.1 1 93.38 97 GLY B CA 1
ATOM 2832 C C . GLY B 1 97 ? -15.523 -35.344 0.555 1 93.38 97 GLY B C 1
ATOM 2833 O O . GLY B 1 97 ? -15.555 -35.031 1.751 1 93.38 97 GLY B O 1
ATOM 2834 N N . TYR B 1 98 ? -14.539 -35.125 -0.245 1 96.5 98 TYR B N 1
ATOM 2835 C CA . TYR B 1 98 ? -13.344 -34.5 0.296 1 96.5 98 TYR B CA 1
ATOM 2836 C C . TYR B 1 98 ? -13.172 -33.094 -0.267 1 96.5 98 TYR B C 1
ATOM 2838 O O . TYR B 1 98 ? -13.422 -32.844 -1.452 1 96.5 98 TYR B O 1
ATOM 2846 N N . PHE B 1 99 ? -12.773 -32.188 0.691 1 97.06 99 PHE B N 1
ATOM 2847 C CA . PHE B 1 99 ? -12.492 -30.828 0.242 1 97.06 99 PHE B CA 1
ATOM 2848 C C . PHE B 1 99 ? -11.336 -30.812 -0.751 1 97.06 99 PHE B C 1
ATOM 2850 O O . PHE B 1 99 ? -10.328 -31.5 -0.547 1 97.06 99 PHE B O 1
ATOM 2857 N N . LEU B 1 100 ? -11.508 -30.078 -1.828 1 96.75 100 LEU B N 1
ATOM 2858 C CA . LEU B 1 100 ? -10.391 -29.797 -2.721 1 96.75 100 LEU B CA 1
ATOM 2859 C C . LEU B 1 100 ? -9.422 -28.797 -2.098 1 96.75 100 LEU B C 1
ATOM 2861 O O . LEU B 1 100 ? -9.836 -27.953 -1.303 1 96.75 100 LEU B O 1
ATOM 2865 N N . PRO B 1 101 ? -8.188 -28.875 -2.471 1 94.69 101 PRO B N 1
ATOM 2866 C CA . PRO B 1 101 ? -7.246 -27.891 -1.955 1 94.69 101 PRO B CA 1
ATOM 2867 C C . PRO B 1 101 ? -7.617 -26.453 -2.346 1 94.69 101 PRO B C 1
ATOM 2869 O O . PRO B 1 101 ? -8.234 -26.234 -3.395 1 94.69 101 PRO B O 1
ATOM 2872 N N . ARG B 1 102 ? -7.262 -25.531 -1.452 1 95.38 102 ARG B N 1
ATOM 2873 C CA . ARG B 1 102 ? -7.523 -24.125 -1.676 1 95.38 102 ARG B CA 1
ATOM 2874 C C . ARG B 1 102 ? -6.262 -23.297 -1.479 1 95.38 102 ARG B C 1
ATOM 2876 O O . ARG B 1 102 ? -5.41 -23.625 -0.656 1 95.38 102 ARG B O 1
ATOM 2883 N N . ILE B 1 103 ? -6.18 -22.188 -2.311 1 94.06 103 ILE B N 1
ATOM 2884 C CA . ILE B 1 103 ? -5.129 -21.203 -2.057 1 94.06 103 ILE B CA 1
ATOM 2885 C C . ILE B 1 103 ? -5.211 -20.734 -0.608 1 94.06 103 ILE B C 1
ATOM 2887 O O . ILE B 1 103 ? -6.281 -20.328 -0.139 1 94.06 103 ILE B O 1
ATOM 2891 N N . ALA B 1 104 ? -4.125 -20.766 0.14 1 94.81 104 ALA B N 1
ATOM 2892 C CA . ALA B 1 104 ? -4.121 -20.562 1.586 1 94.81 104 ALA B CA 1
ATOM 2893 C C . ALA B 1 104 ? -4.543 -19.141 1.939 1 94.81 104 ALA B C 1
ATOM 2895 O O . ALA B 1 104 ? -5.211 -18.906 2.951 1 94.81 104 ALA B O 1
ATOM 2896 N N . TRP B 1 105 ? -4.227 -18.188 1.096 1 91.5 105 TRP B N 1
ATOM 2897 C CA . TRP B 1 105 ? -4.332 -16.797 1.511 1 91.5 105 TRP B CA 1
ATOM 2898 C C . TRP B 1 105 ? -5.645 -16.188 1.035 1 91.5 105 TRP B C 1
ATOM 2900 O O . TRP B 1 105 ? -5.934 -15.023 1.321 1 91.5 105 TRP B O 1
ATOM 2910 N N . ASP B 1 106 ? -6.465 -16.906 0.292 1 92 106 ASP B N 1
ATOM 2911 C CA . ASP B 1 106 ? -7.711 -16.375 -0.254 1 92 106 ASP B CA 1
ATOM 2912 C C . ASP B 1 106 ? -8.875 -16.609 0.711 1 92 106 ASP B C 1
ATOM 2914 O O . ASP B 1 106 ? -9.797 -17.359 0.409 1 92 106 ASP B O 1
ATOM 2918 N N . MET B 1 107 ? -8.891 -15.945 1.792 1 95 107 MET B N 1
ATOM 2919 C CA . MET B 1 107 ? -9.891 -16.078 2.854 1 95 107 MET B CA 1
ATOM 2920 C C . MET B 1 107 ? -10.961 -15 2.736 1 95 107 MET B C 1
ATOM 2922 O O . MET B 1 107 ? -10.719 -13.945 2.15 1 95 107 MET B O 1
ATOM 2926 N N . VAL B 1 108 ? -12.086 -15.281 3.285 1 94.62 108 VAL B N 1
ATOM 2927 C CA . VAL B 1 108 ? -13.125 -14.266 3.33 1 94.62 108 VAL B CA 1
ATOM 2928 C C . VAL B 1 108 ? -12.836 -13.273 4.453 1 94.62 108 VAL B C 1
ATOM 2930 O O . VAL B 1 108 ? -12.32 -13.648 5.508 1 94.62 108 VAL B O 1
ATOM 2933 N N . PRO B 1 109 ? -13.195 -12.023 4.238 1 91.25 109 PRO B N 1
ATOM 2934 C CA . PRO B 1 109 ? -12.906 -10.984 5.234 1 91.25 109 PRO B CA 1
ATOM 2935 C C . PRO B 1 109 ? -13.57 -11.258 6.582 1 91.25 109 PRO B C 1
ATOM 2937 O O . PRO B 1 109 ? -12.984 -10.977 7.633 1 91.25 109 PRO B O 1
ATOM 2940 N N . GLY B 1 110 ? -14.75 -11.828 6.574 1 91.56 110 GLY B N 1
ATOM 2941 C CA . GLY B 1 110 ? -15.461 -12.078 7.812 1 91.56 110 GLY B CA 1
ATOM 2942 C C . GLY B 1 110 ? -14.734 -13.031 8.742 1 91.56 110 GLY B C 1
ATOM 2943 O O . GLY B 1 110 ? -14.898 -12.969 9.961 1 91.56 110 GLY B O 1
ATOM 2944 N N . TYR B 1 111 ? -13.867 -13.828 8.156 1 94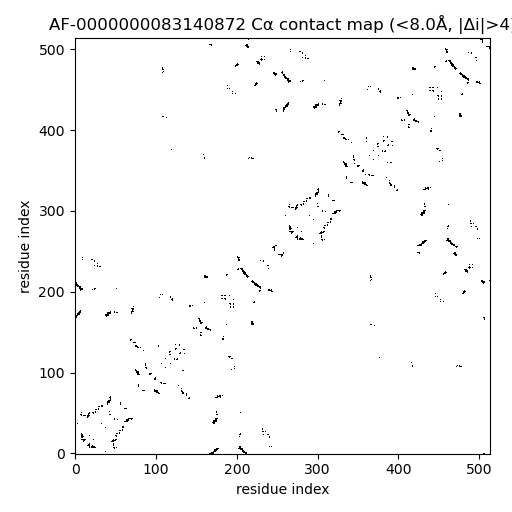.75 111 TYR B N 1
ATOM 2945 C CA . TYR B 1 111 ? -13.156 -14.812 8.969 1 94.75 111 TYR B CA 1
ATOM 2946 C C . TYR B 1 111 ? -11.82 -14.25 9.453 1 94.75 111 TYR B C 1
ATOM 2948 O O . TYR B 1 111 ? -11.586 -14.156 10.656 1 94.75 111 TYR B O 1
ATOM 2956 N N . TRP B 1 112 ? -10.922 -13.859 8.523 1 94.25 112 TRP B N 1
ATOM 2957 C CA . TRP B 1 112 ? -9.562 -13.531 8.93 1 94.25 112 TRP B CA 1
ATOM 2958 C C . TRP B 1 112 ? -9.547 -12.305 9.836 1 94.25 112 TRP B C 1
ATOM 2960 O O . TRP B 1 112 ? -8.688 -12.188 10.719 1 94.25 112 TRP B O 1
ATOM 2970 N N . THR B 1 113 ? -10.562 -11.367 9.719 1 93.12 113 THR B N 1
ATOM 2971 C CA . THR B 1 113 ? -10.586 -10.148 10.516 1 93.12 113 THR B CA 1
ATOM 2972 C C . THR B 1 113 ? -10.953 -10.453 11.969 1 93.12 113 THR B C 1
ATOM 2974 O O . THR B 1 113 ? -10.742 -9.625 12.852 1 93.12 113 THR B O 1
ATOM 2977 N N . GLU B 1 114 ? -11.562 -11.578 12.195 1 94.25 114 GLU B N 1
ATOM 2978 C CA . GLU B 1 114 ? -11.961 -11.969 13.547 1 94.25 114 GLU B CA 1
ATOM 2979 C C . GLU B 1 114 ? -10.852 -12.734 14.25 1 94.25 114 GLU B C 1
ATOM 2981 O O . GLU B 1 114 ? -10.977 -13.086 15.422 1 94.25 114 GLU B O 1
ATOM 2986 N N . HIS B 1 115 ? -9.812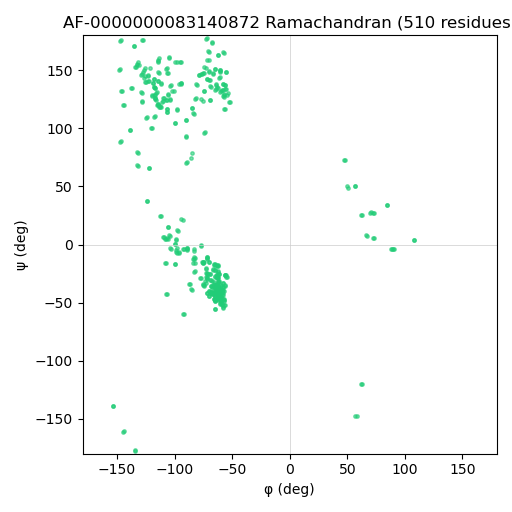 -13 13.57 1 95.94 115 HIS B N 1
ATOM 2987 C CA . HIS B 1 115 ? -8.656 -13.703 14.109 1 95.94 115 HIS B CA 1
ATOM 2988 C C . HIS B 1 115 ? -7.398 -12.836 14.023 1 95.94 115 HIS B C 1
ATOM 2990 O O . HIS B 1 115 ? -6.691 -12.867 13.016 1 95.94 115 HIS B O 1
ATOM 2996 N N . GLU B 1 116 ? -7.066 -12.258 15.086 1 94.12 116 GLU B N 1
ATOM 2997 C CA . GLU B 1 116 ? -6.035 -11.227 15.125 1 94.12 116 GLU B CA 1
ATOM 2998 C C . GLU B 1 116 ? -4.68 -11.781 14.711 1 94.12 116 GLU B C 1
ATOM 3000 O O . GLU B 1 116 ? -3.84 -11.055 14.18 1 94.12 116 GLU B O 1
ATOM 3005 N N . ALA B 1 117 ? -4.508 -13.047 14.953 1 96.5 117 ALA B N 1
ATOM 3006 C CA . ALA B 1 117 ? -3.221 -13.672 14.656 1 96.5 117 ALA B CA 1
ATOM 3007 C C . ALA B 1 117 ? -2.861 -13.516 13.18 1 96.5 117 ALA B C 1
ATOM 3009 O O . ALA B 1 117 ? -1.685 -13.383 12.836 1 96.5 117 ALA B O 1
ATOM 3010 N N . TYR B 1 118 ? -3.855 -13.508 12.273 1 96.62 118 TYR B N 1
ATOM 3011 C CA . TYR B 1 118 ? -3.604 -13.391 10.844 1 96.62 118 TYR B CA 1
ATOM 3012 C C . TYR B 1 118 ? -2.994 -12.031 10.516 1 96.62 118 TYR B C 1
ATOM 3014 O O . TYR B 1 118 ? -2.268 -11.898 9.523 1 96.62 118 TYR B O 1
ATOM 3022 N N . MET B 1 119 ? -3.176 -11.047 11.359 1 95 119 MET B N 1
ATOM 3023 C CA . MET B 1 119 ? -2.762 -9.672 11.086 1 95 119 MET B CA 1
ATOM 3024 C C . MET B 1 119 ? -1.398 -9.383 11.703 1 95 119 MET B C 1
ATOM 3026 O O . MET B 1 119 ? -0.801 -8.336 11.438 1 95 119 MET B O 1
ATOM 3030 N N . ASP B 1 120 ? -0.929 -10.32 12.453 1 96.06 120 ASP B N 1
ATOM 3031 C CA . ASP B 1 120 ? 0.31 -10.109 13.195 1 96.06 120 ASP B CA 1
ATOM 3032 C C . ASP B 1 120 ? 1.512 -10.648 12.422 1 96.06 120 ASP B C 1
ATOM 3034 O O . ASP B 1 120 ? 1.463 -11.75 11.875 1 96.06 120 ASP B O 1
ATOM 3038 N N . LYS B 1 121 ? 2.576 -9.875 12.438 1 94.81 121 LYS B N 1
ATOM 3039 C CA . LYS B 1 121 ? 3.74 -10.18 11.602 1 94.81 121 LYS B CA 1
ATOM 3040 C C . LYS B 1 121 ? 4.367 -11.508 12 1 94.81 121 LYS B C 1
ATOM 3042 O O . LYS B 1 121 ? 5.051 -12.141 11.195 1 94.81 121 LYS B O 1
ATOM 3047 N N . ASN B 1 122 ? 4.176 -11.891 13.234 1 95.88 122 ASN B N 1
ATOM 3048 C CA . ASN B 1 122 ? 4.805 -13.117 13.719 1 95.88 122 ASN B CA 1
ATOM 3049 C C . ASN B 1 122 ? 3.783 -14.242 13.891 1 95.88 122 ASN B C 1
ATOM 3051 O O . ASN B 1 122 ? 3.969 -15.336 13.359 1 95.88 122 ASN B O 1
ATOM 3055 N N . THR B 1 123 ? 2.621 -13.945 14.438 1 97.19 123 THR B N 1
ATOM 3056 C CA . THR B 1 123 ? 1.728 -15 14.906 1 97.19 123 THR B CA 1
ATOM 3057 C C . THR B 1 123 ? 0.894 -15.555 13.758 1 97.19 123 THR B C 1
ATOM 3059 O O . THR B 1 123 ? 0.248 -16.594 13.906 1 97.19 123 THR B O 1
ATOM 3062 N N . TRP B 1 124 ? 0.914 -14.883 12.594 1 97.88 124 TRP B N 1
ATOM 3063 C CA . TRP B 1 124 ? 0.238 -15.484 11.453 1 97.88 124 TRP B CA 1
ATOM 3064 C C . TRP B 1 124 ? 0.778 -16.891 11.18 1 97.88 124 TRP B C 1
ATOM 3066 O O . TRP B 1 124 ? 0.058 -17.75 10.664 1 97.88 124 TRP B O 1
ATOM 3076 N N . ARG B 1 125 ? 2.004 -17.203 11.547 1 98.31 125 ARG B N 1
ATOM 3077 C CA . ARG B 1 125 ? 2.693 -18.469 11.32 1 98.31 125 ARG B CA 1
ATOM 3078 C C . ARG B 1 125 ? 2.086 -19.578 12.172 1 98.31 125 ARG B C 1
ATOM 3080 O O . ARG B 1 125 ? 2.346 -20.766 11.938 1 98.31 125 ARG B O 1
ATOM 3087 N N . GLU B 1 126 ? 1.297 -19.156 13.164 1 98.06 126 GLU B N 1
ATOM 3088 C CA . GLU B 1 126 ? 0.733 -20.109 14.109 1 98.06 126 GLU B CA 1
ATOM 3089 C C . GLU B 1 126 ? -0.772 -20.266 13.914 1 98.06 126 GLU B C 1
ATOM 3091 O O . GLU B 1 126 ? -1.446 -20.922 14.711 1 98.06 126 GLU B O 1
ATOM 3096 N N . THR B 1 127 ? -1.288 -19.672 12.906 1 97.69 127 THR B N 1
ATOM 3097 C CA . THR B 1 127 ? -2.721 -19.719 12.641 1 97.69 127 THR B CA 1
ATOM 3098 C C . THR B 1 127 ? -3.141 -21.109 12.18 1 97.69 127 THR B C 1
ATOM 3100 O O . THR B 1 127 ? -2.297 -21.922 11.797 1 97.69 127 THR B O 1
ATOM 3103 N N . GLU B 1 128 ? -4.422 -21.359 12.172 1 97.38 128 GLU B N 1
ATOM 3104 C CA . GLU B 1 128 ? -4.949 -22.641 11.742 1 97.38 128 GLU B CA 1
ATOM 3105 C C . GLU B 1 128 ? -4.637 -22.906 10.273 1 97.38 128 GLU B C 1
ATOM 3107 O O . GLU B 1 128 ? -4.332 -24.031 9.891 1 97.38 128 GLU B O 1
ATOM 3112 N N . VAL B 1 129 ? -4.688 -21.906 9.484 1 97.81 129 VAL B N 1
ATOM 3113 C CA . VAL B 1 129 ? -4.379 -22.078 8.07 1 97.81 129 VAL B CA 1
ATOM 3114 C C . VAL B 1 129 ? -2.904 -22.438 7.902 1 97.81 129 VAL B C 1
ATOM 3116 O O . VAL B 1 129 ? -2.562 -23.328 7.105 1 97.81 129 VAL B O 1
ATOM 3119 N N . ALA B 1 130 ? -2.053 -21.781 8.664 1 97.62 130 ALA B N 1
ATOM 3120 C CA . ALA B 1 130 ? -0.628 -22.094 8.617 1 97.62 130 ALA B CA 1
ATOM 3121 C C . ALA B 1 130 ? -0.371 -23.547 9.031 1 97.62 130 ALA B C 1
ATOM 3123 O O . ALA B 1 130 ? 0.376 -24.266 8.367 1 97.62 130 ALA B O 1
ATOM 3124 N N . LYS B 1 131 ? -1.054 -24 10.055 1 97.44 131 LYS B N 1
ATOM 3125 C CA . LYS B 1 131 ? -0.852 -25.344 10.602 1 97.44 131 LYS B CA 1
ATOM 3126 C C . LYS B 1 131 ? -1.347 -26.406 9.633 1 97.44 131 LYS B C 1
ATOM 3128 O O . LYS B 1 131 ? -0.903 -27.562 9.688 1 97.44 131 LYS B O 1
ATOM 3133 N N . ASN B 1 132 ? -2.248 -26.094 8.797 1 97.56 132 ASN B N 1
ATOM 3134 C CA . ASN B 1 132 ? -2.869 -27.078 7.914 1 97.56 132 ASN B CA 1
ATOM 3135 C C . ASN B 1 132 ? -2.49 -26.828 6.457 1 97.56 132 ASN B C 1
ATOM 3137 O O . ASN B 1 132 ? -3.262 -27.156 5.551 1 97.56 132 ASN B O 1
ATOM 3141 N N . SER B 1 133 ? -1.393 -26.188 6.184 1 97.31 133 SER B N 1
ATOM 3142 C CA . SER B 1 133 ? -0.874 -25.922 4.848 1 97.31 133 SER B CA 1
ATOM 3143 C C . SER B 1 133 ? 0.651 -25.938 4.836 1 97.31 133 SER B C 1
ATOM 3145 O O . SER B 1 133 ? 1.285 -26.188 5.859 1 97.31 133 SER B O 1
ATOM 3147 N N . ASP B 1 134 ? 1.258 -25.797 3.734 1 97.31 134 ASP B N 1
ATOM 3148 C CA . ASP B 1 134 ? 2.699 -25.625 3.588 1 97.31 134 ASP B CA 1
ATOM 3149 C C . ASP B 1 134 ? 3.061 -24.141 3.521 1 97.31 134 ASP B C 1
ATOM 3151 O O . ASP B 1 134 ? 4.129 -23.781 3.027 1 97.31 134 ASP B O 1
ATOM 3155 N N . LEU B 1 135 ? 2.209 -23.297 4.02 1 98.06 135 LEU B N 1
ATOM 3156 C CA . LEU B 1 135 ? 2.295 -21.844 3.914 1 98.06 135 LEU B CA 1
ATOM 3157 C C . LEU B 1 135 ? 3.615 -21.344 4.48 1 98.06 135 LEU B C 1
ATOM 3159 O O . LEU B 1 135 ? 4.34 -20.609 3.812 1 98.06 135 LEU B O 1
ATOM 3163 N N . VAL B 1 136 ? 3.967 -21.719 5.695 1 98.5 136 VAL B N 1
ATOM 3164 C CA . VAL B 1 136 ? 5.133 -21.188 6.398 1 98.5 136 VAL B CA 1
ATOM 3165 C C . VAL B 1 136 ? 6.41 -21.641 5.688 1 98.5 136 VAL B C 1
ATOM 3167 O O . VAL B 1 136 ? 7.316 -20.828 5.469 1 98.5 136 VAL B O 1
ATOM 3170 N N . GLU B 1 137 ? 6.422 -22.875 5.281 1 98.19 137 GLU B N 1
ATOM 3171 C CA . GLU B 1 137 ? 7.59 -23.422 4.59 1 98.19 137 GLU B CA 1
ATOM 3172 C C . GLU B 1 137 ? 7.828 -22.703 3.266 1 98.19 137 GLU B C 1
ATOM 3174 O O . GLU B 1 137 ? 8.953 -22.312 2.961 1 98.19 137 GLU B O 1
ATOM 3179 N N . VAL B 1 138 ? 6.793 -22.531 2.492 1 98.38 138 VAL B N 1
ATOM 3180 C CA . VAL B 1 138 ? 6.906 -21.891 1.192 1 98.38 138 VAL B CA 1
ATOM 3181 C C . VAL B 1 138 ? 7.289 -20.422 1.383 1 98.38 138 VAL B C 1
ATOM 3183 O O . VAL B 1 138 ? 8.148 -19.891 0.671 1 98.38 138 VAL B O 1
ATOM 3186 N N . TYR B 1 139 ? 6.684 -19.734 2.334 1 98.69 139 TYR B N 1
ATOM 3187 C CA . TYR B 1 139 ? 7.008 -18.344 2.646 1 98.69 139 TYR B CA 1
ATOM 3188 C C . TYR B 1 139 ? 8.484 -18.203 2.986 1 98.69 139 TYR B C 1
ATOM 3190 O O . TYR B 1 139 ? 9.172 -17.344 2.428 1 98.69 139 TYR B O 1
ATOM 3198 N N . ASP B 1 140 ? 8.953 -19.078 3.871 1 98.81 140 ASP B N 1
ATOM 3199 C CA . ASP B 1 140 ? 10.336 -19 4.32 1 98.81 140 ASP B CA 1
ATOM 3200 C C . ASP B 1 140 ? 11.305 -19.219 3.16 1 98.81 140 ASP B C 1
ATOM 3202 O O . ASP B 1 140 ? 12.32 -18.531 3.057 1 98.81 140 ASP B O 1
ATOM 3206 N N . HIS B 1 141 ? 10.953 -20.156 2.326 1 98.75 141 HIS B N 1
ATOM 3207 C CA . HIS B 1 141 ? 11.789 -20.406 1.154 1 98.75 141 HIS B CA 1
ATOM 3208 C C . HIS B 1 141 ? 11.891 -19.156 0.285 1 98.75 141 HIS B C 1
ATOM 3210 O O . HIS B 1 141 ? 12.984 -18.75 -0.114 1 98.75 141 HIS B O 1
ATOM 3216 N N . VAL B 1 142 ? 10.805 -18.484 0.023 1 98.81 142 VAL B N 1
ATOM 3217 C CA . VAL B 1 142 ? 10.75 -17.328 -0.845 1 98.81 142 VAL B CA 1
ATOM 3218 C C . VAL B 1 142 ? 11.562 -16.188 -0.231 1 98.81 142 VAL B C 1
ATOM 3220 O O . VAL B 1 142 ? 12.391 -15.57 -0.908 1 98.81 142 VAL B O 1
ATOM 3223 N N . ILE B 1 143 ? 11.359 -15.898 1.058 1 98.69 143 ILE B N 1
ATOM 3224 C CA . ILE B 1 143 ? 12.016 -14.734 1.64 1 98.69 143 ILE B CA 1
ATOM 3225 C C . ILE B 1 143 ? 13.508 -15.008 1.798 1 98.69 143 ILE B C 1
ATOM 3227 O O . ILE B 1 143 ? 14.328 -14.086 1.725 1 98.69 143 ILE B O 1
ATOM 3231 N N . GLU B 1 144 ? 13.875 -16.281 1.968 1 98.81 144 GLU B N 1
ATOM 3232 C CA . GLU B 1 144 ? 15.289 -16.625 2.004 1 98.81 144 GLU B CA 1
ATOM 3233 C C . GLU B 1 144 ? 15.953 -16.359 0.656 1 98.81 144 GLU B C 1
ATOM 3235 O O . GLU B 1 144 ? 17.047 -15.797 0.596 1 98.81 144 GLU B O 1
ATOM 3240 N N . GLU B 1 145 ? 15.312 -16.797 -0.387 1 98.88 145 GLU B N 1
ATOM 3241 C CA . GLU B 1 145 ? 15.836 -16.562 -1.728 1 98.88 145 GLU B CA 1
ATOM 3242 C C . GLU B 1 145 ? 15.898 -15.062 -2.025 1 98.88 145 GLU B C 1
ATOM 3244 O O . GLU B 1 145 ? 16.875 -14.578 -2.607 1 98.88 145 GLU B O 1
ATOM 3249 N N . PHE B 1 146 ? 14.922 -14.352 -1.615 1 98.88 146 PHE B N 1
ATOM 3250 C CA . PHE B 1 146 ? 14.836 -12.914 -1.825 1 98.88 146 PHE B CA 1
ATOM 3251 C C . PHE B 1 146 ? 15.953 -12.188 -1.077 1 98.88 146 PHE B C 1
ATOM 3253 O O . PHE B 1 146 ? 16.594 -11.297 -1.629 1 98.88 146 PHE B O 1
ATOM 3260 N N . ASP B 1 147 ? 16.156 -12.57 0.151 1 98.88 147 ASP B N 1
ATOM 3261 C CA . ASP B 1 147 ? 17.219 -11.969 0.94 1 98.88 147 ASP B CA 1
ATOM 3262 C C . ASP B 1 147 ? 18.594 -12.273 0.336 1 98.88 147 ASP B C 1
ATOM 3264 O O . ASP B 1 147 ? 19.484 -11.422 0.345 1 98.88 147 ASP B O 1
ATOM 3268 N N . ARG B 1 148 ? 18.766 -13.547 -0.122 1 98.81 148 ARG B N 1
ATOM 3269 C CA . ARG B 1 148 ? 20.016 -13.883 -0.806 1 98.81 148 ARG B CA 1
ATOM 3270 C C . ARG B 1 148 ? 20.219 -13 -2.031 1 98.81 148 ARG B C 1
ATOM 3272 O O . ARG B 1 148 ? 21.328 -12.5 -2.266 1 98.81 148 ARG B O 1
ATOM 3279 N N . PHE B 1 149 ? 19.188 -12.82 -2.764 1 98.75 149 PHE B N 1
ATOM 3280 C CA . PHE B 1 149 ? 19.234 -11.961 -3.943 1 98.75 149 PHE B CA 1
ATOM 3281 C C . PHE B 1 149 ? 19.641 -10.539 -3.566 1 98.75 149 PHE B C 1
ATOM 3283 O O . PHE B 1 149 ? 20.531 -9.961 -4.184 1 98.75 149 PHE B O 1
ATOM 3290 N N . LEU B 1 150 ? 19 -9.906 -2.574 1 98.69 150 LEU B N 1
ATOM 3291 C CA . LEU B 1 150 ? 19.266 -8.539 -2.148 1 98.69 150 LEU B CA 1
ATOM 3292 C C . LEU B 1 150 ? 20.688 -8.414 -1.611 1 98.69 150 LEU B C 1
ATOM 3294 O O . LEU B 1 150 ? 21.344 -7.387 -1.808 1 98.69 150 LEU B O 1
ATOM 3298 N N . ALA B 1 151 ? 21.094 -9.492 -0.946 1 98.75 151 ALA B N 1
ATOM 3299 C CA . ALA B 1 151 ? 22.453 -9.484 -0.416 1 98.75 151 ALA B CA 1
ATOM 3300 C C . ALA B 1 151 ? 23.484 -9.359 -1.539 1 98.75 151 ALA B C 1
ATOM 3302 O O . ALA B 1 151 ? 24.5 -8.688 -1.382 1 98.75 151 ALA B O 1
ATOM 3303 N N . GLU B 1 152 ? 23.203 -10.016 -2.631 1 98 152 GLU B N 1
ATOM 3304 C CA . GLU B 1 152 ? 24.094 -9.922 -3.791 1 98 152 GLU B CA 1
ATOM 3305 C C . GLU B 1 152 ? 24.172 -8.492 -4.316 1 98 152 GLU B C 1
ATOM 3307 O O . GLU B 1 152 ? 25.109 -8.141 -5.043 1 98 152 GLU B O 1
ATOM 3312 N N . HIS B 1 153 ? 23.234 -7.688 -3.945 1 97.69 153 HIS B N 1
ATOM 3313 C CA . HIS B 1 153 ? 23.203 -6.301 -4.395 1 97.69 153 HIS B CA 1
ATOM 3314 C C . HIS B 1 153 ? 23.594 -5.348 -3.27 1 97.69 153 HIS B C 1
ATOM 3316 O O . HIS B 1 153 ? 23.406 -4.137 -3.381 1 97.69 153 HIS B O 1
ATOM 3322 N N . GLY B 1 154 ? 24 -5.863 -2.15 1 98.12 154 GLY B N 1
ATOM 3323 C CA . GLY B 1 154 ? 24.609 -5.043 -1.118 1 98.12 154 GLY B CA 1
ATOM 3324 C C . GLY B 1 154 ? 23.719 -4.836 0.088 1 98.12 154 GLY B C 1
ATOM 3325 O O . GLY B 1 154 ? 24.078 -4.113 1.019 1 98.12 154 GLY B O 1
ATOM 3326 N N . TYR B 1 155 ? 22.594 -5.445 0.103 1 98.69 155 TYR B N 1
ATOM 3327 C CA . TYR B 1 155 ? 21.641 -5.273 1.192 1 98.69 155 TYR B CA 1
ATOM 3328 C C . TYR B 1 155 ? 21.391 -6.59 1.923 1 98.69 155 TYR B C 1
ATOM 3330 O O . TYR B 1 155 ? 20.734 -7.488 1.397 1 98.69 155 TYR B O 1
ATOM 3338 N N . VAL B 1 156 ? 21.906 -6.621 3.156 1 98.81 156 VAL B N 1
ATOM 3339 C CA . VAL B 1 156 ? 21.859 -7.844 3.951 1 98.81 156 VAL B CA 1
ATOM 3340 C C . VAL B 1 156 ? 20.812 -7.699 5.059 1 98.81 156 VAL B C 1
ATOM 3342 O O . VAL B 1 156 ? 20.891 -6.773 5.867 1 98.81 156 VAL B O 1
ATOM 3345 N N . ARG B 1 157 ? 19.891 -8.625 5.09 1 98.44 157 ARG B N 1
ATOM 3346 C CA . ARG B 1 157 ? 18.828 -8.578 6.102 1 98.44 157 ARG B CA 1
ATOM 3347 C C . ARG B 1 157 ? 19.422 -8.57 7.504 1 98.44 157 ARG B C 1
ATOM 3349 O O . ARG B 1 157 ? 20.312 -9.375 7.82 1 98.44 157 ARG B O 1
ATOM 3356 N N . GLU B 1 158 ? 19.031 -7.672 8.328 1 97.12 158 GLU B N 1
ATOM 3357 C CA . GLU B 1 158 ? 19.359 -7.57 9.742 1 97.12 158 GLU B CA 1
ATOM 3358 C C . GLU B 1 158 ? 18.141 -7.172 10.57 1 97.12 158 GLU B C 1
ATOM 3360 O O . GLU B 1 158 ? 17.828 -5.984 10.711 1 97.12 158 GLU B O 1
ATOM 3365 N N . GLY B 1 159 ? 17.469 -8.227 11.211 1 94.56 159 GLY B N 1
ATOM 3366 C CA . GLY B 1 159 ? 16.219 -7.945 11.891 1 94.56 159 GLY B CA 1
ATOM 3367 C C . GLY B 1 159 ? 15.133 -7.445 10.961 1 94.56 159 GLY B C 1
ATOM 3368 O O . GLY B 1 159 ? 14.789 -8.109 9.984 1 94.56 159 GLY B O 1
ATOM 3369 N N . ALA B 1 160 ? 14.664 -6.25 11.25 1 95.62 160 ALA B N 1
ATOM 3370 C CA . ALA B 1 160 ? 13.531 -5.711 10.5 1 95.62 160 ALA B CA 1
ATOM 3371 C C . ALA B 1 160 ? 13.984 -4.656 9.5 1 95.62 160 ALA B C 1
ATOM 3373 O O . ALA B 1 160 ? 13.164 -3.92 8.945 1 95.62 160 ALA B O 1
ATOM 3374 N N . HIS B 1 161 ? 15.297 -4.523 9.367 1 96.81 161 HIS B N 1
ATOM 3375 C CA . HIS B 1 161 ? 15.883 -3.65 8.359 1 96.81 161 HIS B CA 1
ATOM 3376 C C . HIS B 1 161 ? 17.031 -4.348 7.637 1 96.81 161 HIS B C 1
ATOM 3378 O O . HIS B 1 161 ? 17.234 -5.555 7.789 1 96.81 161 HIS B O 1
ATOM 3384 N N . TYR B 1 162 ? 17.688 -3.629 6.734 1 98.25 162 TYR B N 1
ATOM 3385 C CA . TYR B 1 162 ? 18.812 -4.191 5.996 1 98.25 162 TYR B CA 1
ATOM 3386 C C . TYR B 1 162 ? 20.109 -3.449 6.328 1 98.25 162 TYR B C 1
ATOM 3388 O O . TYR B 1 162 ? 20.125 -2.219 6.387 1 98.25 162 TYR B O 1
ATOM 3396 N N . ARG B 1 163 ? 21.094 -4.195 6.629 1 98.19 163 ARG B N 1
ATOM 3397 C CA . ARG B 1 163 ? 22.438 -3.635 6.68 1 98.19 163 ARG B CA 1
ATOM 3398 C C . ARG B 1 163 ? 22.984 -3.379 5.277 1 98.19 163 ARG B C 1
ATOM 3400 O O . ARG B 1 163 ? 22.891 -4.246 4.406 1 98.19 163 ARG B O 1
ATOM 3407 N N . VAL B 1 164 ? 23.531 -2.197 5.059 1 98.38 164 VAL B N 1
ATOM 3408 C CA . VAL B 1 164 ? 24.062 -1.824 3.752 1 98.38 164 VAL B CA 1
ATOM 3409 C C . VAL B 1 164 ? 25.547 -2.209 3.666 1 98.38 164 VAL B C 1
ATOM 3411 O O . VAL B 1 164 ? 26.391 -1.559 4.273 1 98.38 164 VAL B O 1
ATOM 3414 N N . GLU B 1 165 ? 25.844 -3.186 2.957 1 98.25 165 GLU B N 1
ATOM 3415 C CA . GLU B 1 165 ? 27.234 -3.561 2.701 1 98.25 165 GLU B CA 1
ATOM 3416 C C . GLU B 1 165 ? 27.812 -2.777 1.523 1 98.25 165 GLU B C 1
ATOM 3418 O O . GLU B 1 165 ? 28.984 -2.4 1.534 1 98.25 165 GLU B O 1
ATOM 3423 N N . LYS B 1 166 ? 27.016 -2.605 0.591 1 97.31 166 LYS B N 1
ATOM 3424 C CA . LYS B 1 166 ? 27.328 -1.81 -0.592 1 97.31 166 LYS B CA 1
ATOM 3425 C C . LYS B 1 166 ? 26.094 -1.053 -1.088 1 97.31 166 LYS B C 1
ATOM 3427 O O . LYS B 1 166 ? 25.078 -1.663 -1.412 1 97.31 166 LYS B O 1
ATOM 3432 N N . GLU B 1 167 ? 26.25 0.241 -1.088 1 96.44 167 GLU B N 1
ATOM 3433 C CA . GLU B 1 167 ? 25.156 1.036 -1.64 1 96.44 167 GLU B CA 1
ATOM 3434 C C . GLU B 1 167 ? 24.906 0.689 -3.104 1 96.44 167 GLU B C 1
ATOM 3436 O O . GLU B 1 167 ? 25.844 0.364 -3.84 1 96.44 167 GLU B O 1
ATOM 3441 N N . SER B 1 168 ? 23.688 0.72 -3.43 1 96.38 168 SER B N 1
ATOM 3442 C CA . SER B 1 168 ? 23.328 0.41 -4.812 1 96.38 168 SER B CA 1
ATOM 3443 C C . SER B 1 168 ? 22.266 1.372 -5.344 1 96.38 168 SER B C 1
ATOM 3445 O O . SER B 1 168 ? 21.328 1.726 -4.629 1 96.38 168 SER B O 1
ATOM 3447 N N . ASP B 1 169 ? 22.453 1.879 -6.543 1 94.69 169 ASP B N 1
ATOM 3448 C CA . ASP B 1 169 ? 21.438 2.662 -7.246 1 94.69 169 ASP B CA 1
ATOM 3449 C C . ASP B 1 169 ? 20.812 1.854 -8.375 1 94.69 169 ASP B C 1
ATOM 3451 O O . ASP B 1 169 ? 20.156 2.414 -9.25 1 94.69 169 ASP B O 1
ATOM 3455 N N . GLU B 1 170 ? 21.031 0.595 -8.32 1 96.81 170 GLU B N 1
ATOM 3456 C CA . GLU B 1 170 ? 20.531 -0.296 -9.367 1 96.81 170 GLU B CA 1
ATOM 3457 C C . GLU B 1 170 ? 19.016 -0.428 -9.312 1 96.81 170 GLU B C 1
ATOM 3459 O O . GLU B 1 170 ? 18.406 -0.236 -8.258 1 96.81 170 GLU B O 1
ATOM 3464 N N . THR B 1 171 ? 18.438 -0.632 -10.477 1 98.12 171 THR B N 1
ATOM 3465 C CA . THR B 1 171 ? 17.031 -1.023 -10.578 1 98.12 171 THR B CA 1
ATOM 3466 C C . THR B 1 171 ? 16.906 -2.498 -10.945 1 98.12 171 THR B C 1
ATOM 3468 O O . THR B 1 171 ? 17.625 -2.984 -11.828 1 98.12 171 THR B O 1
ATOM 3471 N N . VAL B 1 172 ? 16.156 -3.193 -10.227 1 98.62 172 VAL B N 1
ATOM 3472 C CA . VAL B 1 172 ? 15.812 -4.566 -10.578 1 98.62 172 VAL B CA 1
ATOM 3473 C C . VAL B 1 172 ? 14.305 -4.676 -10.805 1 98.62 172 VAL B C 1
ATOM 3475 O O . VAL B 1 172 ? 13.516 -4.078 -10.062 1 98.62 172 VAL B O 1
ATOM 3478 N N . THR B 1 173 ? 13.883 -5.367 -11.875 1 98.88 173 THR B N 1
ATOM 3479 C CA . THR B 1 173 ? 12.477 -5.559 -12.219 1 98.88 173 THR B CA 1
ATOM 3480 C C . THR B 1 173 ? 12.102 -7.039 -12.156 1 98.88 173 THR B C 1
ATOM 3482 O O . THR B 1 173 ? 12.773 -7.879 -12.75 1 98.88 173 THR B O 1
ATOM 3485 N N . PHE B 1 174 ? 11.109 -7.332 -11.391 1 98.94 174 PHE B N 1
ATOM 3486 C CA . PHE B 1 174 ? 10.547 -8.68 -11.32 1 98.94 174 PHE B CA 1
ATOM 3487 C C . PHE B 1 174 ? 9.195 -8.742 -12.023 1 98.94 174 PHE B C 1
ATOM 3489 O O . PHE B 1 174 ? 8.242 -8.078 -11.609 1 98.94 174 PHE B O 1
ATOM 3496 N N . PHE B 1 175 ? 9.094 -9.5 -13.141 1 98.94 175 PHE B N 1
ATOM 3497 C CA . PHE B 1 175 ? 7.801 -9.875 -13.703 1 98.94 175 PHE B CA 1
ATOM 3498 C C . PHE B 1 175 ? 7.238 -11.102 -12.992 1 98.94 175 PHE B C 1
ATOM 3500 O O . PHE B 1 175 ? 7.781 -12.203 -13.125 1 98.94 175 PHE B O 1
ATOM 3507 N N . CYS B 1 176 ? 6.168 -10.914 -12.273 1 98.75 176 CYS B N 1
ATOM 3508 C CA . CYS B 1 176 ? 5.703 -11.992 -11.406 1 98.75 176 CYS B CA 1
ATOM 3509 C C . CYS B 1 176 ? 4.199 -11.891 -11.18 1 98.75 176 CYS B C 1
ATOM 3511 O O . CYS B 1 176 ? 3.432 -11.703 -12.125 1 98.75 176 CYS B O 1
ATOM 3513 N N . HIS B 1 177 ? 3.771 -12.133 -9.945 1 98.69 177 HIS B N 1
ATOM 3514 C CA . HIS B 1 177 ? 2.354 -12.352 -9.688 1 98.69 177 HIS B CA 1
ATOM 3515 C C . HIS B 1 177 ? 1.9 -11.57 -8.453 1 98.69 177 HIS B C 1
ATOM 3517 O O . HIS B 1 177 ? 2.709 -10.914 -7.797 1 98.69 177 HIS B O 1
ATOM 3523 N N . PHE B 1 178 ? 0.564 -11.555 -8.25 1 98.12 178 PHE B N 1
ATOM 3524 C CA . PHE B 1 178 ? -0.018 -10.812 -7.141 1 98.12 178 PHE B CA 1
ATOM 3525 C C . PHE B 1 178 ? 0.41 -11.406 -5.805 1 98.12 178 PHE B C 1
ATOM 3527 O O . PHE B 1 178 ? 0.991 -10.711 -4.969 1 98.12 178 PHE B O 1
ATOM 3534 N N . GLY B 1 179 ? 0.161 -12.711 -5.586 1 98 179 GLY B N 1
ATOM 3535 C CA . GLY B 1 179 ? 0.44 -13.352 -4.312 1 98 179 GLY B CA 1
ATOM 3536 C C . GLY B 1 179 ? 1.893 -13.234 -3.889 1 98 179 GLY B C 1
ATOM 3537 O O . GLY B 1 179 ? 2.184 -12.906 -2.736 1 98 179 GLY B O 1
ATOM 3538 N N . ILE B 1 180 ? 2.842 -13.508 -4.805 1 98.69 180 ILE B N 1
ATOM 3539 C CA . ILE B 1 180 ? 4.266 -13.484 -4.488 1 98.69 180 ILE B CA 1
ATOM 3540 C C . ILE B 1 180 ? 4.711 -12.055 -4.219 1 98.69 180 ILE B C 1
ATOM 3542 O O . ILE B 1 180 ? 5.57 -11.812 -3.365 1 98.69 180 ILE B O 1
ATOM 3546 N N . SER B 1 181 ? 4.145 -11.047 -4.938 1 98.69 181 SER B N 1
ATOM 3547 C CA . SER B 1 181 ? 4.465 -9.648 -4.668 1 98.69 181 SER B CA 1
ATOM 3548 C C . SER B 1 181 ? 4.113 -9.273 -3.234 1 98.69 181 SER B C 1
ATOM 3550 O O . SER B 1 181 ? 4.883 -8.578 -2.564 1 98.69 181 SER B O 1
ATOM 3552 N N . CYS B 1 182 ? 2.957 -9.758 -2.762 1 98.56 182 CYS B N 1
ATOM 3553 C CA . CYS B 1 182 ? 2.537 -9.477 -1.394 1 98.56 182 CYS B CA 1
ATOM 3554 C C . CYS B 1 182 ? 3.482 -10.133 -0.391 1 98.56 182 CYS B C 1
ATOM 3556 O O . CYS B 1 182 ? 3.744 -9.57 0.676 1 98.56 182 CYS B O 1
ATOM 3558 N N . VAL B 1 183 ? 3.996 -11.281 -0.736 1 98.75 183 VAL B N 1
ATOM 3559 C CA . VAL B 1 183 ? 4.961 -11.953 0.127 1 98.75 183 VAL B CA 1
ATOM 3560 C C . VAL B 1 183 ? 6.234 -11.117 0.228 1 98.75 183 VAL B C 1
ATOM 3562 O O . VAL B 1 183 ? 6.723 -10.844 1.328 1 98.75 183 VAL B O 1
ATOM 3565 N N . LEU B 1 184 ? 6.746 -10.688 -0.899 1 98.88 184 LEU B N 1
ATOM 3566 C CA . LEU B 1 184 ? 7.98 -9.906 -0.92 1 98.88 184 LEU B CA 1
ATOM 3567 C C . LEU B 1 184 ? 7.809 -8.602 -0.154 1 98.88 184 LEU B C 1
ATOM 3569 O O . LEU B 1 184 ? 8.656 -8.234 0.66 1 98.88 184 LEU B O 1
ATOM 3573 N N . LEU B 1 185 ? 6.715 -7.957 -0.382 1 98.75 185 LEU B N 1
ATOM 3574 C CA . LEU B 1 185 ? 6.434 -6.695 0.3 1 98.75 185 LEU B CA 1
ATOM 3575 C C . LEU B 1 185 ? 6.254 -6.918 1.798 1 98.75 185 LEU B C 1
ATOM 3577 O O . LEU B 1 185 ? 6.695 -6.102 2.607 1 98.75 185 LEU B O 1
ATOM 3581 N N . SER B 1 186 ? 5.539 -8.008 2.162 1 98.56 186 SER B N 1
ATOM 3582 C CA . SER B 1 186 ? 5.34 -8.305 3.578 1 98.56 186 SER B CA 1
ATOM 3583 C C . SER B 1 186 ? 6.672 -8.453 4.305 1 98.56 186 SER B C 1
ATOM 3585 O O . SER B 1 186 ? 6.82 -8.008 5.441 1 98.56 186 SER B O 1
ATOM 3587 N N . HIS B 1 187 ? 7.59 -9.086 3.637 1 98.56 187 HIS B N 1
ATOM 3588 C CA . HIS B 1 187 ? 8.922 -9.289 4.203 1 98.56 187 HIS B CA 1
ATOM 3589 C C . HIS B 1 187 ? 9.688 -7.973 4.281 1 98.56 187 HIS B C 1
ATOM 3591 O O . HIS B 1 187 ? 10.273 -7.648 5.316 1 98.56 187 HIS B O 1
ATOM 3597 N N . LEU B 1 188 ? 9.641 -7.195 3.246 1 98.38 188 LEU B N 1
ATOM 3598 C CA . LEU B 1 188 ? 10.32 -5.902 3.229 1 98.38 188 LEU B CA 1
ATOM 3599 C C . LEU B 1 188 ? 9.773 -4.988 4.32 1 98.38 188 LEU B C 1
ATOM 3601 O O . LEU B 1 188 ? 10.539 -4.277 4.98 1 98.38 188 LEU B O 1
ATOM 3605 N N . TRP B 1 189 ? 8.469 -5.016 4.508 1 97.31 189 TRP B N 1
ATOM 3606 C CA . TRP B 1 189 ? 7.785 -4.016 5.316 1 97.31 189 TRP B CA 1
ATOM 3607 C C . TRP B 1 189 ? 7.492 -4.551 6.715 1 97.31 189 TRP B C 1
ATOM 3609 O O . TRP B 1 189 ? 6.93 -3.848 7.555 1 97.31 189 TRP B O 1
ATOM 3619 N N . ASN B 1 190 ? 7.879 -5.762 7.004 1 96.38 190 ASN B N 1
ATOM 3620 C CA . ASN B 1 190 ? 7.691 -6.391 8.312 1 96.38 190 ASN B CA 1
ATOM 3621 C C . ASN B 1 190 ? 6.223 -6.395 8.719 1 96.38 190 ASN B C 1
ATOM 3623 O O . ASN B 1 190 ? 5.883 -5.992 9.836 1 96.38 190 ASN B O 1
ATOM 3627 N N . VAL B 1 191 ? 5.367 -6.859 7.809 1 96.62 191 VAL B N 1
ATOM 3628 C CA . VAL B 1 191 ? 3.939 -7.008 8.062 1 96.62 191 VAL B CA 1
ATOM 3629 C C . VAL B 1 191 ? 3.477 -8.398 7.641 1 96.62 191 VAL B C 1
ATOM 3631 O O . VAL B 1 191 ? 4.133 -9.055 6.828 1 96.62 191 VAL B O 1
ATOM 3634 N N . SER B 1 192 ? 2.367 -8.891 8.258 1 97.44 192 SER B N 1
ATOM 3635 C CA . SER B 1 192 ? 1.786 -10.172 7.875 1 97.44 192 SER B CA 1
ATOM 3636 C C . SER B 1 192 ? 1.455 -10.211 6.387 1 97.44 192 SER B C 1
ATOM 3638 O O . SER B 1 192 ? 0.89 -9.25 5.848 1 97.44 192 SER B O 1
ATOM 3640 N N . PRO B 1 193 ? 1.812 -11.297 5.699 1 98.12 193 PRO B N 1
ATOM 3641 C CA . PRO B 1 193 ? 1.396 -11.383 4.297 1 98.12 193 PRO B CA 1
ATOM 3642 C C . PRO B 1 193 ? -0.122 -11.391 4.129 1 98.12 193 PRO B C 1
ATOM 3644 O O . PRO B 1 193 ? -0.634 -10.969 3.092 1 98.12 193 PRO B O 1
ATOM 3647 N N . PHE B 1 194 ? -0.875 -11.836 5.164 1 97.56 194 PHE B N 1
ATOM 3648 C CA . PHE B 1 194 ? -2.332 -11.836 5.109 1 97.56 194 PHE B CA 1
ATOM 3649 C C . PHE B 1 194 ? -2.871 -10.414 5.008 1 97.56 194 PHE B C 1
ATOM 3651 O O . PHE B 1 194 ? -3.861 -10.164 4.316 1 97.56 194 PHE B O 1
ATOM 3658 N N . VAL B 1 195 ? -2.191 -9.5 5.656 1 97.12 195 VAL B N 1
ATOM 3659 C CA . VAL B 1 195 ? -2.602 -8.102 5.586 1 97.12 195 VAL B CA 1
ATOM 3660 C C . VAL B 1 195 ? -2.535 -7.613 4.141 1 97.12 195 VAL B C 1
ATOM 3662 O O . VAL B 1 195 ? -3.498 -7.039 3.627 1 97.12 195 VAL B O 1
ATOM 3665 N N . LEU B 1 196 ? -1.469 -7.895 3.494 1 97.69 196 LEU B N 1
ATOM 3666 C CA . LEU B 1 196 ? -1.286 -7.383 2.141 1 97.69 196 LEU B CA 1
ATOM 3667 C C . LEU B 1 196 ? -2.164 -8.141 1.15 1 97.69 196 LEU B C 1
ATOM 3669 O O . LEU B 1 196 ? -2.727 -7.547 0.229 1 97.69 196 LEU B O 1
ATOM 3673 N N . TRP B 1 197 ? -2.359 -9.461 1.366 1 97.31 197 TRP B N 1
ATOM 3674 C CA . TRP B 1 197 ? -3.232 -10.258 0.51 1 97.31 197 TRP B CA 1
ATOM 3675 C C . TRP B 1 197 ? -4.672 -9.75 0.58 1 97.31 197 TRP B C 1
ATOM 3677 O O . TRP B 1 197 ? -5.422 -9.859 -0.392 1 97.31 197 TRP B O 1
ATOM 3687 N N . HIS B 1 198 ? -5.027 -9.172 1.687 1 96.38 198 HIS B N 1
ATOM 3688 C CA . HIS B 1 198 ? -6.434 -8.844 1.892 1 96.38 198 HIS B CA 1
ATOM 3689 C C . HIS B 1 198 ? -6.676 -7.344 1.791 1 96.38 198 HIS B C 1
ATOM 3691 O O . HIS B 1 198 ? -7.812 -6.906 1.604 1 96.38 198 HIS B O 1
ATOM 3697 N N . CYS B 1 199 ? -5.633 -6.52 1.867 1 96.94 199 CYS B N 1
ATOM 3698 C CA . CYS B 1 199 ? -5.816 -5.074 1.841 1 96.94 199 CYS B CA 1
ATOM 3699 C C . CYS B 1 199 ? -5.547 -4.516 0.449 1 96.94 199 CYS B C 1
ATOM 3701 O O . CYS B 1 199 ? -5.941 -3.389 0.139 1 96.94 199 CYS B O 1
ATOM 3703 N N . LEU B 1 200 ? -4.879 -5.316 -0.393 1 97.44 200 LEU B N 1
ATOM 3704 C CA . LEU B 1 200 ? -4.527 -4.848 -1.73 1 97.44 200 LEU B CA 1
ATOM 3705 C C . LEU B 1 200 ? -5.27 -5.645 -2.797 1 97.44 200 LEU B C 1
ATOM 3707 O O . LEU B 1 200 ? -5.633 -6.801 -2.572 1 97.44 200 LEU B O 1
ATOM 3711 N N . ALA B 1 201 ? -5.582 -5.035 -3.889 1 96 201 ALA B N 1
ATOM 3712 C CA . ALA B 1 201 ? -6.051 -5.641 -5.133 1 96 201 ALA B CA 1
ATOM 3713 C C . ALA B 1 201 ? -5.301 -5.078 -6.336 1 96 201 ALA B C 1
ATOM 3715 O O . ALA B 1 201 ? -5.809 -4.195 -7.035 1 96 201 ALA B O 1
ATOM 3716 N N . LEU B 1 202 ? -4.098 -5.586 -6.562 1 96.44 202 LEU B N 1
ATOM 3717 C CA . LEU B 1 202 ? -3.248 -5.082 -7.637 1 96.44 202 LEU B CA 1
ATOM 3718 C C . LEU B 1 202 ? -3.713 -5.613 -8.992 1 96.44 202 LEU B C 1
ATOM 3720 O O . LEU B 1 202 ? -3.816 -6.824 -9.188 1 96.44 202 LEU B O 1
ATOM 3724 N N . ALA B 1 203 ? -3.977 -4.773 -9.93 1 97.38 203 ALA B N 1
ATOM 3725 C CA . ALA B 1 203 ? -4.492 -5.156 -11.234 1 97.38 203 ALA B CA 1
ATOM 3726 C C . ALA B 1 203 ? -3.414 -5.852 -12.07 1 97.38 203 ALA B C 1
ATOM 3728 O O . ALA B 1 203 ? -2.219 -5.672 -11.82 1 97.38 203 ALA B O 1
ATOM 3729 N N . PRO B 1 204 ? -3.861 -6.609 -13.062 1 98.25 204 PRO B N 1
ATOM 3730 C CA . PRO B 1 204 ? -2.898 -7.137 -14.039 1 98.25 204 PRO B CA 1
ATOM 3731 C C . PRO B 1 204 ? -2.084 -6.035 -14.711 1 98.25 204 PRO B C 1
ATOM 3733 O O . PRO B 1 204 ? -2.617 -4.965 -15.016 1 98.25 204 PRO B O 1
ATOM 3736 N N . THR B 1 205 ? -0.796 -6.262 -14.867 1 98.44 205 THR B N 1
ATOM 3737 C CA . THR B 1 205 ? 0.243 -5.422 -15.453 1 98.44 205 THR B CA 1
ATOM 3738 C C . THR B 1 205 ? 0.586 -4.258 -14.531 1 98.44 205 THR B C 1
ATOM 3740 O O . THR B 1 205 ? 1.347 -3.363 -14.906 1 98.44 205 THR B O 1
ATOM 3743 N N . SER B 1 206 ? 0.001 -4.246 -13.336 1 97.75 206 SER B N 1
ATOM 3744 C CA . SER B 1 206 ? 0.315 -3.152 -12.43 1 97.75 206 SER B CA 1
ATOM 3745 C C . SER B 1 206 ? 1.781 -3.186 -12.008 1 97.75 206 SER B C 1
ATOM 3747 O O . SER B 1 206 ? 2.404 -4.25 -11.992 1 97.75 206 SER B O 1
ATOM 3749 N N . VAL B 1 207 ? 2.316 -2.01 -11.719 1 98 207 VAL B N 1
ATOM 3750 C CA . VAL B 1 207 ? 3.709 -1.831 -11.32 1 98 207 VAL B CA 1
ATOM 3751 C C . VAL B 1 207 ? 3.771 -1.333 -9.875 1 98 207 VAL B C 1
ATOM 3753 O O . VAL B 1 207 ? 3.16 -0.318 -9.539 1 98 207 VAL B O 1
ATOM 3756 N N . THR B 1 208 ? 4.414 -2.084 -9.031 1 98.5 208 THR B N 1
ATOM 3757 C CA . THR B 1 208 ? 4.75 -1.652 -7.68 1 98.5 208 THR B CA 1
ATOM 3758 C C . THR B 1 208 ? 6.227 -1.285 -7.582 1 98.5 208 THR B C 1
ATOM 3760 O O . THR B 1 208 ? 7.094 -2.055 -8 1 98.5 208 THR B O 1
ATOM 3763 N N . GLU B 1 209 ? 6.469 -0.052 -7.125 1 97.62 209 GLU B N 1
ATOM 3764 C CA . GLU B 1 209 ? 7.82 0.492 -7.039 1 97.62 209 GLU B CA 1
ATOM 3765 C C . GLU B 1 209 ? 8.242 0.69 -5.59 1 97.62 209 GLU B C 1
ATOM 3767 O O . GLU B 1 209 ? 7.586 1.411 -4.836 1 97.62 209 GLU B O 1
ATOM 3772 N N . VAL B 1 210 ? 9.328 -0.013 -5.176 1 98.12 210 VAL B N 1
ATOM 3773 C CA . VAL B 1 210 ? 9.914 0.113 -3.846 1 98.12 210 VAL B CA 1
ATOM 3774 C C . VAL B 1 210 ? 11.359 0.601 -3.963 1 98.12 210 VAL B C 1
ATOM 3776 O O . VAL B 1 210 ? 12.094 0.173 -4.855 1 98.12 210 VAL B O 1
ATOM 3779 N N . VAL B 1 211 ? 11.75 1.514 -3.072 1 97.56 211 VAL B N 1
ATOM 3780 C CA . VAL B 1 211 ? 13.094 2.082 -3.125 1 97.56 211 VAL B CA 1
ATOM 3781 C C . VAL B 1 211 ? 13.703 2.092 -1.725 1 97.56 211 VAL B C 1
ATOM 3783 O O . VAL B 1 211 ? 12.977 2.17 -0.727 1 97.56 211 VAL B O 1
ATOM 3786 N N . THR B 1 212 ? 15.008 2.039 -1.656 1 97.94 212 THR B N 1
ATOM 3787 C CA . THR B 1 212 ? 15.703 2.111 -0.377 1 97.94 212 THR B CA 1
ATOM 3788 C C . THR B 1 212 ? 15.586 3.508 0.226 1 97.94 212 THR B C 1
ATOM 3790 O O . THR B 1 212 ? 15.531 4.5 -0.502 1 97.94 212 THR B O 1
ATOM 3793 N N . GLU B 1 213 ? 15.445 3.551 1.42 1 96.69 213 GLU B N 1
ATOM 3794 C CA . GLU B 1 213 ? 15.672 4.707 2.279 1 96.69 213 GLU B CA 1
ATOM 3795 C C . GLU B 1 213 ? 16.875 4.492 3.199 1 96.69 213 GLU B C 1
ATOM 3797 O O . GLU B 1 213 ? 16.891 3.535 3.979 1 96.69 213 GLU B O 1
ATOM 3802 N N . GLU B 1 214 ? 17.906 5.32 3.07 1 96.5 214 GLU B N 1
ATOM 3803 C CA . GLU B 1 214 ? 19.109 5.195 3.873 1 96.5 214 GLU B CA 1
ATOM 3804 C C . GLU B 1 214 ? 19.391 6.473 4.652 1 96.5 214 GLU B C 1
ATOM 3806 O O . GLU B 1 214 ? 20.453 7.082 4.5 1 96.5 214 GLU B O 1
ATOM 3811 N N . ARG B 1 215 ? 18.5 6.789 5.582 1 93.25 215 ARG B N 1
ATOM 3812 C CA . ARG B 1 215 ? 18.609 8.016 6.363 1 93.25 215 ARG B CA 1
ATOM 3813 C C . ARG B 1 215 ? 19.75 7.914 7.375 1 93.25 215 ARG B C 1
ATOM 3815 O O . ARG B 1 215 ? 20.234 8.93 7.883 1 93.25 215 ARG B O 1
ATOM 3822 N N . GLU B 1 216 ? 20.109 6.719 7.75 1 93.5 216 GLU B N 1
ATOM 3823 C CA . GLU B 1 216 ? 21.219 6.398 8.641 1 93.5 216 GLU B CA 1
ATOM 3824 C C . GLU B 1 216 ? 22.281 5.562 7.926 1 93.5 216 GLU B C 1
ATOM 3826 O O . GLU B 1 216 ? 21.953 4.602 7.227 1 93.5 216 GLU B O 1
ATOM 3831 N N . GLN B 1 217 ? 23.516 6.004 8.164 1 94.12 217 GLN B N 1
ATOM 3832 C CA . GLN B 1 217 ? 24.578 5.285 7.473 1 94.12 217 GLN B CA 1
ATOM 3833 C C . GLN B 1 217 ? 24.562 3.801 7.82 1 94.12 217 GLN B C 1
ATOM 3835 O O . GLN B 1 217 ? 24.484 3.432 8.992 1 94.12 217 GLN B O 1
ATOM 3840 N N . GLY B 1 218 ? 24.547 3 6.84 1 96 218 GLY B N 1
ATOM 3841 C CA . GLY B 1 218 ? 24.656 1.561 7.016 1 96 218 GLY B CA 1
ATOM 3842 C C . GLY B 1 218 ? 23.328 0.878 7.227 1 96 218 GLY B C 1
ATOM 3843 O O . GLY B 1 218 ? 23.25 -0.348 7.336 1 96 218 GLY B O 1
ATOM 3844 N N . THR B 1 219 ? 22.266 1.616 7.305 1 96.31 219 THR B N 1
ATOM 3845 C CA . THR B 1 219 ? 20.922 1.07 7.523 1 96.31 219 THR B CA 1
ATOM 3846 C C . THR B 1 219 ? 20 1.427 6.367 1 96.31 219 THR B C 1
ATOM 3848 O O . THR B 1 219 ? 19.906 2.59 5.969 1 96.31 219 THR B O 1
ATOM 3851 N N . ALA B 1 220 ? 19.375 0.421 5.84 1 97.56 220 ALA B N 1
ATOM 3852 C CA . ALA B 1 220 ? 18.422 0.656 4.754 1 97.56 220 ALA B CA 1
ATOM 3853 C C . ALA B 1 220 ? 17.047 0.071 5.086 1 97.56 220 ALA B C 1
ATOM 3855 O O . ALA B 1 220 ? 16.953 -0.957 5.762 1 97.56 220 ALA B O 1
ATOM 3856 N N . TYR B 1 221 ? 16.094 0.772 4.742 1 97.5 221 TYR B N 1
ATOM 3857 C CA . TYR B 1 221 ? 14.711 0.311 4.723 1 97.5 221 TYR B CA 1
ATOM 3858 C C . TYR B 1 221 ? 14.07 0.555 3.357 1 97.5 221 TYR B C 1
ATOM 3860 O O . TYR B 1 221 ? 14.531 1.41 2.596 1 97.5 221 TYR B O 1
ATOM 3868 N N . PHE B 1 222 ? 13.117 -0.269 2.955 1 97.81 222 PHE B N 1
ATOM 3869 C CA . PHE B 1 222 ? 12.484 -0.134 1.647 1 97.81 222 PHE B CA 1
ATOM 3870 C C . PHE B 1 222 ? 11.117 0.525 1.77 1 97.81 222 PHE B C 1
ATOM 3872 O O . PHE B 1 222 ? 10.297 0.115 2.594 1 97.81 222 PHE B O 1
ATOM 3879 N N . ARG B 1 223 ? 10.859 1.504 0.958 1 96.62 223 ARG B N 1
ATOM 3880 C CA . ARG B 1 223 ? 9.578 2.209 0.948 1 96.62 223 ARG B CA 1
ATOM 3881 C C . ARG B 1 223 ? 8.867 2.043 -0.392 1 96.62 223 ARG B C 1
ATOM 3883 O O . ARG B 1 223 ? 9.508 2.062 -1.445 1 96.62 223 ARG B O 1
ATOM 3890 N N . GLY B 1 224 ? 7.562 1.909 -0.287 1 97.44 224 GLY B N 1
ATOM 3891 C CA . GLY B 1 224 ? 6.746 1.862 -1.49 1 97.44 224 GLY B CA 1
ATOM 3892 C C . GLY B 1 224 ? 6.371 3.236 -2.012 1 97.44 224 GLY B C 1
ATOM 3893 O O . GLY B 1 224 ? 5.691 4 -1.324 1 97.44 224 GLY B O 1
ATOM 3894 N N . LEU B 1 225 ? 6.812 3.602 -3.242 1 95.81 225 LEU B N 1
ATOM 3895 C CA . LEU B 1 225 ? 6.492 4.883 -3.859 1 95.81 225 LEU B CA 1
ATOM 3896 C C . LEU B 1 225 ? 5.172 4.809 -4.617 1 95.81 225 LEU B C 1
ATOM 3898 O O . LEU B 1 225 ? 4.453 5.805 -4.723 1 95.81 225 LEU B O 1
ATOM 3902 N N . LYS B 1 226 ? 4.945 3.65 -5.164 1 94.75 226 LYS B N 1
ATOM 3903 C CA . LYS B 1 226 ? 3.719 3.303 -5.871 1 94.75 226 LYS B CA 1
ATOM 3904 C C . LYS B 1 226 ? 3.369 1.831 -5.68 1 94.75 226 LYS B C 1
ATOM 3906 O O . LYS B 1 226 ? 4.227 0.958 -5.828 1 94.75 226 LYS B O 1
ATOM 3911 N N . VAL B 1 227 ? 2.135 1.609 -5.344 1 98.06 227 VAL B N 1
ATOM 3912 C CA . VAL B 1 227 ? 1.657 0.24 -5.188 1 98.06 227 VAL B CA 1
ATOM 3913 C C . VAL B 1 227 ? 0.445 0.009 -6.086 1 98.06 227 VAL B C 1
ATOM 3915 O O . VAL B 1 227 ? -0.616 0.601 -5.875 1 98.06 227 VAL B O 1
ATOM 3918 N N . GLY B 1 228 ? 0.645 -0.798 -7.145 1 97.06 228 GLY B N 1
ATOM 3919 C CA . GLY B 1 228 ? -0.446 -1.106 -8.055 1 97.06 228 GLY B CA 1
ATOM 3920 C C . GLY B 1 228 ? -0.636 -0.057 -9.133 1 97.06 228 GLY B C 1
ATOM 3921 O O . GLY B 1 228 ? -1.764 0.21 -9.555 1 97.06 228 GLY B O 1
ATOM 3922 N N . ASP B 1 229 ? 0.431 0.554 -9.586 1 95.56 229 ASP B N 1
ATOM 3923 C CA . ASP B 1 229 ? 0.397 1.61 -10.594 1 95.56 229 ASP B CA 1
ATOM 3924 C C . ASP B 1 229 ? 0.002 1.056 -11.961 1 95.56 229 ASP B C 1
ATOM 3926 O O . ASP B 1 229 ? 0.612 0.102 -12.445 1 95.56 229 ASP B O 1
ATOM 3930 N N . ILE B 1 230 ? -1.067 1.627 -12.555 1 95.19 230 ILE B N 1
ATOM 3931 C CA . ILE B 1 230 ? -1.533 1.201 -13.867 1 95.19 230 ILE B CA 1
ATOM 3932 C C . ILE B 1 230 ? -1.577 2.4 -14.812 1 95.19 230 ILE B C 1
ATOM 3934 O O . ILE B 1 230 ? -2.506 2.533 -15.617 1 95.19 230 ILE B O 1
ATOM 3938 N N . SER B 1 231 ? -0.588 3.291 -14.672 1 94.56 231 SER B N 1
ATOM 3939 C CA . SER B 1 231 ? -0.523 4.527 -15.445 1 94.56 231 SER B CA 1
ATOM 3940 C C . SER B 1 231 ? -0.556 4.246 -16.938 1 94.56 231 SER B C 1
ATOM 3942 O O . SER B 1 231 ? -1.125 5.023 -17.719 1 94.56 231 SER B O 1
ATOM 3944 N N . HIS B 1 232 ? 0.07 3.154 -17.312 1 95.38 232 HIS B N 1
ATOM 3945 C CA . HIS B 1 232 ? 0.117 2.807 -18.734 1 95.38 232 HIS B CA 1
ATOM 3946 C C . HIS B 1 232 ? -1.277 2.512 -19.266 1 95.38 232 HIS B C 1
ATOM 3948 O O . HIS B 1 232 ? -1.576 2.818 -20.422 1 95.38 232 HIS B O 1
ATOM 3954 N N . LEU B 1 233 ? -2.117 1.911 -18.469 1 94.69 233 LEU B N 1
ATOM 3955 C CA . LEU B 1 233 ? -3.484 1.653 -18.922 1 94.69 233 LEU B CA 1
ATOM 3956 C C . LEU B 1 233 ? -4.266 2.955 -19.062 1 94.69 233 LEU B C 1
ATOM 3958 O O . LEU B 1 233 ? -4.98 3.15 -20.047 1 94.69 233 LEU B O 1
ATOM 3962 N N . TYR B 1 234 ? -4.062 3.836 -18.078 1 91.19 234 TYR B N 1
ATOM 3963 C CA . TYR B 1 234 ? -4.684 5.152 -18.156 1 91.19 234 TYR B CA 1
ATOM 3964 C C . TYR B 1 234 ? -4.223 5.898 -19.406 1 91.19 234 TYR B C 1
ATOM 3966 O O . TYR B 1 234 ? -5.043 6.441 -20.141 1 91.19 234 TYR B O 1
ATOM 3974 N N . ALA B 1 235 ? -2.951 5.938 -19.625 1 90.62 235 ALA B N 1
ATOM 3975 C CA . ALA B 1 235 ? -2.385 6.645 -20.781 1 90.62 235 ALA B CA 1
ATOM 3976 C C . ALA B 1 235 ? -2.883 6.051 -22.094 1 90.62 235 ALA B C 1
ATOM 3978 O O . ALA B 1 235 ? -3.049 6.77 -23.078 1 90.62 235 ALA B O 1
ATOM 3979 N N . GLY B 1 236 ? -3.148 4.766 -22.094 1 92.38 236 GLY B N 1
ATOM 3980 C CA . GLY B 1 236 ? -3.57 4.066 -23.297 1 92.38 236 GLY B CA 1
ATOM 3981 C C . GLY B 1 236 ? -5.078 4.004 -23.453 1 92.38 236 GLY B C 1
ATOM 3982 O O . GLY B 1 236 ? -5.582 3.475 -24.453 1 92.38 236 GLY B O 1
ATOM 3983 N N . GLY B 1 237 ? -5.828 4.516 -22.453 1 91.44 237 GLY B N 1
ATOM 3984 C CA . GLY B 1 237 ? -7.281 4.492 -22.531 1 91.44 237 GLY B CA 1
ATOM 3985 C C . GLY B 1 237 ? -7.863 3.105 -22.328 1 91.44 237 GLY B C 1
ATOM 3986 O O . GLY B 1 237 ? -8.875 2.758 -22.953 1 91.44 237 GLY B O 1
ATOM 3987 N N . GLU B 1 238 ? -7.191 2.252 -21.625 1 93.94 238 GLU B N 1
ATOM 3988 C CA . GLU B 1 238 ? -7.613 0.881 -21.359 1 93.94 238 GLU B CA 1
ATOM 3989 C C . GLU B 1 238 ? -8.016 0.701 -19.891 1 93.94 238 GLU B C 1
ATOM 3991 O O . GLU B 1 238 ? -7.262 1.061 -18.984 1 93.94 238 GLU B O 1
ATOM 3996 N N . GLU B 1 239 ? -9.227 0.186 -19.625 1 93.19 239 GLU B N 1
ATOM 3997 C CA . GLU B 1 239 ? -9.633 -0.143 -18.266 1 93.19 239 GLU B CA 1
ATOM 3998 C C . GLU B 1 239 ? -8.906 -1.381 -17.75 1 93.19 239 GLU B C 1
ATOM 4000 O O . GLU B 1 239 ? -8.68 -2.332 -18.5 1 93.19 239 GLU B O 1
ATOM 4005 N N . PRO B 1 240 ? -8.57 -1.339 -16.516 1 94.38 240 PRO B N 1
ATOM 4006 C CA . PRO B 1 240 ? -7.91 -2.541 -16 1 94.38 240 PRO B CA 1
ATOM 4007 C C . PRO B 1 240 ? -8.836 -3.754 -15.969 1 94.38 240 PRO B C 1
ATOM 4009 O O . PRO B 1 240 ? -10.047 -3.605 -15.766 1 94.38 240 PRO B O 1
ATOM 4012 N N . SER B 1 241 ? -8.281 -4.934 -16.172 1 95 241 SER B N 1
ATOM 4013 C CA . SER B 1 241 ? -9.016 -6.172 -15.969 1 95 241 SER B CA 1
ATOM 4014 C C . SER B 1 241 ? -9.484 -6.301 -14.516 1 95 241 SER B C 1
ATOM 4016 O O . SER B 1 241 ? -8.875 -5.723 -13.617 1 95 241 SER B O 1
ATOM 4018 N N . PHE B 1 242 ? -10.617 -7.004 -14.359 1 91.81 242 PHE B N 1
ATOM 4019 C CA . PHE B 1 242 ? -11.188 -7.215 -13.039 1 91.81 242 PHE B CA 1
ATOM 4020 C C . PHE B 1 242 ? -10.57 -8.438 -12.367 1 91.81 242 PHE B C 1
ATOM 4022 O O . PHE B 1 242 ? -11.148 -9.523 -12.391 1 91.81 242 PHE B O 1
ATOM 4029 N N . ALA B 1 243 ? -9.375 -8.305 -11.922 1 88.44 243 ALA B N 1
ATOM 4030 C CA . ALA B 1 243 ? -8.672 -9.398 -11.25 1 88.44 243 ALA B CA 1
ATOM 4031 C C . ALA B 1 243 ? -8.258 -8.992 -9.836 1 88.44 243 ALA B C 1
ATOM 4033 O O . ALA B 1 243 ? -8.023 -7.812 -9.57 1 88.44 243 ALA B O 1
ATOM 4034 N N . ALA B 1 244 ? -8.141 -9.977 -8.914 1 85.56 244 ALA B N 1
ATOM 4035 C CA . ALA B 1 244 ? -7.773 -9.789 -7.512 1 85.56 244 ALA B CA 1
ATOM 4036 C C . ALA B 1 244 ? -8.859 -9.031 -6.758 1 85.56 244 ALA B C 1
ATOM 4038 O O . ALA B 1 244 ? -8.656 -8.609 -5.617 1 85.56 244 ALA B O 1
ATOM 4039 N N . ARG B 1 245 ? -10 -8.828 -7.473 1 91.31 245 ARG B N 1
ATOM 4040 C CA . ARG B 1 245 ? -11.109 -8.07 -6.906 1 91.31 245 ARG B CA 1
ATOM 4041 C C . ARG B 1 245 ? -12.328 -8.961 -6.695 1 91.31 245 ARG B C 1
ATOM 4043 O O . ARG B 1 245 ? -12.422 -10.039 -7.285 1 91.31 245 ARG B O 1
ATOM 4050 N N . PHE B 1 246 ? -13.141 -8.492 -5.809 1 93.19 246 PHE B N 1
ATOM 4051 C CA . PHE B 1 246 ? -14.453 -9.078 -5.551 1 93.19 246 PHE B CA 1
ATOM 4052 C C . PHE B 1 246 ? -15.547 -8.008 -5.625 1 93.19 246 PHE B C 1
ATOM 4054 O O . PHE B 1 246 ? -15.25 -6.828 -5.824 1 93.19 246 PHE B O 1
ATOM 4061 N N . CYS B 1 247 ? -16.781 -8.484 -5.492 1 94.69 247 CYS B N 1
ATOM 4062 C CA . CYS B 1 247 ? -17.906 -7.574 -5.668 1 94.69 247 CYS B CA 1
ATOM 4063 C C . CYS B 1 247 ? -17.812 -6.406 -4.691 1 94.69 247 CYS B C 1
ATOM 4065 O O . CYS B 1 247 ? -17.594 -6.602 -3.498 1 94.69 247 CYS B O 1
ATOM 4067 N N . GLU B 1 248 ? -18.016 -5.203 -5.238 1 95.38 248 GLU B N 1
ATOM 4068 C CA . GLU B 1 248 ? -17.953 -3.988 -4.43 1 95.38 248 GLU B CA 1
ATOM 4069 C C . GLU B 1 248 ? -19.203 -3.83 -3.576 1 95.38 248 GLU B C 1
ATOM 4071 O O . GLU B 1 248 ? -19.156 -3.256 -2.488 1 95.38 248 GLU B O 1
ATOM 4076 N N . THR B 1 249 ? -20.312 -4.27 -4.129 1 96.69 249 THR B N 1
ATOM 4077 C CA . THR B 1 249 ? -21.562 -4.449 -3.389 1 96.69 249 THR B CA 1
ATOM 4078 C C . THR B 1 249 ? -22.062 -5.887 -3.516 1 96.69 249 THR B C 1
ATOM 4080 O O . THR B 1 249 ? -21.875 -6.523 -4.559 1 96.69 249 THR B O 1
ATOM 4083 N N . TYR B 1 250 ? -22.656 -6.34 -2.475 1 96.12 250 TYR B N 1
ATOM 4084 C CA . TYR B 1 250 ? -23.094 -7.73 -2.486 1 96.12 250 TYR B CA 1
ATOM 4085 C C . TYR B 1 250 ? -24.125 -7.969 -3.584 1 96.12 250 TYR B C 1
ATOM 4087 O O . TYR B 1 250 ? -24.141 -9.031 -4.207 1 96.12 250 TYR B O 1
ATOM 4095 N N . SER B 1 251 ? -24.891 -6.992 -3.863 1 96 251 SER B N 1
ATOM 4096 C CA . SER B 1 251 ? -25.984 -7.141 -4.82 1 96 251 SER B CA 1
ATOM 4097 C C . SER B 1 251 ? -25.469 -7.16 -6.254 1 96 251 SER B C 1
ATOM 4099 O O . SER B 1 251 ? -26.203 -7.508 -7.184 1 96 251 SER B O 1
ATOM 4101 N N . ASN B 1 252 ? -24.234 -6.746 -6.477 1 95 252 ASN B N 1
ATOM 4102 C CA . ASN B 1 252 ? -23.656 -6.773 -7.82 1 95 252 ASN B CA 1
ATOM 4103 C C . ASN B 1 252 ? -23.297 -8.188 -8.25 1 95 252 ASN B C 1
ATOM 4105 O O . ASN B 1 252 ? -22.188 -8.656 -8.008 1 95 252 ASN B O 1
ATOM 4109 N N . LYS B 1 253 ? -24.172 -8.852 -8.992 1 92.75 253 LYS B N 1
ATOM 4110 C CA . LYS B 1 253 ? -24.016 -10.25 -9.375 1 92.75 253 LYS B CA 1
ATOM 4111 C C . LYS B 1 253 ? -23.125 -10.391 -10.602 1 92.75 253 LYS B C 1
ATOM 4113 O O . LYS B 1 253 ? -22.719 -11.5 -10.961 1 92.75 253 LYS B O 1
ATOM 4118 N N . GLU B 1 254 ? -22.688 -9.234 -11.203 1 92.06 254 GLU B N 1
ATOM 4119 C CA . GLU B 1 254 ? -21.797 -9.242 -12.359 1 92.06 254 GLU B CA 1
ATOM 4120 C C . GLU B 1 254 ? -20.344 -9.375 -11.922 1 92.06 254 GLU B C 1
ATOM 4122 O O . GLU B 1 254 ? -19.469 -9.656 -12.742 1 92.06 254 GLU B O 1
ATOM 4127 N N . GLN B 1 255 ? -20.141 -9.125 -10.656 1 92.25 255 GLN B N 1
ATOM 4128 C CA . GLN B 1 255 ? -18.797 -9.227 -10.102 1 92.25 255 GLN B CA 1
ATOM 4129 C C . GLN B 1 255 ? -18.656 -10.469 -9.242 1 92.25 255 GLN B C 1
ATOM 4131 O O . GLN B 1 255 ? -19.625 -10.945 -8.656 1 92.25 255 GLN B O 1
ATOM 4136 N N . ARG B 1 256 ? -17.406 -10.922 -9.219 1 88.56 256 ARG B N 1
ATOM 4137 C CA . ARG B 1 256 ? -17.078 -12.156 -8.508 1 88.56 256 ARG B CA 1
ATOM 4138 C C . ARG B 1 256 ? -17.328 -11.992 -7.008 1 88.56 256 ARG B C 1
ATOM 4140 O O . ARG B 1 256 ? -16.938 -10.984 -6.418 1 88.56 256 ARG B O 1
ATOM 4147 N N . HIS B 1 257 ? -18 -13.016 -6.461 1 89.38 257 HIS B N 1
ATOM 4148 C CA . HIS B 1 257 ? -18.203 -13.078 -5.02 1 89.38 257 HIS B CA 1
ATOM 4149 C C . HIS B 1 257 ? -17.141 -13.953 -4.359 1 89.38 257 HIS B C 1
ATOM 4151 O O . HIS B 1 257 ? -16.625 -14.891 -4.977 1 89.38 257 HIS B O 1
#

Foldseek 3Di:
DKEKEWAFFDDPPVVQAHDPRRLVLLLLLLVVLCVVQQFAEAEEPTHRLVSSCVSNCVSNVHDYHYDPLQEAQPKKFFCQVPVVCCQQVVPFDDDPNGTDIDDLLNGDCVPVVVPCLLWALPSVCVDPSNVRICNVVSLVVSVVVVQVVVVVQQWHDDVLWTFGRDDDPGHYYYRHHQLSVLSNVCSLRSTRSSCSLPVDQAFHRFMWMWDWDPPDPRITGIDTPDDNHSVSCVVVVHDTDDGSDADPDPPPPVGHD/DKEKEWAFFDDPVVVQAHDPRRLVLLLLLLVVLCVVQQFAEAEEPTHRLVSSCVSNCVSNVHDYHYDPLQAAQDKKFFCQVPVVCCQQVVPFDDDPNGTDIDDLLNGDCVPVVVPCLLWALPSVCVDPSNVRICNVVSLVVSVVVVQVVVVVQQWHDDPLWTFGRDDDPGHYYYRHHQLSVLSNVCSLRSTRSSCSLPVDQAFHRFMWMWDWDPPDPRITGIDTPDDNHSVSCVVVVHDTDPGSDADPDPPPPVGHD

Organism: NCBI:txid33039

Sequence (514 aa):
MRILLIRHGDPDYVNDTLTEKGRREAALLAKRAVSMNMGECYKSPLGRAKDTAAPCLEVTGKTAEILDWLQEFPAQVDLNKNPELEKAYPDVKKEGGYFLPRIAWDMVPGYWTEHEAYMDKNTWRETEVAKNSDLVEVYDHVIEEFDRFLAEHGYVREGAHYRVEKESDETVTFFCHFGISCVLLSHLWNVSPFVLWHCLALAPTSVTEVVTEEREQGTAYFRGLKVGDISHLYAGGEEPSFAARFCETYSNKEQRHMRILLIRHGDPDYVNDTLTEKGRREAALLAKRAVSMNMGECYKSPLGRAKDTAAPCLEVTGKTAEILDWLQEFPAQVDLNKNPELEKAYPDVKKEGGYFLPRIAWDMVPGYWTEHEAYMDKNTWRETEVAKNSDLVEVYDHVIEEFDRFLAEHGYVREGAHYRVEKESDETVTFFCHFGISCVLLSHLWNVSPFVLWHCLALAPTSVTEVVTEEREQGTAYFRGLKVGDISHLYAGGEEPSFAARFCETYSNKEQRH

pLDDT: mean 96.75, std 2.32, range [85.56, 98.94]

Nearest PDB structures (foldseek):
  6s2q-assembly2_D  TM=6.847E-01  e=1.136E-10  Mycobacterium tuberculosis H37Rv
  6s2q-assembly1_A  TM=6.565E-01  e=1.008E-10  Mycobacterium tuberculosis H37Rv
  6s2q-assembly2_C  TM=6.857E-01  e=6.816E-10  Mycobacterium tuberculosis H37Rv
  4qih-assembly1_A  TM=6.385E-01  e=5.368E-10  Mycobacterium tuberculosis H37Rv
  4pz9-assembly1_A  TM=6.326E-01  e=7.003E-09  Mycobacterium tuberculosis H37Rv